Protein AF-0000000076350405 (afdb_homodimer)

Sequence (718 aa):
MSALFEPYTLRSLTIPNRVWMPPMCQYSAVPEGPEAGAPRDWHFAHYAARATGGTGLIVVEATAVSADGRISPYDLGIWNDTQVVAFRRITDFLKSQGTVPAIQLGHAGRKASTDRPWKGGAPVGADEHGWQPVAPSPVAFDERHPVPTELTVERIREIVGQFADAARRSLDAGFEIAEIHGAHGYLVGEFLSPHSNKRTDAYGGSYENRTRFALEVVDAVRAVWPEDKPLFFRISATDWLEEGGWTTDDTVRFAADLKEHGVDLLDVSTGGNAAGVRIPVGPGYQVPFAARVKAETELPVAAVGLITDIEQAEKILANGEADAVLLGRELLRDPSWARRAARELGAEVHVPDQYHRSVMSALFEPYTLRSLTIPNRVWMPPMCQYSAVPEGPEAGAPRDWHFAHYAARATGGTGLIVVEATAVSADGRISPYDLGIWNDTQVVAFRRITDFLKSQGTVPAIQLGHAGRKASTDRPWKGGAPVGADEHGWQPVAPSPVAFDERHPVPTELTVERIREIVGQFADAARRSLDAGFEIAEIHGAHGYLVGEFLSPHSNKRTDAYGGSYENRTRFALEVVDAVRAVWPEDKPLFFRISATDWLEEGGWTTDDTVRFAADLKEHGVDLLDVSTGGNAAGVRIPVGPGYQVPFAARVKAETELPVAAVGLITDIEQAEKILANGEADAVLLGRELLRDPSWARRAARELGAEVHVPDQYHRSV

Secondary structure (DSSP, 8-state):
--GGGS-EEETTEEES-SEEEPP-----SBSSSTTBT---HHHHHHHHHHHHTT-SEEEEEEEESSGGG-SSTTSEE-SSHHHHHHHHHHHHHHHHTTPEEEEEEE--GGG-SB--GGGT--B--GGGT----EESSS--SSTTSPPPEEPPHHHHHHHHHHHHHHHHHHHHTT-SEEEEEE-TTSHHHHHH-TTT----STTSSSHHHHHHHHHHHHHHHHHHS-TTS-EEEEEES----SSSS--HHHHHHHHHHHHHTT--EEEEE---SSTT------TTTTHHHHHHHHHHSSS-EEE-SS---HHHHHHHHHTTS-SEEE-SHHHHH-TTHHHHHHHHHT------GGGGGG-/--GGGS-EEETTEEES-SEEEPP-----SBSSSTTBT---HHHHHHHHHHHHTT-SEEEEEEEESSGGG-SSTTSEE-SSHHHHHHHHHHHHHHHHTTPEEEEEEE--GGG-SB--GGGT--B--GGGT----EESSS--SSTTSPPPEEPPHHHHHHHHHHHHHHHHHHHHTT-SEEEEEE-TTSHHHHHH-TTT----STTSSSHHHHHHHHHHHHHHHHHHS-TTS-EEEEEES----SSSS--HHHHHHHHHHHHHTT--EEEEE---SSTT------TTTTHHHHHHHHHHSSS-EEE-SS---HHHHHHHHHTTS-SEEE-SHHHHH-TTHHHHHHHHHT------GGGGGG-

pLDDT: mean 97.95, std 2.34, range [73.06, 99.0]

InterPro domains:
  IPR001155 NADH:flavin oxidoreductase/NADH oxidase, N-terminal [PF00724] (4-345)
  IPR013785 Aldolase-type TIM barrel [G3DSA:3.20.20.70] (1-359)
  IPR044152 NADPH dehydrogenase YqjM-like [PTHR43303] (1-358)
  IPR044152 NADPH dehydrogenase YqjM-like [cd02932] (4-344)

Solvent-accessible surface area (backbone atoms only — not comparable to full-atom values): 34254 Å² total; per-residue (Å²): 134,53,60,44,51,40,61,46,71,43,82,72,41,69,29,58,24,26,46,26,34,53,55,58,68,57,60,72,25,42,63,59,72,89,53,37,14,19,62,47,70,68,51,42,26,58,54,40,29,27,20,62,13,31,30,10,31,40,28,42,31,59,21,6,33,38,85,82,20,18,42,24,44,21,25,37,33,37,67,51,67,62,24,25,58,42,39,29,61,45,28,54,51,25,48,76,49,60,11,42,38,24,37,25,42,30,35,18,19,41,57,21,19,17,44,53,68,92,75,69,37,47,66,34,50,66,93,68,61,24,60,86,31,35,23,62,21,65,55,40,56,44,92,82,39,64,65,14,45,52,56,50,74,68,54,51,53,51,50,31,49,30,45,25,53,20,46,47,41,40,48,73,15,54,41,57,32,46,24,42,42,32,27,51,29,16,31,44,22,25,28,50,17,57,65,48,17,72,34,81,54,80,54,12,74,48,72,70,19,13,41,39,61,48,50,49,35,44,45,40,27,52,74,66,44,58,87,55,41,42,30,36,36,31,34,33,35,25,35,69,48,98,66,66,40,37,39,54,68,53,40,43,56,45,44,51,55,38,39,76,58,59,37,56,33,39,39,26,44,63,26,60,55,52,69,88,58,79,72,83,80,46,78,39,58,29,31,64,59,18,23,48,34,40,72,74,40,88,42,44,21,27,22,30,40,63,49,73,47,62,66,58,52,36,48,40,42,68,70,62,34,26,72,30,39,29,31,52,49,47,41,66,53,31,36,25,49,47,43,53,42,22,61,74,65,72,45,74,65,60,66,54,75,66,45,57,77,45,108,132,54,57,43,51,38,61,46,71,44,81,71,42,70,30,60,22,25,47,25,34,51,56,59,70,56,59,71,24,44,62,59,71,88,53,36,13,19,62,47,69,66,50,43,26,57,54,39,29,26,19,60,14,31,30,8,31,40,29,42,31,58,21,6,31,38,86,80,20,18,42,25,44,21,24,37,33,36,67,50,66,63,24,26,60,41,39,29,60,45,29,55,52,25,48,75,49,60,12,44,35,26,38,25,42,29,36,18,20,43,57,21,20,15,43,52,67,92,77,69,38,46,66,32,50,65,93,69,60,23,60,85,29,37,23,61,20,67,54,38,57,45,92,82,40,62,65,15,46,52,56,48,73,68,54,50,53,51,50,32,50,30,44,24,51,20,46,48,39,39,49,73,16,53,43,59,30,47,25,41,42,32,26,51,29,15,32,44,22,26,28,51,16,59,64,47,16,72,35,81,55,79,54,12,73,48,72,69,19,11,42,39,61,50,50,50,34,44,44,41,29,51,73,66,45,60,85,53,41,43,30,36,36,31,34,33,35,24,35,68,48,96,67,65,40,36,39,56,67,54,40,43,56,45,44,52,52,40,40,76,57,60,39,56,33,39,38,27,44,61,24,59,54,50,69,88,56,79,72,82,81,46,76,38,59,30,31,66,60,18,24,49,35,40,74,74,39,90,45,44,21,27,22,31,42,63,49,74,46,63,66,58,52,36,46,41,41,69,70,62,34,27,73,30,40,29,30,52,49,48,43,67,53,31,36,24,49,48,42,54,42,22,60,75,64,72,44,74,65,63,66,54,74,67,46,57,78,46,106

Foldseek 3Di:
DFLQQPWDDFQHDIFRGQAEADADWPLAWALDDPRFQADDPVQLVLLLLLLLLFHREYEYHAAELDSQQALESSHHYQPDVSNLQRLLVNLVSSVVSNHAYEYEYTGAALNHQFHDVVVPGAHDDVVRSGDAGEACAQDHQDDRTHRHHHDDPVVLVVSLLSLLSSLLSCVSSNHQEYEYELEQQGHNVLLQWQQNHVDDDQSDDDNNNSNVSVLSSLLSNCVNHDLSGAYEYEYACWQLDPDRTRHVVSVLVVLQVSVVSGHQEYEYHHHNNHPPHDQPADAQSGLQSQQVSVVRDVHAYEGEGNPADLVSQSCSVVVPSGSHYHDYVNCVVPSNVVVVSCVVVVHDGRHDPVCVVVD/DFLQQPWDDFQHDIFRGQAEADADWPLAWALDDPRFQADDPVQLVLLLLLLLLFHREYEYHAAELDSQQALESSHHYQPDQSNLQRLLVNLVSSVVSNHAYEYEYTGAALNHQFHDVVVPGAHDDVVRSGDAGEACAQDHQDDRTHRHHHDDPVRLVVSLLSLLSSLLSCVSSNHQEYEYECEQQGHNVLLQWQQNHVDDDQSDDDNNNSNVSVLSSLLSNCVNHDLSGAYEYEYACWQLDPDRTRHVVSVLVVLQVSVVSGHQEYEYHHHNNHPPHDQPADAQSGLQSQQVSVVRDVHAYEGEGNPADLVSQSCSVVVPSGSHYHDYVNCVVPSNVVVVSCVVVVHDGRHDPVCVVVD

Organism: Streptomyces venezuelae (NCBI:txid54571)

Radius of gyration: 28.66 Å; Cα contacts (8 Å, |Δi|>4): 1832; chains: 2; bounding box: 51×84×66 Å

Nearest PDB structures (foldseek):
  2h8z-assembly1_A  TM=9.705E-01  e=1.215E-43  Pseudomonas putida
  8aui-assembly1_B  TM=9.700E-01  e=1.437E-43  Pseudomonas putida
  5n6q-assembly1_A  TM=9.743E-01  e=7.694E-43  Pseudomonas putida
  5n6q-assembly1_B  TM=9.730E-01  e=7.276E-43  Pseudomonas putida
  3n14-assembly1_A-2  TM=9.580E-01  e=1.076E-42  Pseudomonas putida

Structure (mmCIF, N/CA/C/O backbone):
data_AF-0000000076350405-model_v1
#
loop_
_entity.id
_entity.type
_entity.pdbx_description
1 polymer Oxidoreductase
#
loop_
_atom_site.group_PDB
_atom_site.id
_atom_site.type_symbol
_atom_site.label_atom_id
_atom_site.label_alt_id
_atom_site.label_comp_id
_atom_site.label_asym_id
_atom_site.label_entity_id
_atom_site.label_seq_id
_atom_site.pdbx_PDB_ins_code
_atom_site.Cartn_x
_atom_site.Cartn_y
_atom_site.Cartn_z
_atom_site.occupancy
_atom_site.B_iso_or_equiv
_atom_site.auth_seq_id
_atom_site.auth_comp_id
_atom_site.auth_asym_id
_atom_site.auth_atom_id
_atom_site.pdbx_PDB_model_num
ATOM 1 N N . MET A 1 1 ? -27.578 9.812 -2.242 1 83.56 1 MET A N 1
ATOM 2 C CA . MET A 1 1 ? -26.156 9.828 -2.568 1 83.56 1 MET A CA 1
ATOM 3 C C . MET A 1 1 ? -25.312 10.047 -1.316 1 83.56 1 MET A C 1
ATOM 5 O O . MET A 1 1 ? -25.734 10.75 -0.397 1 83.56 1 MET A O 1
ATOM 9 N N . SER A 1 2 ? -24.203 9.25 -1.053 1 95 2 SER A N 1
ATOM 10 C CA . SER A 1 2 ? -23.391 9.336 0.157 1 95 2 SER A CA 1
ATOM 11 C C . SER A 1 2 ? -22.625 10.648 0.223 1 95 2 SER A C 1
ATOM 13 O O . SER A 1 2 ? -22 11.055 -0.753 1 95 2 SER A O 1
ATOM 15 N N . ALA A 1 3 ? -22.797 11.367 1.315 1 97.31 3 ALA A N 1
ATOM 16 C CA . ALA A 1 3 ? -22.078 12.617 1.526 1 97.31 3 ALA A CA 1
ATOM 17 C C . ALA A 1 3 ? -20.562 12.398 1.493 1 97.31 3 ALA A C 1
ATOM 19 O O . ALA A 1 3 ? -19.812 13.258 1.023 1 97.31 3 ALA A O 1
ATOM 20 N N . LEU A 1 4 ? -20.141 11.258 1.937 1 97.94 4 LEU A N 1
ATOM 21 C CA . LEU A 1 4 ? -18.734 10.914 1.997 1 97.94 4 LEU A CA 1
ATOM 22 C C . LEU A 1 4 ? -18.125 10.875 0.6 1 97.94 4 LEU A C 1
ATOM 24 O O . LEU A 1 4 ? -16.938 11.156 0.428 1 97.94 4 LEU A O 1
ATOM 28 N N . PHE A 1 5 ? -18.922 10.531 -0.366 1 98.31 5 PHE A N 1
ATOM 29 C CA . PHE A 1 5 ? -18.344 10.281 -1.679 1 98.31 5 PHE A CA 1
ATOM 30 C C . PHE A 1 5 ? -18.828 11.305 -2.695 1 98.31 5 PHE A C 1
ATOM 32 O O . PHE A 1 5 ? -18.703 11.102 -3.902 1 98.31 5 PHE A O 1
ATOM 39 N N . GLU A 1 6 ? -19.438 12.367 -2.178 1 98 6 GLU A N 1
ATOM 40 C CA . GLU A 1 6 ? -19.656 13.547 -3.002 1 98 6 GLU A CA 1
ATOM 41 C C . GLU A 1 6 ? -18.359 14.336 -3.201 1 98 6 GLU A C 1
ATOM 43 O O . GLU A 1 6 ? -17.672 14.656 -2.234 1 98 6 GLU A O 1
ATOM 48 N N . PRO A 1 7 ? -18.016 14.555 -4.504 1 98.38 7 PRO A N 1
ATOM 49 C CA . PRO A 1 7 ? -16.812 15.367 -4.719 1 98.38 7 PRO A CA 1
ATOM 50 C C . PRO A 1 7 ? -16.906 16.734 -4.027 1 98.38 7 PRO A C 1
ATOM 52 O O . PRO A 1 7 ? -18 17.25 -3.797 1 98.38 7 PRO A O 1
ATOM 55 N N . TYR A 1 8 ? -15.836 17.281 -3.643 1 98.69 8 TYR A N 1
ATOM 56 C CA . TYR A 1 8 ? -15.75 18.562 -2.957 1 98.69 8 TYR A CA 1
ATOM 57 C C . TYR A 1 8 ? -14.805 19.516 -3.688 1 98.69 8 TYR A C 1
ATOM 59 O O . TYR A 1 8 ? -13.625 19.219 -3.857 1 98.69 8 TYR A O 1
ATOM 67 N N . THR A 1 9 ? -15.305 20.594 -4.113 1 98.75 9 THR A N 1
ATOM 68 C CA . THR A 1 9 ? -14.516 21.531 -4.902 1 98.75 9 THR A CA 1
ATOM 69 C C . THR A 1 9 ? -14.094 22.734 -4.051 1 98.75 9 THR A C 1
ATOM 71 O O . THR A 1 9 ? -14.922 23.328 -3.354 1 98.75 9 THR A O 1
ATOM 74 N N . LEU A 1 10 ? -12.906 23 -3.975 1 98.69 10 LEU A N 1
ATOM 75 C CA . LEU A 1 10 ? -12.297 24.188 -3.398 1 98.69 10 LEU A CA 1
ATOM 76 C C . LEU A 1 10 ? -11.484 24.953 -4.445 1 98.69 10 LEU A C 1
ATOM 78 O O . LEU A 1 10 ? -10.531 24.406 -5.008 1 98.69 10 LEU A O 1
ATOM 82 N N . ARG A 1 11 ? -11.875 26.188 -4.648 1 98.06 11 ARG A N 1
ATOM 83 C CA . ARG A 1 11 ? -11.328 26.953 -5.766 1 98.06 11 ARG A CA 1
ATOM 84 C C . ARG A 1 11 ? -11.453 26.172 -7.074 1 98.06 11 ARG A C 1
ATOM 86 O O . ARG A 1 11 ? -12.555 25.797 -7.477 1 98.06 11 ARG A O 1
ATOM 93 N N . SER A 1 12 ? -10.312 25.859 -7.773 1 98.19 12 SER A N 1
ATOM 94 C CA . SER A 1 12 ? -10.414 25.172 -9.055 1 98.19 12 SER A CA 1
ATOM 95 C C . SER A 1 12 ? -10.172 23.672 -8.883 1 98.19 12 SER A C 1
ATOM 97 O O . SER A 1 12 ? -10.227 22.922 -9.852 1 98.19 12 SER A O 1
ATOM 99 N N . LEU A 1 13 ? -9.93 23.297 -7.695 1 98.69 13 LEU A N 1
ATOM 100 C CA . LEU A 1 13 ? -9.562 21.906 -7.453 1 98.69 13 LEU A CA 1
ATOM 101 C C . LEU A 1 13 ? -10.766 21.109 -6.957 1 98.69 13 LEU A C 1
ATOM 103 O O . LEU A 1 13 ? -11.445 21.531 -6.016 1 98.69 13 LEU A O 1
ATOM 107 N N . THR A 1 14 ? -11.047 20 -7.617 1 98.81 14 THR A N 1
ATOM 108 C CA . THR A 1 14 ? -12.086 19.078 -7.152 1 98.81 14 THR A CA 1
ATOM 109 C C . THR A 1 14 ? -11.469 17.844 -6.516 1 98.81 14 THR A C 1
ATOM 111 O O . THR A 1 14 ? -10.68 17.141 -7.148 1 98.81 14 THR A O 1
ATOM 114 N N . ILE A 1 15 ? -11.75 17.625 -5.309 1 98.88 15 ILE A N 1
ATOM 115 C CA . ILE A 1 15 ? -11.367 16.422 -4.59 1 98.88 15 ILE A CA 1
ATOM 116 C C . ILE A 1 15 ? -12.445 15.352 -4.77 1 98.88 15 ILE A C 1
ATOM 118 O O . ILE A 1 15 ? -13.625 15.609 -4.551 1 98.88 15 ILE A O 1
ATOM 122 N N . PRO A 1 16 ? -12.055 14.164 -5.137 1 98.75 16 PRO A N 1
ATOM 123 C CA . PRO A 1 16 ? -13.023 13.195 -5.668 1 98.75 16 PRO A CA 1
ATOM 124 C C . PRO A 1 16 ? -13.984 12.68 -4.602 1 98.75 16 PRO A C 1
ATOM 126 O O . PRO A 1 16 ? -15.047 12.141 -4.926 1 98.75 16 PRO A O 1
ATOM 129 N N . ASN A 1 17 ? -13.648 12.766 -3.377 1 98.81 17 ASN A N 1
ATOM 130 C CA . ASN A 1 17 ? -14.5 12.398 -2.252 1 98.81 17 ASN A CA 1
ATOM 131 C C . ASN A 1 17 ? -14.055 13.086 -0.964 1 98.81 17 ASN A C 1
ATOM 133 O O . ASN A 1 17 ? -13.125 13.883 -0.973 1 98.81 17 ASN A O 1
ATOM 137 N N . ARG A 1 18 ? -14.719 12.82 0.136 1 98.81 18 ARG A N 1
ATOM 138 C CA . ARG A 1 18 ? -14.516 13.594 1.359 1 98.81 18 ARG A CA 1
ATOM 139 C C . ARG A 1 18 ? -13.938 12.719 2.465 1 98.81 18 ARG A C 1
ATOM 141 O O . ARG A 1 18 ? -14.102 13.023 3.65 1 98.81 18 ARG A O 1
ATOM 148 N N . VAL A 1 19 ? -13.352 11.555 2.086 1 98.81 19 VAL A N 1
ATOM 149 C CA . VAL A 1 19 ? -12.516 10.719 2.945 1 98.81 19 VAL A CA 1
ATOM 150 C C . VAL A 1 19 ? -11.047 11.109 2.775 1 98.81 19 VAL A C 1
ATOM 152 O O . VAL A 1 19 ? -10.398 10.711 1.801 1 98.81 19 VAL A O 1
ATOM 155 N N . TRP A 1 20 ? -10.547 11.852 3.752 1 98.94 20 TRP A N 1
ATOM 156 C CA . TRP A 1 20 ? -9.211 12.422 3.607 1 98.94 20 TRP A CA 1
ATOM 157 C C . TRP A 1 20 ? -8.258 11.852 4.66 1 98.94 20 TRP A C 1
ATOM 159 O O . TRP A 1 20 ? -8.703 11.375 5.707 1 98.94 20 TRP A O 1
ATOM 169 N N . MET A 1 21 ? -6.98 11.812 4.309 1 98.88 21 MET A N 1
ATOM 170 C CA . MET A 1 21 ? -5.945 11.375 5.242 1 98.88 21 MET A CA 1
ATOM 171 C C . MET A 1 21 ? -5.234 12.578 5.863 1 98.88 21 MET A C 1
ATOM 173 O O . MET A 1 21 ? -4.711 13.43 5.145 1 98.88 21 MET A O 1
ATOM 177 N N . PRO A 1 22 ? -5.254 12.68 7.207 1 98.69 22 PRO A N 1
ATOM 178 C CA . PRO A 1 22 ? -4.484 13.742 7.859 1 98.69 22 PRO A CA 1
ATOM 179 C C . PRO A 1 22 ? -2.986 13.461 7.879 1 98.69 22 PRO A C 1
ATOM 181 O O . PRO A 1 22 ? -2.564 12.32 7.641 1 98.69 22 PRO A O 1
ATOM 184 N N . PRO A 1 23 ? -2.182 14.5 8.031 1 98.56 23 PRO A N 1
ATOM 185 C CA . PRO A 1 23 ? -0.738 14.289 8.164 1 98.56 23 PRO A CA 1
ATOM 186 C C . PRO A 1 23 ? -0.373 13.461 9.398 1 98.56 23 PRO A C 1
ATOM 188 O O . PRO A 1 23 ? -0.847 13.75 10.5 1 98.56 23 PRO A O 1
ATOM 191 N N . MET A 1 24 ? 0.35 12.445 9.273 1 97.94 24 MET A N 1
ATOM 192 C CA . MET A 1 24 ? 0.866 11.586 10.336 1 97.94 24 MET A CA 1
ATOM 193 C C . MET A 1 24 ? 2.348 11.289 10.125 1 97.94 24 MET A C 1
ATOM 195 O O . MET A 1 24 ? 2.719 10.602 9.172 1 97.94 24 MET A O 1
ATOM 199 N N . CYS A 1 25 ? 3.121 11.805 10.961 1 98.06 25 CYS A N 1
ATOM 200 C CA . CYS A 1 25 ? 4.562 11.633 10.805 1 98.06 25 CYS A CA 1
ATOM 201 C C . CYS A 1 25 ? 4.941 10.156 10.805 1 98.06 25 CYS A C 1
ATOM 203 O O . CYS A 1 25 ? 4.43 9.383 11.617 1 98.06 25 CYS A O 1
ATOM 205 N N . GLN A 1 26 ? 5.836 9.805 9.93 1 98.31 26 GLN A N 1
ATOM 206 C CA . GLN A 1 26 ? 6.285 8.422 9.773 1 98.31 26 GLN A CA 1
ATOM 207 C C . GLN A 1 26 ? 7.699 8.242 10.312 1 98.31 26 GLN A C 1
ATOM 209 O O . GLN A 1 26 ? 8.164 7.113 10.492 1 98.31 26 GLN A O 1
ATOM 214 N N . TYR A 1 27 ? 8.453 9.328 10.469 1 98.5 27 TYR A N 1
ATOM 215 C CA . TYR A 1 27 ? 9.781 9.328 11.062 1 98.5 27 TYR A CA 1
ATOM 216 C C . TYR A 1 27 ? 10.695 8.336 10.344 1 98.5 27 TYR A C 1
ATOM 218 O O . TYR A 1 27 ? 11.375 7.535 10.984 1 98.5 27 TYR A O 1
ATOM 226 N N . SER A 1 28 ? 10.734 8.367 9.039 1 98.62 28 SER A N 1
ATOM 227 C CA . SER A 1 28 ? 11.414 7.312 8.289 1 98.62 28 SER A CA 1
ATOM 228 C C . SER A 1 28 ? 12.383 7.902 7.266 1 98.62 28 SER A C 1
ATOM 230 O O . SER A 1 28 ? 12.891 7.188 6.402 1 98.62 28 SER A O 1
ATOM 232 N N . ALA A 1 29 ? 12.594 9.25 7.254 1 98.69 29 ALA A N 1
ATOM 233 C CA . ALA A 1 29 ? 13.648 9.859 6.445 1 98.69 29 ALA A CA 1
ATOM 234 C C . ALA A 1 29 ? 15.023 9.609 7.059 1 98.69 29 ALA A C 1
ATOM 236 O O . ALA A 1 29 ? 15.125 9.133 8.188 1 98.69 29 ALA A O 1
ATOM 237 N N . VAL A 1 30 ? 16.109 9.844 6.297 1 98.19 30 VAL A N 1
ATOM 238 C CA . VAL A 1 30 ? 17.453 9.758 6.855 1 98.19 30 VAL A CA 1
ATOM 239 C C . VAL A 1 30 ? 17.812 11.062 7.559 1 98.19 30 VAL A C 1
ATOM 241 O O . VAL A 1 30 ? 17.438 12.141 7.098 1 98.19 30 VAL A O 1
ATOM 244 N N . PRO A 1 31 ? 18.484 10.992 8.578 1 97.81 31 PRO A N 1
ATOM 245 C CA . PRO A 1 31 ? 18.641 12.148 9.453 1 97.81 31 PRO A CA 1
ATOM 246 C C . PRO A 1 31 ? 19.719 13.125 8.953 1 97.81 31 PRO A C 1
ATOM 248 O O . PRO A 1 31 ? 19.766 14.273 9.398 1 97.81 31 PRO A O 1
ATOM 251 N N . GLU A 1 32 ? 20.594 12.648 8.07 1 96.25 32 GLU A N 1
ATOM 252 C CA . GLU A 1 32 ? 21.703 13.477 7.645 1 96.25 32 GLU A CA 1
ATOM 253 C C . GLU A 1 32 ? 22.109 13.148 6.207 1 96.25 32 GLU A C 1
ATOM 255 O O . GLU A 1 32 ? 21.609 12.195 5.613 1 96.25 32 GLU A O 1
ATOM 260 N N . GLY A 1 33 ? 22.938 14.07 5.684 1 95.56 33 GLY A N 1
ATOM 261 C CA . GLY A 1 33 ? 23.422 13.844 4.332 1 95.56 33 GLY A CA 1
ATOM 262 C C . GLY A 1 33 ? 22.562 14.516 3.275 1 95.56 33 GLY A C 1
ATOM 263 O O . GLY A 1 33 ? 21.641 15.258 3.6 1 95.56 33 GLY A O 1
ATOM 264 N N . PRO A 1 34 ? 22.875 14.297 2.021 1 95.44 34 PRO A N 1
ATOM 265 C CA . PRO A 1 34 ? 22.188 14.977 0.925 1 95.44 34 PRO A CA 1
ATOM 266 C C . PRO A 1 34 ? 20.719 14.578 0.82 1 95.44 34 PRO A C 1
ATOM 268 O O . PRO A 1 34 ? 19.891 15.336 0.291 1 95.44 34 PRO A O 1
ATOM 271 N N . GLU A 1 35 ? 20.406 13.453 1.408 1 97.75 35 GLU A N 1
ATOM 272 C CA . GLU A 1 35 ? 19.047 12.953 1.276 1 97.75 35 GLU A CA 1
ATOM 273 C C . GLU A 1 35 ? 18.234 13.195 2.551 1 97.75 35 GLU A C 1
ATOM 275 O O . GLU A 1 35 ? 17.109 12.727 2.676 1 97.75 35 GLU A O 1
ATOM 280 N N . ALA A 1 36 ? 18.844 13.914 3.461 1 98.31 36 ALA A N 1
ATOM 281 C CA . ALA A 1 36 ? 18.141 14.188 4.711 1 98.31 36 ALA A CA 1
ATOM 282 C C . ALA A 1 36 ? 16.781 14.812 4.445 1 98.31 36 ALA A C 1
ATOM 284 O O . ALA A 1 36 ? 16.656 15.75 3.654 1 98.31 36 ALA A O 1
ATOM 285 N N . GLY A 1 37 ? 15.758 14.242 5.07 1 98.69 37 GLY A N 1
ATOM 286 C CA . GLY A 1 37 ? 14.414 14.805 5 1 98.69 37 GLY A CA 1
ATOM 287 C C . GLY A 1 37 ? 13.664 14.414 3.742 1 98.69 37 GLY A C 1
ATOM 288 O O . GLY A 1 37 ? 12.5 14.766 3.574 1 98.69 37 GLY A O 1
ATOM 289 N N . ALA A 1 38 ? 14.352 13.695 2.779 1 98.88 38 ALA A N 1
ATOM 290 C CA . ALA A 1 38 ? 13.688 13.281 1.544 1 98.88 38 ALA A CA 1
ATOM 291 C C . ALA A 1 38 ? 12.875 12.008 1.755 1 98.88 38 ALA A C 1
ATOM 293 O O . ALA A 1 38 ? 13.312 11.094 2.463 1 98.88 38 ALA A O 1
ATOM 294 N N . PRO A 1 39 ? 11.656 11.969 1.16 1 98.81 39 PRO A N 1
ATOM 295 C CA . PRO A 1 39 ? 10.914 10.711 1.247 1 98.81 39 PRO A CA 1
ATOM 296 C C . PRO A 1 39 ? 11.648 9.547 0.583 1 98.81 39 PRO A C 1
ATOM 298 O O . PRO A 1 39 ? 12.414 9.758 -0.36 1 98.81 39 PRO A O 1
ATOM 301 N N . ARG A 1 40 ? 11.422 8.398 1.065 1 97.94 40 ARG A N 1
ATOM 302 C CA . ARG A 1 40 ? 12.031 7.16 0.588 1 97.94 40 ARG A CA 1
ATOM 303 C C . ARG A 1 40 ? 10.961 6.121 0.258 1 97.94 40 ARG A C 1
ATOM 305 O O . ARG A 1 40 ? 9.781 6.445 0.152 1 97.94 40 ARG A O 1
ATOM 312 N N . ASP A 1 41 ? 11.375 4.863 0.118 1 98.5 41 ASP A N 1
ATOM 313 C CA . ASP A 1 41 ? 10.484 3.789 -0.293 1 98.5 41 ASP A CA 1
ATOM 314 C C . ASP A 1 41 ? 9.375 3.568 0.738 1 98.5 41 ASP A C 1
ATOM 316 O O . ASP A 1 41 ? 8.242 3.242 0.381 1 98.5 41 ASP A O 1
ATOM 320 N N . TRP A 1 42 ? 9.672 3.762 1.987 1 98.75 42 TRP A N 1
ATOM 321 C CA . TRP A 1 42 ? 8.633 3.643 3.002 1 98.75 42 TRP A CA 1
ATOM 322 C C . TRP A 1 42 ? 7.496 4.625 2.734 1 98.75 42 TRP A C 1
ATOM 324 O O . TRP A 1 42 ? 6.324 4.25 2.764 1 98.75 42 TRP A O 1
ATOM 334 N N . HIS A 1 43 ? 7.941 5.816 2.473 1 98.88 43 HIS A N 1
ATOM 335 C CA . HIS A 1 43 ? 6.938 6.852 2.256 1 98.88 43 HIS A CA 1
ATOM 336 C C . HIS A 1 43 ? 6.102 6.559 1.013 1 98.88 43 HIS A C 1
ATOM 338 O O . HIS A 1 43 ? 4.879 6.703 1.034 1 98.88 43 HIS A O 1
ATOM 344 N N . PHE A 1 44 ? 6.809 6.16 -0.063 1 98.88 44 PHE A N 1
ATOM 345 C CA . PHE A 1 44 ? 6.078 5.797 -1.272 1 98.88 44 PHE A CA 1
ATOM 346 C C . PHE A 1 44 ? 5.055 4.707 -0.98 1 98.88 44 PHE A C 1
ATOM 348 O O . PHE A 1 44 ? 3.885 4.832 -1.35 1 98.88 44 PHE A O 1
ATOM 355 N N . ALA A 1 45 ? 5.457 3.637 -0.291 1 98.81 45 ALA A N 1
ATOM 356 C CA . ALA A 1 45 ? 4.574 2.525 0.064 1 98.81 45 ALA A CA 1
ATOM 357 C C . ALA A 1 45 ? 3.387 3.012 0.89 1 98.81 45 ALA A C 1
ATOM 359 O O . ALA A 1 45 ? 2.24 2.652 0.609 1 98.81 45 ALA A O 1
ATOM 360 N N . HIS A 1 46 ? 3.672 3.816 1.865 1 98.81 46 HIS A N 1
ATOM 361 C CA . HIS A 1 46 ? 2.688 4.316 2.818 1 98.81 46 HIS A CA 1
ATOM 362 C C . HIS A 1 46 ? 1.597 5.117 2.115 1 98.81 46 HIS A C 1
ATOM 364 O O . HIS A 1 46 ? 0.409 4.82 2.266 1 98.81 46 HIS A O 1
ATOM 370 N N . TYR A 1 47 ? 1.93 6.031 1.316 1 98.94 47 TYR A N 1
ATOM 371 C CA . TYR A 1 47 ? 0.96 6.922 0.688 1 98.94 47 TYR A CA 1
ATOM 372 C C . TYR A 1 47 ? 0.283 6.242 -0.496 1 98.94 47 TYR A C 1
ATOM 374 O O . TYR A 1 47 ? -0.915 6.422 -0.723 1 98.94 47 TYR A O 1
ATOM 382 N N . ALA A 1 48 ? 1.039 5.453 -1.248 1 98.88 48 ALA A N 1
ATOM 383 C CA . ALA A 1 48 ? 0.48 4.766 -2.408 1 98.88 48 ALA A CA 1
ATOM 384 C C . ALA A 1 48 ? -0.638 3.812 -1.996 1 98.88 48 ALA A C 1
ATOM 386 O O . ALA A 1 48 ? -1.641 3.68 -2.703 1 98.88 48 ALA A O 1
ATOM 387 N N . ALA A 1 49 ? -0.461 3.148 -0.878 1 98.81 49 ALA A N 1
ATOM 388 C CA . ALA A 1 49 ? -1.461 2.189 -0.416 1 98.81 49 ALA A CA 1
ATOM 389 C C . ALA A 1 49 ? -2.805 2.871 -0.177 1 98.81 49 ALA A C 1
ATOM 391 O O . ALA A 1 49 ? -3.854 2.332 -0.538 1 98.81 49 ALA A O 1
ATOM 392 N N . ARG A 1 50 ? -2.795 4.031 0.39 1 98.88 50 ARG A N 1
ATOM 393 C CA . ARG A 1 50 ? -4.035 4.75 0.672 1 98.88 50 ARG A CA 1
ATOM 394 C C . ARG A 1 50 ? -4.637 5.324 -0.604 1 98.88 50 ARG A C 1
ATOM 396 O O . ARG A 1 50 ? -5.859 5.375 -0.752 1 98.88 50 ARG A O 1
ATOM 403 N N . ALA A 1 51 ? -3.758 5.762 -1.51 1 98.88 51 ALA A N 1
ATOM 404 C CA . ALA A 1 51 ? -4.254 6.266 -2.787 1 98.88 51 ALA A CA 1
ATOM 405 C C . ALA A 1 51 ? -4.973 5.172 -3.57 1 98.88 51 ALA A C 1
ATOM 407 O O . ALA A 1 51 ? -6.098 5.367 -4.035 1 98.88 51 ALA A O 1
ATOM 408 N N . THR A 1 52 ? -4.324 3.994 -3.664 1 98.56 52 THR A N 1
ATOM 409 C CA . THR A 1 52 ? -4.941 2.871 -4.359 1 98.56 52 THR A CA 1
ATOM 410 C C . THR A 1 52 ? -6.188 2.395 -3.613 1 98.56 52 THR A C 1
ATOM 412 O O . THR A 1 52 ? -7.043 1.72 -4.191 1 98.56 52 THR A O 1
ATOM 415 N N . GLY A 1 53 ? -6.266 2.746 -2.338 1 98.44 53 GLY A N 1
ATOM 416 C CA . GLY A 1 53 ? -7.398 2.387 -1.499 1 98.44 53 GLY A CA 1
ATOM 417 C C . GLY A 1 53 ? -8.586 3.314 -1.669 1 98.44 53 GLY A C 1
ATOM 418 O O . GLY A 1 53 ? -9.641 3.094 -1.074 1 98.44 53 GLY A O 1
ATOM 419 N N . GLY A 1 54 ? -8.422 4.414 -2.41 1 98.56 54 GLY A N 1
ATOM 420 C CA . GLY A 1 54 ? -9.57 5.234 -2.777 1 98.56 54 GLY A CA 1
ATOM 421 C C . GLY A 1 54 ? -9.641 6.531 -1.995 1 98.56 54 GLY A C 1
ATOM 422 O O . GLY A 1 54 ? -10.602 7.297 -2.141 1 98.56 54 GLY A O 1
ATOM 423 N N . THR A 1 55 ? -8.656 6.801 -1.164 1 98.81 55 THR A N 1
ATOM 424 C CA . THR A 1 55 ? -8.641 8.023 -0.374 1 98.81 55 THR A CA 1
ATOM 425 C C . THR A 1 55 ? -8.641 9.258 -1.28 1 98.81 55 THR A C 1
ATOM 427 O O . THR A 1 55 ? -7.863 9.328 -2.238 1 98.81 55 THR A O 1
ATOM 430 N N . GLY A 1 56 ? -9.492 10.211 -1 1 98.88 56 GLY A N 1
ATOM 431 C CA . GLY A 1 56 ? -9.688 11.328 -1.915 1 98.88 56 GLY A CA 1
ATOM 432 C C . GLY A 1 56 ? -8.57 12.352 -1.851 1 98.88 56 GLY A C 1
ATOM 433 O O . GLY A 1 56 ? -8.172 12.914 -2.875 1 98.88 56 GLY A O 1
ATOM 434 N N . LEU A 1 57 ? -8.117 12.625 -0.654 1 98.94 57 LEU A N 1
ATOM 435 C CA . LEU A 1 57 ? -7.059 13.594 -0.38 1 98.94 57 LEU A CA 1
ATOM 436 C C . LEU A 1 57 ? -6.078 13.039 0.651 1 98.94 57 LEU A C 1
ATOM 438 O O . LEU A 1 57 ? -6.488 12.469 1.664 1 98.94 57 LEU A O 1
ATOM 442 N N . ILE A 1 58 ? -4.848 13.117 0.317 1 98.94 58 ILE A N 1
ATOM 443 C CA . ILE A 1 58 ? -3.812 12.711 1.26 1 98.94 58 ILE A CA 1
ATOM 444 C C . ILE A 1 58 ? -2.93 13.914 1.604 1 98.94 58 ILE A C 1
ATOM 446 O O . ILE A 1 58 ? -2.264 14.469 0.731 1 98.94 58 ILE A O 1
ATOM 450 N N . VAL A 1 59 ? -2.957 14.297 2.857 1 98.94 59 VAL A N 1
ATOM 451 C CA . VAL A 1 59 ? -1.994 15.273 3.352 1 98.94 59 VAL A CA 1
ATOM 452 C C . VAL A 1 59 ? -0.754 14.562 3.883 1 98.94 59 VAL A C 1
ATOM 454 O O . VAL A 1 59 ? -0.807 13.898 4.926 1 98.94 59 VAL A O 1
ATOM 457 N N . VAL A 1 60 ? 0.346 14.664 3.166 1 98.88 60 VAL A N 1
ATOM 458 C CA . VAL A 1 60 ? 1.567 14.023 3.645 1 98.88 60 VAL A CA 1
ATOM 459 C C . VAL A 1 60 ? 1.96 14.602 5 1 98.88 60 VAL A C 1
ATOM 461 O O . VAL A 1 60 ? 1.573 15.719 5.336 1 98.88 60 VAL A O 1
ATOM 464 N N . GLU A 1 61 ? 2.691 13.906 5.719 1 98.69 61 GLU A N 1
ATOM 465 C CA . GLU A 1 61 ? 3.055 14.188 7.105 1 98.69 61 GLU A CA 1
ATOM 466 C C . GLU A 1 61 ? 3.703 15.562 7.23 1 98.69 61 GLU A C 1
ATOM 468 O O . GLU A 1 61 ? 4.051 16.188 6.227 1 98.69 61 GLU A O 1
ATOM 473 N N . ALA A 1 62 ? 3.75 16 8.477 1 98.75 62 ALA A N 1
ATOM 474 C CA . ALA A 1 62 ? 4.414 17.266 8.742 1 98.75 62 ALA A CA 1
ATOM 475 C C . ALA A 1 62 ? 5.77 17.344 8.047 1 98.75 62 ALA A C 1
ATOM 477 O O . ALA A 1 62 ? 6.652 16.516 8.32 1 98.75 62 ALA A O 1
ATOM 478 N N . THR A 1 63 ? 5.891 18.25 7.172 1 98.94 63 THR A N 1
ATOM 479 C CA . THR A 1 63 ? 7.09 18.453 6.367 1 98.94 63 THR A CA 1
ATOM 480 C C . THR A 1 63 ? 7.762 19.781 6.734 1 98.94 63 THR A C 1
ATOM 482 O O . THR A 1 63 ? 7.172 20.844 6.562 1 98.94 63 THR A O 1
ATOM 485 N N . ALA A 1 64 ? 8.93 19.672 7.203 1 98.94 64 ALA A N 1
ATOM 486 C CA . ALA A 1 64 ? 9.609 20.828 7.797 1 98.94 64 ALA A CA 1
ATOM 487 C C . ALA A 1 64 ? 10.078 21.797 6.723 1 98.94 64 ALA A C 1
ATOM 489 O O . ALA A 1 64 ? 10.57 21.375 5.672 1 98.94 64 ALA A O 1
ATOM 490 N N . VAL A 1 65 ? 10.039 23.062 6.969 1 98.94 65 VAL A N 1
ATOM 491 C CA . VAL A 1 65 ? 10.406 24.094 6.02 1 98.94 65 VAL A CA 1
ATOM 492 C C . VAL A 1 65 ? 11.914 24.344 6.09 1 98.94 65 VAL A C 1
ATOM 494 O O . VAL A 1 65 ? 12.484 25 5.207 1 98.94 65 VAL A O 1
ATOM 497 N N . SER A 1 66 ? 12.539 23.875 7.109 1 98.62 66 SER A N 1
ATOM 498 C CA . SER A 1 66 ? 13.984 23.922 7.32 1 98.62 66 SER A CA 1
ATOM 499 C C . SER A 1 66 ? 14.469 22.719 8.109 1 98.62 66 SER A C 1
ATOM 501 O O . SER A 1 66 ? 13.672 22.016 8.727 1 98.62 66 SER A O 1
ATOM 503 N N . ALA A 1 67 ? 15.758 22.453 8.062 1 98.12 67 ALA A N 1
ATOM 504 C CA . ALA A 1 67 ? 16.312 21.281 8.734 1 98.12 67 ALA A CA 1
ATOM 505 C C . ALA A 1 67 ? 16.016 21.312 10.234 1 98.12 67 ALA A C 1
ATOM 507 O O . ALA A 1 67 ? 15.68 20.281 10.828 1 98.12 67 ALA A O 1
ATOM 508 N N . ASP A 1 68 ? 16.078 22.469 10.789 1 97.44 68 ASP A N 1
ATOM 509 C CA . ASP A 1 68 ? 15.891 22.578 12.234 1 97.44 68 ASP A CA 1
ATOM 510 C C . ASP A 1 68 ? 14.414 22.781 12.586 1 97.44 68 ASP A C 1
ATOM 512 O O . ASP A 1 68 ? 14.07 22.969 13.75 1 97.44 68 ASP A O 1
ATOM 516 N N . GLY A 1 69 ? 13.508 22.797 11.586 1 98.69 69 GLY A N 1
ATOM 517 C CA . GLY A 1 69 ? 12.078 22.844 11.828 1 98.69 69 GLY A CA 1
ATOM 518 C C . GLY A 1 69 ? 11.453 21.484 12.047 1 98.69 69 GLY A C 1
ATOM 519 O O . GLY A 1 69 ? 10.258 21.375 12.32 1 98.69 69 GLY A O 1
ATOM 520 N N . ARG A 1 70 ? 12.25 20.438 11.953 1 98.69 70 ARG A N 1
ATOM 521 C CA . ARG A 1 70 ? 11.773 19.062 12.078 1 98.69 70 ARG A CA 1
ATOM 522 C C . ARG A 1 70 ? 11.43 18.734 13.531 1 98.69 70 ARG A C 1
ATOM 524 O O . ARG A 1 70 ? 12.039 19.266 14.453 1 98.69 70 ARG A O 1
ATOM 531 N N . ILE A 1 71 ? 10.469 17.859 13.688 1 98.81 71 ILE A N 1
ATOM 532 C CA . ILE A 1 71 ? 10.148 17.312 15 1 98.81 71 ILE A CA 1
ATOM 533 C C . ILE A 1 71 ? 11.25 16.375 15.453 1 98.81 71 ILE A C 1
ATOM 535 O O . ILE A 1 71 ? 11.719 16.438 16.594 1 98.81 71 ILE A O 1
ATOM 539 N N . SER A 1 72 ? 11.609 15.492 14.57 1 98.69 72 SER A N 1
ATOM 540 C CA . SER A 1 72 ? 12.672 14.492 14.711 1 98.69 72 SER A CA 1
ATOM 541 C C . SER A 1 72 ? 13.656 14.57 13.547 1 98.69 72 SER A C 1
ATOM 543 O O . SER A 1 72 ? 13.289 14.984 12.445 1 98.69 72 SER A O 1
ATOM 545 N N . PRO A 1 73 ? 14.914 14.133 13.797 1 98.62 73 PRO A N 1
ATOM 546 C CA . PRO A 1 73 ? 15.852 14.07 12.672 1 98.62 73 PRO A CA 1
ATOM 547 C C . PRO A 1 73 ? 15.352 13.195 11.531 1 98.62 73 PRO A C 1
ATOM 549 O O . PRO A 1 73 ? 15.883 13.258 10.414 1 98.62 73 PRO A O 1
ATOM 552 N N . TYR A 1 74 ? 14.305 12.461 11.766 1 98.69 74 TYR A N 1
ATOM 553 C CA . TYR A 1 74 ? 13.844 11.461 10.805 1 98.69 74 TYR A CA 1
ATOM 554 C C . TYR A 1 74 ? 12.578 11.922 10.094 1 98.69 74 TYR A C 1
ATOM 556 O O . TYR A 1 74 ? 11.891 11.125 9.453 1 98.69 74 TYR A O 1
ATOM 564 N N . ASP A 1 75 ? 12.266 13.25 10.234 1 98.75 75 ASP A N 1
ATOM 565 C CA . ASP A 1 75 ? 11.086 13.828 9.602 1 98.75 75 ASP A CA 1
ATOM 566 C C . ASP A 1 75 ? 11.383 14.242 8.164 1 98.75 75 ASP A C 1
ATOM 568 O O . ASP A 1 75 ? 12.539 14.461 7.801 1 98.75 75 ASP A O 1
ATOM 572 N N . LEU A 1 76 ? 10.305 14.328 7.453 1 98.94 76 LEU A N 1
ATOM 573 C CA . LEU A 1 76 ? 10.391 14.867 6.102 1 98.94 76 LEU A CA 1
ATOM 574 C C . LEU A 1 76 ? 10.625 16.375 6.129 1 98.94 76 LEU A C 1
ATOM 576 O O . LEU A 1 76 ? 10.242 17.047 7.09 1 98.94 76 LEU A O 1
ATOM 580 N N . GLY A 1 77 ? 11.273 16.859 5.094 1 98.88 77 GLY A N 1
ATOM 581 C CA . GLY A 1 77 ? 11.43 18.281 4.82 1 98.88 77 GLY A CA 1
ATOM 582 C C . GLY A 1 77 ? 11.227 18.641 3.359 1 98.88 77 GLY A C 1
ATOM 583 O O . GLY A 1 77 ? 11.141 17.75 2.508 1 98.88 77 GLY A O 1
ATOM 584 N N . ILE A 1 78 ? 11.117 19.906 3.086 1 98.88 78 ILE A N 1
ATOM 585 C CA . ILE A 1 78 ? 11.008 20.422 1.729 1 98.88 78 ILE A CA 1
ATOM 586 C C . ILE A 1 78 ? 11.766 21.75 1.622 1 98.88 78 ILE A C 1
ATOM 588 O O . ILE A 1 78 ? 11.219 22.75 1.168 1 98.88 78 ILE A O 1
ATOM 592 N N . TRP A 1 79 ? 13.062 21.688 1.984 1 98.69 79 TRP A N 1
ATOM 593 C CA . TRP A 1 79 ? 13.883 22.891 2.004 1 98.69 79 TRP A CA 1
ATOM 594 C C . TRP A 1 79 ? 14.938 22.859 0.901 1 98.69 79 TRP A C 1
ATOM 596 O O . TRP A 1 79 ? 15.773 23.75 0.807 1 98.69 79 TRP A O 1
ATOM 606 N N . ASN A 1 80 ? 14.953 21.797 0.017 1 98.44 80 ASN A N 1
ATOM 607 C CA . ASN A 1 80 ? 15.906 21.75 -1.084 1 98.44 80 ASN A CA 1
ATOM 608 C C . ASN A 1 80 ? 15.367 20.953 -2.266 1 98.44 80 ASN A C 1
ATOM 610 O O . ASN A 1 80 ? 14.289 20.359 -2.184 1 98.44 80 ASN A O 1
ATOM 614 N N . ASP A 1 81 ? 16.125 20.922 -3.311 1 98.31 81 ASP A N 1
ATOM 615 C CA . ASP A 1 81 ? 15.648 20.359 -4.574 1 98.31 81 ASP A CA 1
ATOM 616 C C . ASP A 1 81 ? 15.656 18.828 -4.531 1 98.31 81 ASP A C 1
ATOM 618 O O . ASP A 1 81 ? 14.852 18.188 -5.195 1 98.31 81 ASP A O 1
ATOM 622 N N . THR A 1 82 ? 16.594 18.281 -3.811 1 98.69 82 THR A N 1
ATOM 623 C CA . THR A 1 82 ? 16.625 16.828 -3.662 1 98.69 82 THR A CA 1
ATOM 624 C C . THR A 1 82 ? 15.312 16.297 -3.107 1 98.69 82 THR A C 1
ATOM 626 O O . THR A 1 82 ? 14.773 15.305 -3.602 1 98.69 82 THR A O 1
ATOM 629 N N . GLN A 1 83 ? 14.805 16.969 -2.168 1 98.88 83 GLN A N 1
ATOM 630 C CA . GLN A 1 83 ? 13.523 16.625 -1.563 1 98.88 83 GLN A CA 1
ATOM 631 C C . GLN A 1 83 ? 12.383 16.797 -2.557 1 98.88 83 GLN A C 1
ATOM 633 O O . GLN A 1 83 ? 11.469 15.977 -2.613 1 98.88 83 GLN A O 1
ATOM 638 N N . VAL A 1 84 ? 12.461 17.828 -3.385 1 98.88 84 VAL A N 1
ATOM 639 C CA . VAL A 1 84 ? 11.445 18.094 -4.398 1 98.88 84 VAL A CA 1
ATOM 640 C C . VAL A 1 84 ? 11.352 16.906 -5.359 1 98.88 84 VAL A C 1
ATOM 642 O O . VAL A 1 84 ? 10.258 16.391 -5.621 1 98.88 84 VAL A O 1
ATOM 645 N N . VAL A 1 85 ? 12.484 16.5 -5.82 1 98.69 85 VAL A N 1
ATOM 646 C CA . VAL A 1 85 ? 12.539 15.406 -6.785 1 98.69 85 VAL A CA 1
ATOM 647 C C . VAL A 1 85 ? 11.977 14.133 -6.156 1 98.69 85 VAL A C 1
ATOM 649 O O . VAL A 1 85 ? 11.203 13.414 -6.789 1 98.69 85 VAL A O 1
ATOM 652 N N . ALA A 1 86 ? 12.305 13.883 -4.949 1 98.75 86 ALA A N 1
ATOM 653 C CA . ALA A 1 86 ? 11.844 12.68 -4.254 1 98.75 86 ALA A CA 1
ATOM 654 C C . ALA A 1 86 ? 10.328 12.703 -4.07 1 98.75 86 ALA A C 1
ATOM 656 O O . ALA A 1 86 ? 9.664 11.68 -4.23 1 98.75 86 ALA A O 1
ATOM 657 N N . PHE A 1 87 ? 9.781 13.852 -3.785 1 98.94 87 PHE A N 1
ATOM 658 C CA . PHE A 1 87 ? 8.344 13.977 -3.568 1 98.94 87 PHE A CA 1
ATOM 659 C C . PHE A 1 87 ? 7.578 13.805 -4.875 1 98.94 87 PHE A C 1
ATOM 661 O O . PHE A 1 87 ? 6.445 13.32 -4.883 1 98.94 87 PHE A O 1
ATOM 668 N N . ARG A 1 88 ? 8.164 14.219 -5.98 1 98.88 88 ARG A N 1
ATOM 669 C CA . ARG A 1 88 ? 7.473 14.164 -7.266 1 98.88 88 ARG A CA 1
ATOM 670 C C . ARG A 1 88 ? 7.031 12.742 -7.59 1 98.88 88 ARG A C 1
ATOM 672 O O . ARG A 1 88 ? 5.957 12.531 -8.164 1 98.88 88 ARG A O 1
ATOM 679 N N . ARG A 1 89 ? 7.875 11.797 -7.25 1 98.56 89 ARG A N 1
ATOM 680 C CA . ARG A 1 89 ? 7.527 10.391 -7.457 1 98.56 89 ARG A CA 1
ATOM 681 C C . ARG A 1 89 ? 6.223 10.039 -6.746 1 98.56 89 ARG A C 1
ATOM 683 O O . ARG A 1 89 ? 5.367 9.359 -7.312 1 98.56 89 ARG A O 1
ATOM 690 N N . ILE A 1 90 ? 6.047 10.531 -5.555 1 98.94 90 ILE A N 1
ATOM 691 C CA . ILE A 1 90 ? 4.879 10.242 -4.73 1 98.94 90 ILE A CA 1
ATOM 692 C C . ILE A 1 90 ? 3.664 10.992 -5.273 1 98.94 90 ILE A C 1
ATOM 694 O O . ILE A 1 90 ? 2.607 10.398 -5.5 1 98.94 90 ILE A O 1
ATOM 698 N N . THR A 1 91 ? 3.818 12.281 -5.594 1 98.94 91 THR A N 1
ATOM 699 C CA . THR A 1 91 ? 2.68 13.07 -6.047 1 98.94 91 THR A CA 1
ATOM 700 C C . THR A 1 91 ? 2.184 12.578 -7.402 1 98.94 91 THR A C 1
ATOM 702 O O . THR A 1 91 ? 0.976 12.516 -7.641 1 98.94 91 THR A O 1
ATOM 705 N N . ASP A 1 92 ? 3.123 12.211 -8.297 1 98.88 92 ASP A N 1
ATOM 706 C CA . ASP A 1 92 ? 2.736 11.672 -9.594 1 98.88 92 ASP A CA 1
ATOM 707 C C . ASP A 1 92 ? 1.9 10.398 -9.438 1 98.88 92 ASP A C 1
ATOM 709 O O . ASP A 1 92 ? 0.891 10.227 -10.125 1 98.88 92 ASP A O 1
ATOM 713 N N . PHE A 1 93 ? 2.318 9.547 -8.562 1 98.88 93 PHE A N 1
ATOM 714 C CA . PHE A 1 93 ? 1.59 8.305 -8.352 1 98.88 93 PHE A CA 1
ATOM 715 C C . PHE A 1 93 ? 0.212 8.57 -7.762 1 98.88 93 PHE A C 1
ATOM 717 O O . PHE A 1 93 ? -0.781 7.98 -8.188 1 98.88 93 PHE A O 1
ATOM 724 N N . LEU A 1 94 ? 0.125 9.445 -6.711 1 98.94 94 LEU A N 1
ATOM 725 C CA . LEU A 1 94 ? -1.164 9.781 -6.113 1 98.94 94 LEU A CA 1
ATOM 726 C C . LEU A 1 94 ? -2.133 10.305 -7.168 1 98.94 94 LEU A C 1
ATOM 728 O O . LEU A 1 94 ? -3.275 9.844 -7.25 1 98.94 94 LEU A O 1
ATOM 732 N N . LYS A 1 95 ? -1.665 11.203 -8 1 98.88 95 LYS A N 1
ATOM 733 C CA . LYS A 1 95 ? -2.5 11.797 -9.039 1 98.88 95 LYS A CA 1
ATOM 734 C C . LYS A 1 95 ? -2.965 10.734 -10.039 1 98.88 95 LYS A C 1
ATOM 736 O O . LYS A 1 95 ? -4.113 10.758 -10.484 1 98.88 95 LYS A O 1
ATOM 741 N N . SER A 1 96 ? -2.084 9.82 -10.336 1 98.56 96 SER A N 1
ATOM 742 C CA . SER A 1 96 ? -2.436 8.758 -11.273 1 98.56 96 SER A CA 1
ATOM 743 C C . SER A 1 96 ? -3.561 7.887 -10.727 1 98.56 96 SER A C 1
ATOM 745 O O . SER A 1 96 ? -4.262 7.219 -11.492 1 98.56 96 SER A O 1
ATOM 747 N N . GLN A 1 97 ? -3.746 7.859 -9.422 1 98.44 97 GLN A N 1
ATOM 748 C CA . GLN A 1 97 ? -4.801 7.07 -8.789 1 98.44 97 GLN A CA 1
ATOM 749 C C . GLN A 1 97 ? -6.035 7.926 -8.516 1 98.44 97 GLN A C 1
ATOM 751 O O . GLN A 1 97 ? -6.984 7.465 -7.871 1 98.44 97 GLN A O 1
ATOM 756 N N . GLY A 1 98 ? -6.02 9.195 -8.867 1 98.38 98 GLY A N 1
ATOM 757 C CA . GLY A 1 98 ? -7.148 10.086 -8.672 1 98.38 98 GLY A CA 1
ATOM 758 C C . GLY A 1 98 ? -7.164 10.727 -7.301 1 98.38 98 GLY A C 1
ATOM 759 O O . GLY A 1 98 ? -8.164 11.336 -6.906 1 98.38 98 GLY A O 1
ATOM 760 N N . THR A 1 99 ? -6.168 10.562 -6.535 1 98.88 99 THR A N 1
ATOM 761 C CA . THR A 1 99 ? -6.043 11.141 -5.203 1 98.88 99 THR A CA 1
ATOM 762 C C . THR A 1 99 ? -5.344 12.5 -5.273 1 98.88 99 THR A C 1
ATOM 764 O O . THR A 1 99 ? -4.359 12.656 -5.996 1 98.88 99 THR A O 1
ATOM 767 N N . VAL A 1 100 ? -5.809 13.469 -4.523 1 98.94 100 VAL A N 1
ATOM 768 C CA . VAL A 1 100 ? -5.211 14.805 -4.496 1 98.94 100 VAL A CA 1
ATOM 769 C C . VAL A 1 100 ? -4.07 14.836 -3.482 1 98.94 100 VAL A C 1
ATOM 771 O O . VAL A 1 100 ? -4.266 14.531 -2.305 1 98.94 100 VAL A O 1
ATOM 774 N N . PRO A 1 101 ? -2.859 15.125 -3.928 1 98.94 101 PRO A N 1
ATOM 775 C CA . PRO A 1 101 ? -1.739 15.234 -2.992 1 98.94 101 PRO A CA 1
ATOM 776 C C . PRO A 1 101 ? -1.685 16.594 -2.295 1 98.94 101 PRO A C 1
ATOM 778 O O . PRO A 1 101 ? -1.734 17.625 -2.955 1 98.94 101 PRO A O 1
ATOM 781 N N . ALA A 1 102 ? -1.635 16.594 -1.009 1 99 102 ALA A N 1
ATOM 782 C CA . ALA A 1 102 ? -1.466 17.781 -0.181 1 99 102 ALA A CA 1
ATOM 783 C C . ALA A 1 102 ? -0.25 17.641 0.731 1 99 102 ALA A C 1
ATOM 785 O O . ALA A 1 102 ? 0.213 16.531 1 1 99 102 ALA A O 1
ATOM 786 N N . ILE A 1 103 ? 0.299 18.75 1.162 1 98.94 103 ILE A N 1
ATOM 787 C CA . ILE A 1 103 ? 1.479 18.75 2.02 1 98.94 103 ILE A CA 1
ATOM 788 C C . ILE A 1 103 ? 1.237 19.656 3.23 1 98.94 103 ILE A C 1
ATOM 790 O O . ILE A 1 103 ? 0.652 20.734 3.104 1 98.94 103 ILE A O 1
ATOM 794 N N . GLN A 1 104 ? 1.625 19.203 4.344 1 98.94 104 GLN A N 1
ATOM 795 C CA . GLN A 1 104 ? 1.577 20.047 5.531 1 98.94 104 GLN A CA 1
ATOM 796 C C . GLN A 1 104 ? 2.939 20.656 5.82 1 98.94 104 GLN A C 1
ATOM 798 O O . GLN A 1 104 ? 3.916 19.953 6.066 1 98.94 104 GLN A O 1
ATOM 803 N N . LEU A 1 105 ? 3.033 21.938 5.777 1 98.94 105 LEU A N 1
ATOM 804 C CA . LEU A 1 105 ? 4.254 22.688 6.043 1 98.94 105 LEU A CA 1
ATOM 805 C C . LEU A 1 105 ? 4.328 23.109 7.504 1 98.94 105 LEU A C 1
ATOM 807 O O . LEU A 1 105 ? 3.377 23.688 8.039 1 98.94 105 LEU A O 1
ATOM 811 N N . GLY A 1 106 ? 5.41 22.75 8.133 1 98.75 106 GLY A N 1
ATOM 812 C CA . GLY A 1 106 ? 5.438 23.047 9.555 1 98.75 106 GLY A CA 1
ATOM 813 C C . GLY A 1 106 ? 6.836 23.297 10.086 1 98.75 106 GLY A C 1
ATOM 814 O O . GLY A 1 106 ? 7.816 23.172 9.352 1 98.75 106 GLY A O 1
ATOM 815 N N . HIS A 1 107 ? 6.965 23.812 11.219 1 98.94 107 HIS A N 1
ATOM 816 C CA . HIS A 1 107 ? 8.109 24 12.102 1 98.94 107 HIS A CA 1
ATOM 817 C C . HIS A 1 107 ? 7.785 23.594 13.531 1 98.94 107 HIS A C 1
ATOM 819 O O . HIS A 1 107 ? 6.801 24.078 14.102 1 98.94 107 HIS A O 1
ATOM 825 N N . ALA A 1 108 ? 8.625 22.828 14.117 1 98.88 108 ALA A N 1
ATOM 826 C CA . ALA A 1 108 ? 8.25 22.109 15.336 1 98.88 108 ALA A CA 1
ATOM 827 C C . ALA A 1 108 ? 8.414 23 16.562 1 98.88 108 ALA A C 1
ATOM 829 O O . ALA A 1 108 ? 7.867 22.703 17.625 1 98.88 108 ALA A O 1
ATOM 830 N N . GLY A 1 109 ? 9.242 24.109 16.484 1 98.75 109 GLY A N 1
ATOM 831 C CA . GLY A 1 109 ? 9.422 25 17.609 1 98.75 109 GLY A CA 1
ATOM 832 C C . GLY A 1 109 ? 9.992 24.297 18.844 1 98.75 109 GLY A C 1
ATOM 833 O O . GLY A 1 109 ? 11 23.594 18.75 1 98.75 109 GLY A O 1
ATOM 834 N N . ARG A 1 110 ? 9.391 24.5 19.938 1 98.69 110 ARG A N 1
ATOM 835 C CA . ARG A 1 110 ? 9.953 24.062 21.219 1 98.69 110 ARG A CA 1
ATOM 836 C C . ARG A 1 110 ? 9.883 22.547 21.359 1 98.69 110 ARG A C 1
ATOM 838 O O . ARG A 1 110 ? 10.492 21.969 22.266 1 98.69 110 ARG A O 1
ATOM 845 N N . LYS A 1 111 ? 9.125 21.859 20.469 1 98.44 111 LYS A N 1
ATOM 846 C CA . LYS A 1 111 ? 8.977 20.406 20.516 1 98.44 111 LYS A CA 1
ATOM 847 C C . LYS A 1 111 ? 9.859 19.719 19.484 1 98.44 111 LYS A C 1
ATOM 849 O O . LYS A 1 111 ? 9.672 18.547 19.172 1 98.44 111 LYS A O 1
ATOM 854 N N . ALA A 1 112 ? 10.805 20.469 18.906 1 98.62 112 ALA A N 1
ATOM 855 C CA . ALA A 1 112 ? 11.734 19.922 17.906 1 98.62 112 ALA A CA 1
ATOM 856 C C . ALA A 1 112 ? 12.805 19.062 18.562 1 98.62 112 ALA A C 1
ATOM 858 O O . ALA A 1 112 ? 12.93 19.047 19.797 1 98.62 112 ALA A O 1
ATOM 859 N N . SER A 1 113 ? 13.5 18.328 17.719 1 98.56 113 SER A N 1
ATOM 860 C CA . SER A 1 113 ? 14.711 17.609 18.094 1 98.56 113 SER A CA 1
ATOM 861 C C . SER A 1 113 ? 14.406 16.5 19.094 1 98.56 113 SER A C 1
ATOM 863 O O . SER A 1 113 ? 15.047 16.406 20.141 1 98.56 113 SER A O 1
ATOM 865 N N . THR A 1 114 ? 13.43 15.734 18.781 1 98.56 114 THR A N 1
ATOM 866 C CA . THR A 1 114 ? 13.07 14.586 19.609 1 98.56 114 THR A CA 1
ATOM 867 C C . THR A 1 114 ? 13.273 13.281 18.844 1 98.56 114 THR A C 1
ATOM 869 O O . THR A 1 114 ? 13.375 13.281 17.609 1 98.56 114 THR A O 1
ATOM 872 N N . ASP A 1 115 ? 13.352 12.203 19.562 1 98 115 ASP A N 1
ATOM 873 C CA . ASP A 1 115 ? 13.508 10.883 18.953 1 98 115 ASP A CA 1
ATOM 874 C C . ASP A 1 115 ? 12.172 10.359 18.438 1 98 115 ASP A C 1
ATOM 876 O O . ASP A 1 115 ? 11.125 10.969 18.672 1 98 115 ASP A O 1
ATOM 880 N N . ARG A 1 116 ? 12.242 9.336 17.656 1 97.88 116 ARG A N 1
ATOM 881 C CA . ARG A 1 116 ? 11.047 8.656 17.172 1 97.88 116 ARG A CA 1
ATOM 882 C C . ARG A 1 116 ? 10.195 8.141 18.328 1 97.88 116 ARG A C 1
ATOM 884 O O . ARG A 1 116 ? 10.727 7.641 19.328 1 97.88 116 ARG A O 1
ATOM 891 N N . PRO A 1 117 ? 8.891 8.203 18.109 1 96.5 117 PRO A N 1
ATOM 892 C CA . PRO A 1 117 ? 8.016 7.875 19.234 1 96.5 117 PRO A CA 1
ATOM 893 C C . PRO A 1 117 ? 8.211 6.449 19.734 1 96.5 117 PRO A C 1
ATOM 895 O O . PRO A 1 117 ? 8.172 6.207 20.953 1 96.5 117 PRO A O 1
ATOM 898 N N . TRP A 1 118 ? 8.445 5.418 18.828 1 96.06 118 TRP A N 1
ATOM 899 C CA . TRP A 1 118 ? 8.578 4.031 19.25 1 96.06 118 TRP A CA 1
ATOM 900 C C . TRP A 1 118 ? 9.938 3.779 19.891 1 96.06 118 TRP A C 1
ATOM 902 O O . TRP A 1 118 ? 10.219 2.678 20.359 1 96.06 118 TRP A O 1
ATOM 912 N N . LYS A 1 119 ? 10.781 4.773 19.906 1 96.06 119 LYS A N 1
ATOM 913 C CA . LYS A 1 119 ? 12.055 4.73 20.609 1 96.06 119 LYS A CA 1
ATOM 914 C C . LYS A 1 119 ? 12.008 5.578 21.891 1 96.06 119 LYS A C 1
ATOM 916 O O . LYS A 1 119 ? 13.047 5.875 22.469 1 96.06 119 LYS A O 1
ATOM 921 N N . GLY A 1 120 ? 10.859 6.043 22.281 1 94.38 120 GLY A N 1
ATOM 922 C CA . GLY A 1 120 ? 10.664 6.789 23.516 1 94.38 120 GLY A CA 1
ATOM 923 C C . GLY A 1 120 ? 10.281 8.242 23.281 1 94.38 120 GLY A C 1
ATOM 924 O O . GLY A 1 120 ? 9.719 8.883 24.172 1 94.38 120 GLY A O 1
ATOM 925 N N . GLY A 1 121 ? 10.734 8.906 22.141 1 96.56 121 GLY A N 1
ATOM 926 C CA . GLY A 1 121 ? 10.297 10.234 21.766 1 96.56 121 GLY A CA 1
ATOM 927 C C . GLY A 1 121 ? 10.938 11.336 22.594 1 96.56 121 GLY A C 1
ATOM 928 O O . GLY A 1 121 ? 10.445 12.461 22.625 1 96.56 121 GLY A O 1
ATOM 929 N N . ALA A 1 122 ? 11.914 11.047 23.344 1 97.44 122 ALA A N 1
ATOM 930 C CA . ALA A 1 122 ? 12.594 12.031 24.188 1 97.44 122 ALA A CA 1
ATOM 931 C C . ALA A 1 122 ? 13.445 12.984 23.344 1 97.44 122 ALA A C 1
ATOM 933 O O . ALA A 1 122 ? 13.805 12.656 22.219 1 97.44 122 ALA A O 1
ATOM 934 N N . PRO A 1 123 ? 13.711 14.156 23.859 1 98.25 123 PRO A N 1
ATOM 935 C CA . PRO A 1 123 ? 14.641 15.039 23.156 1 98.25 123 PRO A CA 1
ATOM 936 C C . PRO A 1 123 ? 15.992 14.383 22.875 1 98.25 123 PRO A C 1
ATOM 938 O O . PRO A 1 123 ? 16.469 13.578 23.688 1 98.25 123 PRO A O 1
ATOM 941 N N . VAL A 1 124 ? 16.531 14.75 21.781 1 98.12 124 VAL A N 1
ATOM 942 C CA . VAL A 1 124 ? 17.812 14.18 21.406 1 98.12 124 VAL A CA 1
ATOM 943 C C . VAL A 1 124 ? 18.844 15.297 21.25 1 98.12 124 VAL A C 1
ATOM 945 O O . VAL A 1 124 ? 18.5 16.422 20.875 1 98.12 124 VAL A O 1
ATOM 948 N N . GLY A 1 125 ? 20.156 15.023 21.516 1 96.56 125 GLY A N 1
ATOM 949 C CA . GLY A 1 125 ? 21.25 15.977 21.359 1 96.56 125 GLY A CA 1
ATOM 950 C C . GLY A 1 125 ? 22 15.789 20.062 1 96.56 125 GLY A C 1
ATOM 951 O O . GLY A 1 125 ? 21.594 15.023 19.188 1 96.56 125 GLY A O 1
ATOM 952 N N . ALA A 1 126 ? 23.078 16.484 19.938 1 95.56 126 ALA A N 1
ATOM 953 C CA . ALA A 1 126 ? 23.875 16.531 18.703 1 95.56 126 ALA A CA 1
ATOM 954 C C . ALA A 1 126 ? 24.375 15.133 18.344 1 95.56 126 ALA A C 1
ATOM 956 O O . ALA A 1 126 ? 24.484 14.797 17.156 1 95.56 126 ALA A O 1
ATOM 957 N N . ASP A 1 127 ? 24.672 14.273 19.25 1 96.38 127 ASP A N 1
ATOM 958 C CA . ASP A 1 127 ? 25.188 12.93 19.031 1 96.38 127 ASP A CA 1
ATOM 959 C C . ASP A 1 127 ? 24.141 12.039 18.359 1 96.38 127 ASP A C 1
ATOM 961 O O . ASP A 1 127 ? 24.484 11.055 17.703 1 96.38 127 ASP A O 1
ATOM 965 N N . GLU A 1 128 ? 22.938 12.406 18.516 1 97.44 128 GLU A N 1
ATOM 966 C CA . GLU A 1 128 ? 21.828 11.68 17.906 1 97.44 128 GLU A CA 1
ATOM 967 C C . GLU A 1 128 ? 21.109 12.539 16.875 1 97.44 128 GLU A C 1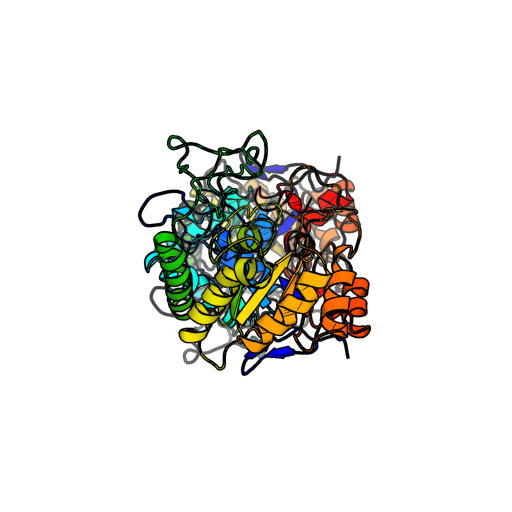
ATOM 969 O O . GLU A 1 128 ? 19.891 12.484 16.75 1 97.44 128 GLU A O 1
ATOM 974 N N . HIS A 1 129 ? 21.875 13.383 16.281 1 97.75 129 HIS A N 1
ATOM 975 C CA . HIS A 1 129 ? 21.438 14.219 15.164 1 97.75 129 HIS A CA 1
ATOM 976 C C . HIS A 1 129 ? 20.469 15.305 15.625 1 97.75 129 HIS A C 1
ATOM 978 O O . HIS A 1 129 ? 19.672 15.797 14.836 1 97.75 129 HIS A O 1
ATOM 984 N N . GLY A 1 130 ? 20.469 15.68 16.891 1 98.06 130 GLY A N 1
ATOM 985 C CA . GLY A 1 130 ? 19.594 16.703 17.422 1 98.06 130 GLY A CA 1
ATOM 986 C C . GLY A 1 130 ? 20.156 18.109 17.266 1 98.06 130 GLY A C 1
ATOM 987 O O . GLY A 1 130 ? 21.25 18.297 16.75 1 98.06 130 GLY A O 1
ATOM 988 N N . TRP A 1 131 ? 19.359 19.156 17.625 1 98.38 131 TRP A N 1
ATOM 989 C CA . TRP A 1 131 ? 19.719 20.562 17.578 1 98.38 131 TRP A CA 1
ATOM 990 C C . TRP A 1 131 ? 19 21.344 18.672 1 98.38 131 TRP A C 1
ATOM 992 O O . TRP A 1 131 ? 18.172 20.781 19.391 1 98.38 131 TRP A O 1
ATOM 1002 N N . GLN A 1 132 ? 19.422 22.562 18.891 1 98.5 132 GLN A N 1
ATOM 1003 C CA . GLN A 1 132 ? 18.781 23.438 19.859 1 98.5 132 GLN A CA 1
ATOM 1004 C C . GLN A 1 132 ? 17.453 23.984 19.328 1 98.5 132 GLN A C 1
ATOM 1006 O O . GLN A 1 132 ? 17.438 24.719 18.344 1 98.5 132 GLN A O 1
ATOM 1011 N N . PRO A 1 133 ? 16.297 23.656 19.984 1 98.75 133 PRO A N 1
ATOM 1012 C CA . PRO A 1 133 ? 15.008 24.141 19.516 1 98.75 133 PRO A CA 1
ATOM 1013 C C . PRO A 1 133 ? 14.859 25.656 19.672 1 98.75 133 PRO A C 1
ATOM 1015 O O . PRO A 1 133 ? 15.57 26.266 20.469 1 98.75 133 PRO A O 1
ATOM 1018 N N . VAL A 1 134 ? 13.977 26.234 18.922 1 98.88 134 VAL A N 1
ATOM 1019 C CA . VAL A 1 134 ? 13.617 27.641 19.016 1 98.88 134 VAL A CA 1
ATOM 1020 C C . VAL A 1 134 ? 12.125 27.781 19.312 1 98.88 134 VAL A C 1
ATOM 1022 O O . VAL A 1 134 ? 11.352 26.844 19.094 1 98.88 134 VAL A O 1
ATOM 1025 N N . ALA A 1 135 ? 11.672 28.906 19.844 1 98.88 135 ALA A N 1
ATOM 1026 C CA . ALA A 1 135 ? 10.273 29.125 20.188 1 98.88 135 ALA A CA 1
ATOM 1027 C C . ALA A 1 135 ? 9.961 30.609 20.344 1 98.88 135 ALA A C 1
ATOM 1029 O O . ALA A 1 135 ? 10.867 31.453 20.281 1 98.88 135 ALA A O 1
ATOM 1030 N N . PRO A 1 136 ? 8.672 30.953 20.406 1 98.88 136 PRO A N 1
ATOM 1031 C CA . PRO A 1 136 ? 8.344 32.344 20.672 1 98.88 136 PRO A CA 1
ATOM 1032 C C . PRO A 1 136 ? 8.906 32.844 22.016 1 98.88 136 PRO A C 1
ATOM 1034 O O . PRO A 1 136 ? 9.258 34.031 22.141 1 98.88 136 PRO A O 1
ATOM 1037 N N . SER A 1 137 ? 8.93 32 23 1 98.81 137 SER A N 1
ATOM 1038 C CA . SER A 1 137 ? 9.414 32.312 24.344 1 98.81 137 SER A CA 1
ATOM 1039 C C . SER A 1 137 ? 10.297 31.172 24.875 1 98.81 137 SER A C 1
ATOM 1041 O O . SER A 1 137 ? 10.227 30.047 24.391 1 98.81 137 SER A O 1
ATOM 1043 N N . PRO A 1 138 ? 11.18 31.516 25.797 1 98.69 138 PRO A N 1
ATOM 1044 C CA . PRO A 1 138 ? 12.023 30.484 26.375 1 98.69 138 PRO A CA 1
ATOM 1045 C C . PRO A 1 138 ? 11.289 29.656 27.438 1 98.69 138 PRO A C 1
ATOM 1047 O O . PRO A 1 138 ? 11.719 29.625 28.594 1 98.69 138 PRO A O 1
ATOM 1050 N N . VAL A 1 139 ? 10.234 29.031 27.062 1 98.31 139 VAL A N 1
ATOM 1051 C CA . VAL A 1 139 ? 9.414 28.156 27.891 1 98.31 139 VAL A CA 1
ATOM 1052 C C . VAL A 1 139 ? 9.469 26.734 27.359 1 98.31 139 VAL A C 1
ATOM 1054 O O . VAL A 1 139 ? 8.969 26.453 26.266 1 98.31 139 VAL A O 1
ATOM 1057 N N . ALA A 1 140 ? 10.078 25.859 28.141 1 98.5 140 ALA A N 1
ATOM 1058 C CA . ALA A 1 140 ? 10.164 24.453 27.734 1 98.5 140 ALA A CA 1
ATOM 1059 C C . ALA A 1 140 ? 8.773 23.828 27.656 1 98.5 140 ALA A C 1
ATOM 1061 O O . ALA A 1 140 ? 7.855 24.234 28.375 1 98.5 140 ALA A O 1
ATOM 1062 N N . PHE A 1 141 ? 8.625 22.844 26.797 1 98.5 141 PHE A N 1
ATOM 1063 C CA . PHE A 1 141 ? 7.352 22.141 26.672 1 98.5 141 PHE A CA 1
ATOM 1064 C C . PHE A 1 141 ? 6.984 21.453 27.984 1 98.5 141 PHE A C 1
ATOM 1066 O O . PHE A 1 141 ? 5.844 21.562 28.453 1 98.5 141 PHE A O 1
ATOM 1073 N N . ASP A 1 142 ? 7.891 20.75 28.469 1 97.25 142 ASP A N 1
ATOM 1074 C CA . ASP A 1 142 ? 7.777 20.156 29.797 1 97.25 142 ASP A CA 1
ATOM 1075 C C . ASP A 1 142 ? 9.141 20.031 30.469 1 97.25 142 ASP A C 1
ATOM 1077 O O . ASP A 1 142 ? 10.133 20.578 29.969 1 97.25 142 ASP A O 1
ATOM 1081 N N . GLU A 1 143 ? 9.148 19.328 31.578 1 95.94 143 GLU A N 1
ATOM 1082 C CA . GLU A 1 143 ? 10.367 19.297 32.375 1 95.94 143 GLU A CA 1
ATOM 1083 C C . GLU A 1 143 ? 11.469 18.516 31.672 1 95.94 143 GLU A C 1
ATOM 1085 O O . GLU A 1 143 ? 12.648 18.672 31.984 1 95.94 143 GLU A O 1
ATOM 1090 N N . ARG A 1 144 ? 11.195 17.625 30.812 1 95.06 144 ARG A N 1
ATOM 1091 C CA . ARG A 1 144 ? 12.164 16.781 30.125 1 95.06 144 ARG A CA 1
ATOM 1092 C C . ARG A 1 144 ? 12.711 17.484 28.891 1 95.06 144 ARG A C 1
ATOM 1094 O O . ARG A 1 144 ? 13.719 17.047 28.328 1 95.06 144 ARG A O 1
ATOM 1101 N N . HIS A 1 145 ? 12.102 18.484 28.375 1 98 145 HIS A N 1
ATOM 1102 C CA . HIS A 1 145 ? 12.5 19.188 27.172 1 98 145 HIS A CA 1
ATOM 1103 C C . HIS A 1 145 ? 13.438 20.344 27.484 1 98 145 HIS A C 1
ATOM 1105 O O . HIS A 1 145 ? 13.336 20.953 28.562 1 98 145 HIS A O 1
ATOM 1111 N N . PRO A 1 146 ? 14.344 20.562 26.594 1 97.88 146 PRO A N 1
ATOM 1112 C CA . PRO A 1 146 ? 15.203 21.719 26.812 1 97.88 146 PRO A CA 1
ATOM 1113 C C . PRO A 1 146 ? 14.438 23.047 26.719 1 97.88 146 PRO A C 1
ATOM 1115 O O . PRO A 1 146 ? 13.414 23.125 26.031 1 97.88 146 PRO A O 1
ATOM 1118 N N . VAL A 1 147 ? 14.906 24.078 27.406 1 98.69 147 VAL A N 1
ATOM 1119 C CA . VAL A 1 147 ? 14.398 25.438 27.188 1 98.69 147 VAL A CA 1
ATOM 1120 C C . VAL A 1 147 ? 14.766 25.922 25.797 1 98.69 147 VAL A C 1
ATOM 1122 O O . VAL A 1 147 ? 15.945 25.984 25.438 1 98.69 147 VAL A O 1
ATOM 1125 N N . PRO A 1 148 ? 13.844 26.203 25 1 98.81 148 PRO A N 1
ATOM 1126 C CA . PRO A 1 148 ? 14.141 26.656 23.625 1 98.81 148 PRO A CA 1
ATOM 1127 C C . PRO A 1 148 ? 14.734 28.062 23.594 1 98.81 148 PRO A C 1
ATOM 1129 O O . PRO A 1 148 ? 14.586 28.812 24.547 1 98.81 148 PRO A O 1
ATOM 1132 N N . THR A 1 149 ? 15.484 28.297 22.531 1 98.88 149 THR A N 1
ATOM 1133 C CA . THR A 1 149 ? 15.961 29.656 22.297 1 98.88 149 THR A CA 1
ATOM 1134 C C . THR A 1 149 ? 14.828 30.547 21.812 1 98.88 149 THR A C 1
ATOM 1136 O O . THR A 1 149 ? 14.117 30.203 20.859 1 98.88 149 THR A O 1
ATOM 1139 N N . GLU A 1 150 ? 14.602 31.672 22.438 1 98.81 150 GLU A N 1
ATOM 1140 C CA . GLU A 1 150 ? 13.586 32.625 22 1 98.81 150 GLU A CA 1
ATOM 1141 C C . GLU A 1 150 ? 13.945 33.219 20.641 1 98.81 150 GLU A C 1
ATOM 1143 O O . GLU A 1 150 ? 15.062 33.688 20.438 1 98.81 150 GLU A O 1
ATOM 1148 N N . LEU A 1 151 ? 13.047 33.25 19.781 1 98.88 151 LEU A N 1
ATOM 1149 C CA . LEU A 1 151 ? 13.273 33.781 18.438 1 98.88 151 LEU A CA 1
ATOM 1150 C C . LEU A 1 151 ? 13.367 35.312 18.469 1 98.88 151 LEU A C 1
ATOM 1152 O O . LEU A 1 151 ? 12.562 35.969 19.141 1 98.88 151 LEU A O 1
ATOM 1156 N N . THR A 1 152 ? 14.359 35.812 17.703 1 98.69 152 THR A N 1
ATOM 1157 C CA . THR A 1 152 ? 14.359 37.25 17.438 1 98.69 152 THR A CA 1
ATOM 1158 C C . THR A 1 152 ? 13.359 37.625 16.344 1 98.69 152 THR A C 1
ATOM 1160 O O . THR A 1 152 ? 12.906 36.719 15.602 1 98.69 152 THR A O 1
ATOM 1163 N N . VAL A 1 153 ? 12.984 38.906 16.297 1 98.62 153 VAL A N 1
ATOM 1164 C CA . VAL A 1 153 ? 12.07 39.344 15.25 1 98.62 153 VAL A CA 1
ATOM 1165 C C . VAL A 1 153 ? 12.656 39.031 13.875 1 98.62 153 VAL A C 1
ATOM 1167 O O . VAL A 1 153 ? 11.938 38.625 12.953 1 98.62 153 VAL A O 1
ATOM 1170 N N . GLU A 1 154 ? 13.945 39.188 13.734 1 98.44 154 GLU A N 1
ATOM 1171 C CA . GLU A 1 154 ? 14.625 38.875 12.484 1 98.44 154 GLU A CA 1
ATOM 1172 C C . GLU A 1 154 ? 14.477 37.406 12.125 1 98.44 154 GLU A C 1
ATOM 1174 O O . GLU A 1 154 ? 14.211 37.062 10.969 1 98.44 154 GLU A O 1
ATOM 1179 N N . ARG A 1 155 ? 14.672 36.531 13.086 1 98.62 155 ARG A N 1
ATOM 1180 C CA . ARG A 1 155 ? 14.547 35.094 12.852 1 98.62 155 ARG A CA 1
ATOM 1181 C C . ARG A 1 155 ? 13.102 34.719 12.531 1 98.62 155 ARG A C 1
ATOM 1183 O O . ARG A 1 155 ? 12.859 33.781 11.742 1 98.62 155 ARG A O 1
ATOM 1190 N N . ILE A 1 156 ? 12.148 35.406 13.18 1 98.88 156 ILE A N 1
ATOM 1191 C CA . ILE A 1 156 ? 10.734 35.188 12.867 1 98.88 156 ILE A CA 1
ATOM 1192 C C . ILE A 1 156 ? 10.492 35.469 11.383 1 98.88 156 ILE A C 1
ATOM 1194 O O . ILE A 1 156 ? 9.883 34.656 10.688 1 98.88 156 ILE A O 1
ATOM 1198 N N . ARG A 1 157 ? 11.031 36.562 10.93 1 98.75 157 ARG A N 1
ATOM 1199 C CA . ARG A 1 157 ? 10.867 36.938 9.523 1 98.75 157 ARG A CA 1
ATOM 1200 C C . ARG A 1 157 ? 11.539 35.938 8.609 1 98.75 157 ARG A C 1
ATOM 1202 O O . ARG A 1 157 ? 11.016 35.594 7.535 1 98.75 157 ARG A O 1
ATOM 1209 N N . GLU A 1 158 ? 12.672 35.469 9 1 98.81 158 GLU A N 1
ATOM 1210 C CA . GLU A 1 158 ? 13.375 34.438 8.234 1 98.81 158 GLU A CA 1
ATOM 1211 C C . GLU A 1 158 ? 12.531 33.188 8.102 1 98.81 158 GLU A C 1
ATOM 1213 O O . GLU A 1 158 ? 12.445 32.594 7.016 1 98.81 158 GLU A O 1
ATOM 1218 N N . ILE A 1 159 ? 11.906 32.75 9.148 1 98.94 159 ILE A N 1
ATOM 1219 C CA . ILE A 1 159 ? 11.094 31.531 9.148 1 98.94 159 ILE A CA 1
ATOM 1220 C C . ILE A 1 159 ? 9.859 31.734 8.273 1 98.94 159 ILE A C 1
ATOM 1222 O O . ILE A 1 159 ? 9.461 30.828 7.535 1 98.94 159 ILE A O 1
ATOM 1226 N N . VAL A 1 160 ? 9.273 32.938 8.352 1 98.94 160 VAL A N 1
ATOM 1227 C CA . VAL A 1 160 ? 8.164 33.25 7.457 1 98.94 160 VAL A CA 1
ATOM 1228 C C . VAL A 1 160 ? 8.602 33.031 6.008 1 98.94 160 VAL A C 1
ATOM 1230 O O . VAL A 1 160 ? 7.879 32.438 5.215 1 98.94 160 VAL A O 1
ATOM 1233 N N . GLY A 1 161 ? 9.789 33.531 5.672 1 98.88 161 GLY A N 1
ATOM 1234 C CA . GLY A 1 161 ? 10.336 33.312 4.34 1 98.88 161 GLY A CA 1
ATOM 1235 C C . GLY A 1 161 ? 10.555 31.859 3.998 1 98.88 161 GLY A C 1
ATOM 1236 O O . GLY A 1 161 ? 10.344 31.438 2.855 1 98.88 161 GLY A O 1
ATOM 1237 N N . GLN A 1 162 ? 10.93 31.094 4.957 1 98.94 162 GLN A N 1
ATOM 1238 C CA . GLN A 1 162 ? 11.148 29.672 4.746 1 98.94 162 GLN A CA 1
ATOM 1239 C C . GLN A 1 162 ? 9.836 28.969 4.395 1 98.94 162 GLN A C 1
ATOM 1241 O O . GLN A 1 162 ? 9.828 28.031 3.582 1 98.94 162 GLN A O 1
ATOM 1246 N N . PHE A 1 163 ? 8.734 29.391 5.012 1 98.94 163 PHE A N 1
ATOM 1247 C CA . PHE A 1 163 ? 7.434 28.844 4.656 1 98.94 163 PHE A CA 1
ATOM 1248 C C . PHE A 1 163 ? 7.102 29.141 3.199 1 98.94 163 PHE A C 1
ATOM 1250 O O . PHE A 1 163 ? 6.605 28.266 2.48 1 98.94 163 PHE A O 1
ATOM 1257 N N . ALA A 1 164 ? 7.371 30.344 2.791 1 98.94 164 ALA A N 1
ATOM 1258 C CA . ALA A 1 164 ? 7.121 30.703 1.399 1 98.94 164 ALA A CA 1
ATOM 1259 C C . ALA A 1 164 ? 7.984 29.875 0.45 1 98.94 164 ALA A C 1
ATOM 1261 O O . ALA A 1 164 ? 7.492 29.375 -0.563 1 98.94 164 ALA A O 1
ATOM 1262 N N . ASP A 1 165 ? 9.242 29.719 0.745 1 98.94 165 ASP A N 1
ATOM 1263 C CA . ASP A 1 165 ? 10.148 28.922 -0.074 1 98.94 165 ASP A CA 1
ATOM 1264 C C . ASP A 1 165 ? 9.688 27.469 -0.146 1 98.94 165 ASP A C 1
ATOM 1266 O O . ASP A 1 165 ? 9.719 26.844 -1.213 1 98.94 165 ASP A O 1
ATOM 1270 N N . ALA A 1 166 ? 9.297 26.969 0.987 1 98.94 166 ALA A N 1
ATOM 1271 C CA . ALA A 1 166 ? 8.797 25.609 1.051 1 98.94 166 ALA A CA 1
ATOM 1272 C C . ALA A 1 166 ? 7.543 25.438 0.198 1 98.94 166 ALA A C 1
ATOM 1274 O O . ALA A 1 166 ? 7.371 24.406 -0.467 1 98.94 166 ALA A O 1
ATOM 1275 N N . ALA A 1 167 ? 6.688 26.391 0.252 1 98.94 167 ALA A N 1
ATOM 1276 C CA . ALA A 1 167 ? 5.48 26.359 -0.569 1 98.94 167 ALA A CA 1
ATOM 1277 C C . ALA A 1 167 ? 5.828 26.312 -2.055 1 98.94 167 ALA A C 1
ATOM 1279 O O . ALA A 1 167 ? 5.238 25.531 -2.812 1 98.94 167 ALA A O 1
ATOM 1280 N N . ARG A 1 168 ? 6.793 27.125 -2.496 1 98.94 168 ARG A N 1
ATOM 1281 C CA . ARG A 1 168 ? 7.23 27.094 -3.887 1 98.94 168 ARG A CA 1
ATOM 1282 C C . ARG A 1 168 ? 7.754 25.719 -4.273 1 98.94 168 ARG A C 1
ATOM 1284 O O . ARG A 1 168 ? 7.418 25.203 -5.34 1 98.94 168 ARG A O 1
ATOM 1291 N N . ARG A 1 169 ? 8.539 25.188 -3.41 1 98.94 169 ARG A N 1
ATOM 1292 C CA . ARG A 1 169 ? 9.102 23.875 -3.682 1 98.94 169 ARG A CA 1
ATOM 1293 C C . ARG A 1 169 ? 8.016 22.797 -3.689 1 98.94 169 ARG A C 1
ATOM 1295 O O . ARG A 1 169 ? 8.094 21.828 -4.453 1 98.94 169 ARG A O 1
ATOM 1302 N N . SER A 1 170 ? 7.035 22.953 -2.773 1 98.94 170 SER A N 1
ATOM 1303 C CA . SER A 1 170 ? 5.906 22.031 -2.748 1 98.94 170 SER A CA 1
ATOM 1304 C C . SER A 1 170 ? 5.152 22.047 -4.074 1 98.94 170 SER A C 1
ATOM 1306 O O . SER A 1 170 ? 4.727 20.984 -4.559 1 98.94 170 SER A O 1
ATOM 1308 N N . LEU A 1 171 ? 4.992 23.234 -4.629 1 98.81 171 LEU A N 1
ATOM 1309 C CA . LEU A 1 171 ? 4.375 23.344 -5.945 1 98.81 171 LEU A CA 1
ATOM 1310 C C . LEU A 1 171 ? 5.195 22.609 -7 1 98.81 171 LEU A C 1
ATOM 1312 O O . LEU A 1 171 ? 4.645 21.875 -7.812 1 98.81 171 LEU A O 1
ATOM 1316 N N . ASP A 1 172 ? 6.473 22.812 -6.934 1 98.81 172 ASP A N 1
ATOM 1317 C CA . ASP A 1 172 ? 7.383 22.156 -7.871 1 98.81 172 ASP A CA 1
ATOM 1318 C C . ASP A 1 172 ? 7.332 20.641 -7.723 1 98.81 172 ASP A C 1
ATOM 1320 O O . ASP A 1 172 ? 7.539 19.906 -8.695 1 98.81 172 ASP A O 1
ATOM 1324 N N . ALA A 1 173 ? 7.082 20.203 -6.52 1 98.94 173 ALA A N 1
ATOM 1325 C CA . ALA A 1 173 ? 7.039 18.781 -6.223 1 98.94 173 ALA A CA 1
ATOM 1326 C C . ALA A 1 173 ? 5.73 18.156 -6.695 1 98.94 173 ALA A C 1
ATOM 1328 O O . ALA A 1 173 ? 5.582 16.922 -6.695 1 98.94 173 ALA A O 1
ATOM 1329 N N . GLY A 1 174 ? 4.711 18.969 -7.066 1 98.94 174 GLY A N 1
ATOM 1330 C CA . GLY A 1 174 ? 3.488 18.453 -7.66 1 98.94 174 GLY A CA 1
ATOM 1331 C C . GLY A 1 174 ? 2.312 18.453 -6.699 1 98.94 174 GLY A C 1
ATOM 1332 O O . GLY A 1 174 ? 1.256 17.891 -7.004 1 98.94 174 GLY A O 1
ATOM 1333 N N . PHE A 1 175 ? 2.445 19.047 -5.551 1 98.94 175 PHE A N 1
ATOM 1334 C CA . PHE A 1 175 ? 1.338 19.141 -4.605 1 98.94 175 PHE A CA 1
ATOM 1335 C C . PHE A 1 175 ? 0.275 20.109 -5.102 1 98.94 175 PHE A C 1
ATOM 1337 O O . PHE A 1 175 ? 0.594 21.109 -5.75 1 98.94 175 PHE A O 1
ATOM 1344 N N . GLU A 1 176 ? -0.986 19.828 -4.723 1 98.94 176 GLU A N 1
ATOM 1345 C CA . GLU A 1 176 ? -2.121 20.625 -5.191 1 98.94 176 GLU A CA 1
ATOM 1346 C C . GLU A 1 176 ? -2.709 21.453 -4.059 1 98.94 176 GLU A C 1
ATOM 1348 O O . GLU A 1 176 ? -3.49 22.375 -4.305 1 98.94 176 GLU A O 1
ATOM 1353 N N . ILE A 1 177 ? -2.377 21.109 -2.846 1 98.94 177 ILE A N 1
ATOM 1354 C CA . ILE A 1 177 ? -2.826 21.812 -1.653 1 98.94 177 ILE A CA 1
ATOM 1355 C C . ILE A 1 177 ? -1.666 21.969 -0.673 1 98.94 177 ILE A C 1
ATOM 1357 O O . ILE A 1 177 ? -0.895 21.031 -0.468 1 98.94 177 ILE A O 1
ATOM 1361 N N . ALA A 1 178 ? -1.479 23.109 -0.094 1 98.94 178 ALA A N 1
ATOM 1362 C CA . ALA A 1 178 ? -0.594 23.312 1.049 1 98.94 178 ALA A CA 1
ATOM 1363 C C . ALA A 1 178 ? -1.396 23.547 2.326 1 98.94 178 ALA A C 1
ATOM 1365 O O . ALA A 1 178 ? -2.408 24.25 2.311 1 98.94 178 ALA A O 1
ATOM 1366 N N . GLU A 1 179 ? -1.014 22.891 3.326 1 98.94 179 GLU A N 1
ATOM 1367 C CA . GLU A 1 179 ? -1.584 23.109 4.652 1 98.94 179 GLU A CA 1
ATOM 1368 C C . GLU A 1 179 ? -0.545 23.672 5.617 1 98.94 179 GLU A C 1
ATOM 1370 O O . GLU A 1 179 ? 0.55 23.125 5.75 1 98.94 179 GLU A O 1
ATOM 1375 N N . ILE A 1 180 ? -0.835 24.766 6.258 1 99 180 ILE A N 1
ATOM 1376 C CA . ILE A 1 180 ? 0.034 25.328 7.285 1 99 180 ILE A CA 1
ATOM 1377 C C . ILE A 1 180 ? -0.27 24.688 8.633 1 99 180 ILE A C 1
ATOM 1379 O O . ILE A 1 180 ? -1.425 24.641 9.062 1 99 180 ILE A O 1
ATOM 1383 N N . HIS A 1 181 ? 0.777 24.172 9.273 1 98.94 181 HIS A N 1
ATOM 1384 C CA . HIS A 1 181 ? 0.634 23.453 10.539 1 98.94 181 HIS A CA 1
ATOM 1385 C C . HIS A 1 181 ? 0.604 24.422 11.711 1 98.94 181 HIS A C 1
ATOM 1387 O O . HIS A 1 181 ? 1.647 24.734 12.297 1 98.94 181 HIS A O 1
ATOM 1393 N N . GLY A 1 182 ? -0.52 24.797 12.164 1 98.88 182 GLY A N 1
ATOM 1394 C CA . GLY A 1 182 ? -0.682 25.688 13.297 1 98.88 182 GLY A CA 1
ATOM 1395 C C . GLY A 1 182 ? -1.221 25 14.531 1 98.88 182 GLY A C 1
ATOM 1396 O O . GLY A 1 182 ? -1.851 25.625 15.383 1 98.88 182 GLY A O 1
ATOM 1397 N N . ALA A 1 183 ? -1.005 23.688 14.617 1 98.69 183 ALA A N 1
ATOM 1398 C CA . ALA A 1 183 ? -1.643 22.906 15.664 1 98.69 183 ALA A CA 1
ATOM 1399 C C . ALA A 1 183 ? -0.603 22.156 16.5 1 98.69 183 ALA A C 1
ATOM 1401 O O . ALA A 1 183 ? 0.6 22.297 16.266 1 98.69 183 ALA A O 1
ATOM 1402 N N . HIS A 1 184 ? -1.054 21.5 17.578 1 98 184 HIS A N 1
ATOM 1403 C CA . HIS A 1 184 ? -0.403 20.453 18.344 1 98 184 HIS A CA 1
ATOM 1404 C C . HIS A 1 184 ? 0.831 20.984 19.062 1 98 184 HIS A C 1
ATOM 1406 O O . HIS A 1 184 ? 1.766 20.219 19.344 1 98 184 HIS A O 1
ATOM 1412 N N . GLY A 1 185 ? 0.836 22.281 19.25 1 98.31 185 GLY A N 1
ATOM 1413 C CA . GLY A 1 185 ? 1.919 22.859 20.031 1 98.31 185 GLY A CA 1
ATOM 1414 C C . GLY A 1 185 ? 3.209 23 19.25 1 98.31 185 GLY A C 1
ATOM 1415 O O . GLY A 1 185 ? 4.297 23.016 19.828 1 98.31 185 GLY A O 1
ATOM 1416 N N . TYR A 1 186 ? 3.131 23.031 17.984 1 98.75 186 TYR A N 1
ATOM 1417 C CA . TYR A 1 186 ? 4.285 23.375 17.156 1 98.75 186 TYR A CA 1
ATOM 1418 C C . TYR A 1 186 ? 4.367 24.875 16.938 1 98.75 186 TYR A C 1
ATOM 1420 O O . TYR A 1 186 ? 3.572 25.641 17.5 1 98.75 186 TYR A O 1
ATOM 1428 N N . LEU A 1 187 ? 5.32 25.312 16.172 1 98.94 187 LEU A N 1
ATOM 1429 C CA . LEU A 1 187 ? 5.785 26.688 16.25 1 98.94 187 LEU A CA 1
ATOM 1430 C C . LEU A 1 187 ? 4.637 27.672 16.031 1 98.94 187 LEU A C 1
ATOM 1432 O O . LEU A 1 187 ? 4.441 28.594 16.828 1 98.94 187 LEU A O 1
ATOM 1436 N N . VAL A 1 188 ? 3.91 27.5 14.914 1 98.94 188 VAL A N 1
ATOM 1437 C CA . VAL A 1 188 ? 2.811 28.406 14.648 1 98.94 188 VAL A CA 1
ATOM 1438 C C . VAL A 1 188 ? 1.796 28.359 15.789 1 98.94 188 VAL A C 1
ATOM 1440 O O . VAL A 1 188 ? 1.335 29.391 16.266 1 98.94 188 VAL A O 1
ATOM 1443 N N . GLY A 1 189 ? 1.438 27.156 16.266 1 98.81 189 GLY A N 1
ATOM 1444 C CA . GLY A 1 189 ? 0.549 26.984 17.406 1 98.81 189 GLY A CA 1
ATOM 1445 C C . GLY A 1 189 ? 1.11 27.578 18.688 1 98.81 189 GLY A C 1
ATOM 1446 O O . GLY A 1 189 ? 0.359 28.062 19.531 1 98.81 189 GLY A O 1
ATOM 1447 N N . GLU A 1 190 ? 2.416 27.547 18.844 1 98.88 190 GLU A N 1
ATOM 1448 C CA . GLU A 1 190 ? 3.076 28.125 20.016 1 98.88 190 GLU A CA 1
ATOM 1449 C C . GLU A 1 190 ? 2.875 29.625 20.078 1 98.88 190 GLU A C 1
ATOM 1451 O O . GLU A 1 190 ? 2.691 30.188 21.156 1 98.88 190 GLU A O 1
ATOM 1456 N N . PHE A 1 191 ? 2.992 30.281 18.922 1 98.94 191 PHE A N 1
ATOM 1457 C CA . PHE A 1 191 ? 2.785 31.734 18.875 1 98.94 191 PHE A CA 1
ATOM 1458 C C . PHE A 1 191 ? 1.34 32.094 19.203 1 98.94 191 PHE A C 1
ATOM 1460 O O . PHE A 1 191 ? 1.073 33.094 19.844 1 98.94 191 PHE A O 1
ATOM 1467 N N . LEU A 1 192 ? 0.406 31.266 18.781 1 98.94 192 LEU A N 1
ATOM 1468 C CA . LEU A 1 192 ? -1.017 31.547 18.938 1 98.94 192 LEU A CA 1
ATOM 1469 C C . LEU A 1 192 ? -1.415 31.516 20.406 1 98.94 192 LEU A C 1
ATOM 1471 O O . LEU A 1 192 ? -2.203 32.344 20.859 1 98.94 192 LEU A O 1
ATOM 1475 N N . SER A 1 193 ? -0.925 30.641 21.188 1 98.81 193 SER A N 1
ATOM 1476 C CA . SER A 1 193 ? -1.402 30.344 22.531 1 98.81 193 SER A CA 1
ATOM 1477 C C . SER A 1 193 ? -0.653 31.172 23.578 1 98.81 193 SER A C 1
ATOM 1479 O O . SER A 1 193 ? 0.58 31.188 23.609 1 98.81 193 SER A O 1
ATOM 1481 N N . PRO A 1 194 ? -1.36 31.812 24.5 1 98.44 194 PRO A N 1
ATOM 1482 C CA . PRO A 1 194 ? -0.673 32.5 25.578 1 98.44 194 PRO A CA 1
ATOM 1483 C C . PRO A 1 194 ? 0.031 31.562 26.547 1 98.44 194 PRO A C 1
ATOM 1485 O O . PRO A 1 194 ? 0.828 32 27.375 1 98.44 194 PRO A O 1
ATOM 1488 N N . HIS A 1 195 ? -0.276 30.297 26.453 1 98.38 195 HIS A N 1
ATOM 1489 C CA . HIS A 1 195 ? 0.39 29.297 27.281 1 98.38 195 HIS A CA 1
ATOM 1490 C C . HIS A 1 195 ? 1.879 29.219 26.969 1 98.38 195 HIS A C 1
ATOM 1492 O O . HIS A 1 195 ? 2.707 29.094 27.875 1 98.38 195 HIS A O 1
ATOM 1498 N N . SER A 1 196 ? 2.234 29.312 25.688 1 98.69 196 SER A N 1
ATOM 1499 C CA . SER A 1 196 ? 3.611 29.125 25.25 1 98.69 196 SER A CA 1
ATOM 1500 C C . SER A 1 196 ? 4.223 30.438 24.781 1 98.69 196 SER A C 1
ATOM 1502 O O . SER A 1 196 ? 5.445 30.547 24.656 1 98.69 196 SER A O 1
ATOM 1504 N N . ASN A 1 197 ? 3.455 31.391 24.438 1 98.88 197 ASN A N 1
ATOM 1505 C CA . ASN A 1 197 ? 3.906 32.688 23.984 1 98.88 197 ASN A CA 1
ATOM 1506 C C . ASN A 1 197 ? 3.818 33.75 25.094 1 98.88 197 ASN A C 1
ATOM 1508 O O . ASN A 1 197 ? 2.746 34.281 25.359 1 98.88 197 ASN A O 1
ATOM 1512 N N . LYS A 1 198 ? 4.969 34.062 25.609 1 98.62 198 LYS A N 1
ATOM 1513 C CA . LYS A 1 198 ? 5.055 35 26.734 1 98.62 198 LYS A CA 1
ATOM 1514 C C . LYS A 1 198 ? 5.711 36.312 26.281 1 98.62 198 LYS A C 1
ATOM 1516 O O . LYS A 1 198 ? 6.168 37.094 27.125 1 98.62 198 LYS A O 1
ATOM 1521 N N . ARG A 1 199 ? 5.746 36.469 25.031 1 98.62 199 ARG A N 1
ATOM 1522 C CA . ARG A 1 199 ? 6.395 37.656 24.484 1 98.62 199 ARG A CA 1
ATOM 1523 C C . ARG A 1 199 ? 5.621 38.938 24.859 1 98.62 199 ARG A C 1
ATOM 1525 O O . ARG A 1 199 ? 4.418 38.875 25.109 1 98.62 199 ARG A O 1
ATOM 1532 N N . THR A 1 200 ? 6.336 40.031 24.797 1 97.94 200 THR A N 1
ATOM 1533 C CA . THR A 1 200 ? 5.719 41.344 25.109 1 97.94 200 THR A CA 1
ATOM 1534 C C . THR A 1 200 ? 5.863 42.281 23.922 1 97.94 200 THR A C 1
ATOM 1536 O O . THR A 1 200 ? 5.48 43.469 24.031 1 97.94 200 THR A O 1
ATOM 1539 N N . ASP A 1 201 ? 6.375 41.875 22.906 1 98.25 201 ASP A N 1
ATOM 1540 C CA . ASP A 1 201 ? 6.543 42.688 21.703 1 98.25 201 ASP A CA 1
ATOM 1541 C C . ASP A 1 201 ? 5.371 42.5 20.75 1 98.25 201 ASP A C 1
ATOM 1543 O O . ASP A 1 201 ? 4.266 42.156 21.172 1 98.25 201 ASP A O 1
ATOM 1547 N N . ALA A 1 202 ? 5.633 42.75 19.453 1 98.5 202 ALA A N 1
ATOM 1548 C CA . ALA A 1 202 ? 4.57 42.781 18.453 1 98.5 202 ALA A CA 1
ATOM 1549 C C . ALA A 1 202 ? 4.082 41.375 18.141 1 98.5 202 ALA A C 1
ATOM 1551 O O . ALA A 1 202 ? 3.121 41.188 17.375 1 98.5 202 ALA A O 1
ATOM 1552 N N . TYR A 1 203 ? 4.664 40.344 18.797 1 98.81 203 TYR A N 1
ATOM 1553 C CA . TYR A 1 203 ? 4.305 38.969 18.469 1 98.81 203 TYR A CA 1
ATOM 1554 C C . TYR A 1 203 ? 3.734 38.25 19.688 1 98.81 203 TYR A C 1
ATOM 1556 O O . TYR A 1 203 ? 3.523 37.062 19.656 1 98.81 203 TYR A O 1
ATOM 1564 N N . GLY A 1 204 ? 3.465 38.969 20.828 1 98.12 204 GLY A N 1
ATOM 1565 C CA . GLY A 1 204 ? 2.896 38.344 22.016 1 98.12 204 GLY A CA 1
ATOM 1566 C C . GLY A 1 204 ? 1.976 39.281 22.781 1 98.12 204 GLY A C 1
ATOM 1567 O O . GLY A 1 204 ? 1.873 40.469 22.469 1 98.12 204 GLY A O 1
ATOM 1568 N N . GLY A 1 205 ? 1.303 38.719 23.766 1 97.69 205 GLY A N 1
ATOM 1569 C CA . GLY A 1 205 ? 0.377 39.469 24.578 1 97.69 205 GLY A CA 1
ATOM 1570 C C . GLY A 1 205 ? -1.042 39.469 24.047 1 97.69 205 GLY A C 1
ATOM 1571 O O . GLY A 1 205 ? -1.793 38.531 24.281 1 97.69 205 GLY A O 1
ATOM 1572 N N . SER A 1 206 ? -1.383 40.469 23.172 1 98.25 206 SER A N 1
ATOM 1573 C CA . SER A 1 206 ? -2.738 40.594 22.641 1 98.25 206 SER A CA 1
ATOM 1574 C C . SER A 1 206 ? -3.029 39.5 21.609 1 98.25 206 SER A C 1
ATOM 1576 O O . SER A 1 206 ? -2.107 38.906 21.047 1 98.25 206 SER A O 1
ATOM 1578 N N . TYR A 1 207 ? -4.348 39.25 21.375 1 98.44 207 TYR A N 1
ATOM 1579 C CA . TYR A 1 207 ? -4.785 38.344 20.312 1 98.44 207 TYR A CA 1
ATOM 1580 C C . TYR A 1 207 ? -4.156 38.719 18.984 1 98.44 207 TYR A C 1
ATOM 1582 O O . TYR A 1 207 ? -3.625 37.844 18.281 1 98.44 207 TYR A O 1
ATOM 1590 N N . GLU A 1 208 ? -4.113 40 18.656 1 98.62 208 GLU A N 1
ATOM 1591 C CA . GLU A 1 208 ? -3.578 40.469 17.391 1 98.62 208 GLU A CA 1
ATOM 1592 C C . GLU A 1 208 ? -2.088 40.156 17.266 1 98.62 208 GLU A C 1
ATOM 1594 O O . GLU A 1 208 ? -1.615 39.75 16.203 1 98.62 208 GLU A O 1
ATOM 1599 N N . ASN A 1 209 ? -1.405 40.406 18.359 1 98.75 209 ASN A N 1
ATOM 1600 C CA . ASN A 1 209 ? 0.033 40.156 18.359 1 98.75 209 ASN A CA 1
ATOM 1601 C C . ASN A 1 209 ? 0.348 38.656 18.266 1 98.75 209 ASN A C 1
ATOM 1603 O O . ASN A 1 209 ? 1.238 38.25 17.516 1 98.75 209 ASN A O 1
ATOM 1607 N N . ARG A 1 210 ? -0.417 37.812 18.969 1 98.88 210 ARG A N 1
ATOM 1608 C CA . ARG A 1 210 ? -0.163 36.375 19 1 98.88 210 ARG A CA 1
ATOM 1609 C C . ARG A 1 210 ? -0.509 35.719 17.656 1 98.88 210 ARG A C 1
ATOM 1611 O O . ARG A 1 210 ? 0.107 34.75 17.266 1 98.88 210 ARG A O 1
ATOM 1618 N N . THR A 1 211 ? -1.454 36.312 16.938 1 98.88 211 THR A N 1
ATOM 1619 C CA . THR A 1 211 ? -1.872 35.719 15.672 1 98.88 211 THR A CA 1
ATOM 1620 C C . THR A 1 211 ? -1.048 36.25 14.508 1 98.88 211 THR A C 1
ATOM 1622 O O . THR A 1 211 ? -1.14 35.75 13.391 1 98.88 211 THR A O 1
ATOM 1625 N N . ARG A 1 212 ? -0.207 37.25 14.75 1 98.88 212 ARG A N 1
ATOM 1626 C CA . ARG A 1 212 ? 0.523 37.969 13.703 1 98.88 212 ARG A CA 1
ATOM 1627 C C . ARG A 1 212 ? 1.429 37 12.93 1 98.88 212 ARG A C 1
ATOM 1629 O O . ARG A 1 212 ? 1.417 37 11.695 1 98.88 212 ARG A O 1
ATOM 1636 N N . PHE A 1 213 ? 2.211 36.188 13.656 1 98.94 213 PHE A N 1
ATOM 1637 C CA . PHE A 1 213 ? 3.133 35.281 12.992 1 98.94 213 PHE A CA 1
ATOM 1638 C C . PHE A 1 213 ? 2.383 34.312 12.07 1 98.94 213 PHE A C 1
ATOM 1640 O O . PHE A 1 213 ? 2.775 34.125 10.914 1 98.94 213 PHE A O 1
ATOM 1647 N N . ALA A 1 214 ? 1.316 33.719 12.578 1 98.94 214 ALA A N 1
ATOM 1648 C CA . ALA A 1 214 ? 0.513 32.781 11.789 1 98.94 214 ALA A CA 1
ATOM 1649 C C . ALA A 1 214 ? -0.001 33.469 10.516 1 98.94 214 ALA A C 1
ATOM 1651 O O . ALA A 1 214 ? 0.081 32.875 9.43 1 98.94 214 ALA A O 1
ATOM 1652 N N . LEU A 1 215 ? -0.526 34.625 10.625 1 98.94 215 LEU A N 1
ATOM 1653 C CA . LEU A 1 215 ? -1.094 35.344 9.484 1 98.94 215 LEU A CA 1
ATOM 1654 C C . LEU A 1 215 ? -0.001 35.781 8.508 1 98.94 215 LEU A C 1
ATOM 1656 O O . LEU A 1 215 ? -0.212 35.781 7.297 1 98.94 215 LEU A O 1
ATOM 1660 N N . GLU A 1 216 ? 1.207 36.188 9.047 1 98.94 216 GLU A N 1
ATOM 1661 C CA . GLU A 1 216 ? 2.34 36.469 8.172 1 98.94 216 GLU A CA 1
ATOM 1662 C C . GLU A 1 216 ? 2.74 35.25 7.359 1 98.94 216 GLU A C 1
ATOM 1664 O O . GLU A 1 216 ? 3.059 35.344 6.176 1 98.94 216 GLU A O 1
ATOM 1669 N N . VAL A 1 217 ? 2.719 34.062 7.98 1 98.94 217 VAL A N 1
ATOM 1670 C CA . VAL A 1 217 ? 3.016 32.812 7.285 1 98.94 217 VAL A CA 1
ATOM 1671 C C . VAL A 1 217 ? 1.969 32.562 6.199 1 98.94 217 VAL A C 1
ATOM 1673 O O . VAL A 1 217 ? 2.311 32.281 5.059 1 98.94 217 VAL A O 1
ATOM 1676 N N . VAL A 1 218 ? 0.701 32.719 6.551 1 98.94 218 VAL A N 1
ATOM 1677 C CA . VAL A 1 218 ? -0.394 32.531 5.605 1 98.94 218 VAL A CA 1
ATOM 1678 C C . VAL A 1 218 ? -0.22 33.438 4.402 1 98.94 218 VAL A C 1
ATOM 1680 O O . VAL A 1 218 ? -0.291 33 3.256 1 98.94 218 VAL A O 1
ATOM 1683 N N . ASP A 1 219 ? 0.017 34.719 4.672 1 98.94 219 ASP A N 1
ATOM 1684 C CA . ASP A 1 219 ? 0.175 35.688 3.605 1 98.94 219 ASP A CA 1
ATOM 1685 C C . ASP A 1 219 ? 1.364 35.344 2.711 1 98.94 219 ASP A C 1
ATOM 1687 O O . ASP A 1 219 ? 1.278 35.469 1.486 1 98.94 219 ASP A O 1
ATOM 1691 N N . ALA A 1 220 ? 2.465 35 3.34 1 98.94 220 ALA A N 1
ATOM 1692 C CA . ALA A 1 220 ? 3.674 34.656 2.592 1 98.94 220 ALA A CA 1
ATOM 1693 C C . ALA A 1 220 ? 3.449 33.469 1.685 1 98.94 220 ALA A C 1
ATOM 1695 O O . ALA A 1 220 ? 3.879 33.438 0.529 1 98.94 220 ALA A O 1
ATOM 1696 N N . VAL A 1 221 ? 2.803 32.438 2.232 1 98.94 221 VAL A N 1
ATOM 1697 C CA . VAL A 1 221 ? 2.527 31.234 1.447 1 98.94 221 VAL A CA 1
ATOM 1698 C C . VAL A 1 221 ? 1.52 31.547 0.347 1 98.94 221 VAL A C 1
ATOM 1700 O O . VAL A 1 221 ? 1.706 31.156 -0.808 1 98.94 221 VAL A O 1
ATOM 1703 N N . ARG A 1 222 ? 0.452 32.25 0.685 1 98.81 222 ARG A N 1
ATOM 1704 C CA . ARG A 1 222 ? -0.568 32.625 -0.297 1 98.81 222 ARG A CA 1
ATOM 1705 C C . ARG A 1 222 ? 0.034 33.406 -1.452 1 98.81 222 ARG A C 1
ATOM 1707 O O . ARG A 1 222 ? -0.371 33.25 -2.604 1 98.81 222 ARG A O 1
ATOM 1714 N N . ALA A 1 223 ? 0.976 34.219 -1.181 1 98.69 223 ALA A N 1
ATOM 1715 C CA . ALA A 1 223 ? 1.597 35.094 -2.184 1 98.69 223 ALA A CA 1
ATOM 1716 C C . ALA A 1 223 ? 2.301 34.25 -3.256 1 98.69 223 ALA A C 1
ATOM 1718 O O . ALA A 1 223 ? 2.418 34.688 -4.406 1 98.69 223 ALA A O 1
ATOM 1719 N N . VAL A 1 224 ? 2.754 33.062 -2.922 1 98.81 224 VAL A N 1
ATOM 1720 C CA . VAL A 1 224 ? 3.52 32.281 -3.891 1 98.81 224 VAL A CA 1
ATOM 1721 C C . VAL A 1 224 ? 2.701 31.094 -4.348 1 98.81 224 VAL A C 1
ATOM 1723 O O . VAL A 1 224 ? 3.027 30.453 -5.355 1 98.81 224 VAL A O 1
ATOM 1726 N N . TRP A 1 225 ? 1.699 30.734 -3.588 1 98.75 225 TRP A N 1
ATOM 1727 C CA . TRP A 1 225 ? 0.814 29.625 -3.945 1 98.75 225 TRP A CA 1
ATOM 1728 C C . TRP A 1 225 ? -0.212 30.078 -4.984 1 98.75 225 TRP A C 1
ATOM 1730 O O . TRP A 1 225 ? -0.834 31.125 -4.844 1 98.75 225 TRP A O 1
ATOM 1740 N N . PRO A 1 226 ? -0.404 29.312 -6.062 1 98.5 226 PRO A N 1
ATOM 1741 C CA . PRO A 1 226 ? -1.335 29.734 -7.113 1 98.5 226 PRO A CA 1
ATOM 1742 C C . PRO A 1 226 ? -2.73 30.047 -6.578 1 98.5 226 PRO A C 1
ATOM 1744 O O . PRO A 1 226 ? -3.23 29.344 -5.699 1 98.5 226 PRO A O 1
ATOM 1747 N N . GLU A 1 227 ? -3.367 31.047 -7.105 1 97.62 227 GLU A N 1
ATOM 1748 C CA . GLU A 1 227 ? -4.668 31.531 -6.641 1 97.62 227 GLU A CA 1
ATOM 1749 C C . GLU A 1 227 ? -5.746 30.469 -6.836 1 97.62 227 GLU A C 1
ATOM 1751 O O . GLU A 1 227 ? -6.723 30.422 -6.086 1 97.62 227 GLU A O 1
ATOM 1756 N N . ASP A 1 228 ? -5.559 29.656 -7.758 1 97.94 228 ASP A N 1
ATOM 1757 C CA . ASP A 1 228 ? -6.594 28.688 -8.094 1 97.94 228 ASP A CA 1
ATOM 1758 C C . ASP A 1 228 ? -6.418 27.391 -7.297 1 97.94 228 ASP A C 1
ATOM 1760 O O . ASP A 1 228 ? -7.207 26.453 -7.438 1 97.94 228 ASP A O 1
ATOM 1764 N N . LYS A 1 229 ? -5.367 27.312 -6.469 1 98.75 229 LYS A N 1
ATOM 1765 C CA . LYS A 1 229 ? -5.148 26.141 -5.625 1 98.75 229 LYS A CA 1
ATOM 1766 C C . LYS A 1 229 ? -5.453 26.453 -4.164 1 98.75 229 LYS A C 1
ATOM 1768 O O . LYS A 1 229 ? -5.145 27.547 -3.678 1 98.75 229 LYS A O 1
ATOM 1773 N N . PRO A 1 230 ? -6.012 25.484 -3.486 1 98.94 230 PRO A N 1
ATOM 1774 C CA . PRO A 1 230 ? -6.43 25.734 -2.104 1 98.94 230 PRO A CA 1
ATOM 1775 C C . PRO A 1 230 ? -5.25 25.812 -1.137 1 98.94 230 PRO A C 1
ATOM 1777 O O . PRO A 1 230 ? -4.223 25.172 -1.357 1 98.94 230 PRO A O 1
ATOM 1780 N N . LEU A 1 231 ? -5.422 26.609 -0.126 1 98.94 231 LEU A N 1
ATOM 1781 C CA . LEU A 1 231 ? -4.562 26.703 1.049 1 98.94 231 LEU A CA 1
ATOM 1782 C C . LEU A 1 231 ? -5.324 26.328 2.314 1 98.94 231 LEU A C 1
ATOM 1784 O O . LEU A 1 231 ? -6.402 26.859 2.576 1 98.94 231 LEU A O 1
ATOM 1788 N N . PHE A 1 232 ? -4.84 25.266 3.037 1 99 232 PHE A N 1
ATOM 1789 C CA . PHE A 1 232 ? -5.453 24.812 4.277 1 99 232 PHE A CA 1
ATOM 1790 C C . PHE A 1 232 ? -4.68 25.312 5.488 1 99 232 PHE A C 1
ATOM 1792 O O . PHE A 1 232 ? -3.553 25.797 5.352 1 99 232 PHE A O 1
ATOM 1799 N N . PHE A 1 233 ? -5.27 25.359 6.605 1 99 233 PHE A N 1
ATOM 1800 C CA . PHE A 1 233 ? -4.656 25.625 7.902 1 99 233 PHE A CA 1
ATOM 1801 C C . PHE A 1 233 ? -5.125 24.609 8.938 1 99 233 PHE A C 1
ATOM 1803 O O . PHE A 1 233 ? -6.324 24.344 9.062 1 99 233 PHE A O 1
ATOM 1810 N N . ARG A 1 234 ? -4.219 23.922 9.578 1 98.94 234 ARG A N 1
ATOM 1811 C CA . ARG A 1 234 ? -4.586 23.031 10.664 1 98.94 234 ARG A CA 1
ATOM 1812 C C . ARG A 1 234 ? -4.438 23.719 12.016 1 98.94 234 ARG A C 1
ATOM 1814 O O . ARG A 1 234 ? -3.426 24.375 12.273 1 98.94 234 ARG A O 1
ATOM 1821 N N . ILE A 1 235 ? -5.398 23.531 12.891 1 98.88 235 ILE A N 1
ATOM 1822 C CA . ILE A 1 235 ? -5.395 24.266 14.156 1 98.88 235 ILE A CA 1
ATOM 1823 C C . ILE A 1 235 ? -5.699 23.297 15.305 1 98.88 235 ILE A C 1
ATOM 1825 O O . ILE A 1 235 ? -6.398 22.297 15.117 1 98.88 235 ILE A O 1
ATOM 1829 N N . SER A 1 236 ? -5.117 23.531 16.484 1 98.81 236 SER A N 1
ATOM 1830 C CA . SER A 1 236 ? -5.691 23.031 17.734 1 98.81 236 SER A CA 1
ATOM 1831 C C . SER A 1 236 ? -6.75 24 18.266 1 98.81 236 SER A C 1
ATOM 1833 O O . SER A 1 236 ? -6.426 25.094 18.734 1 98.81 236 SER A O 1
ATOM 1835 N N . ALA A 1 237 ? -7.902 23.547 18.234 1 98.75 237 ALA A N 1
ATOM 1836 C CA . ALA A 1 237 ? -9.031 24.422 18.531 1 98.75 237 ALA A CA 1
ATOM 1837 C C . ALA A 1 237 ? -9 24.875 19.984 1 98.75 237 ALA A C 1
ATOM 1839 O O . ALA A 1 237 ? -9.602 25.891 20.344 1 98.75 237 ALA A O 1
ATOM 1840 N N . THR A 1 238 ? -8.352 24.141 20.766 1 98.62 238 THR A N 1
ATOM 1841 C CA . THR A 1 238 ? -8.18 24.484 22.172 1 98.62 238 THR A CA 1
ATOM 1842 C C . THR A 1 238 ? -6.934 23.797 22.75 1 98.62 238 THR A C 1
ATOM 1844 O O . THR A 1 238 ? -6.547 22.719 22.281 1 98.62 238 THR A O 1
ATOM 1847 N N . ASP A 1 239 ? -6.387 24.438 23.781 1 98.38 239 ASP A N 1
ATOM 1848 C CA . ASP A 1 239 ? -5.254 23.859 24.484 1 98.38 239 ASP A CA 1
ATOM 1849 C C . ASP A 1 239 ? -5.73 22.922 25.609 1 98.38 239 ASP A C 1
ATOM 1851 O O . ASP A 1 239 ? -4.914 22.297 26.281 1 98.38 239 ASP A O 1
ATOM 1855 N N . TRP A 1 240 ? -7.004 22.875 25.828 1 97.94 240 TRP A N 1
ATOM 1856 C CA . TRP A 1 240 ? -7.637 22.094 26.891 1 97.94 240 TRP A CA 1
ATOM 1857 C C . TRP A 1 240 ? -7.215 22.609 28.266 1 97.94 240 TRP A C 1
ATOM 1859 O O . TRP A 1 240 ? -7.027 21.828 29.188 1 97.94 240 TRP A O 1
ATOM 1869 N N . LEU A 1 241 ? -6.902 23.891 28.281 1 97.25 241 LEU A N 1
ATOM 1870 C CA . LEU A 1 241 ? -6.621 24.594 29.531 1 97.25 241 LEU A CA 1
ATOM 1871 C C . LEU A 1 241 ? -7.82 25.438 29.969 1 97.25 241 LEU A C 1
ATOM 1873 O O . LEU A 1 241 ? -8.5 26.031 29.125 1 97.25 241 LEU A O 1
ATOM 1877 N N . GLU A 1 242 ? -8.047 25.484 31.25 1 94.12 242 GLU A N 1
ATOM 1878 C CA . GLU A 1 242 ? -9.133 26.312 31.781 1 94.12 242 GLU A CA 1
ATOM 1879 C C . GLU A 1 242 ? -8.812 27.797 31.625 1 94.12 242 GLU A C 1
ATOM 1881 O O . GLU A 1 242 ? -9.711 28.594 31.344 1 94.12 242 GLU A O 1
ATOM 1886 N N . GLU A 1 243 ? -7.609 28.109 31.828 1 94.81 243 GLU A N 1
ATOM 1887 C CA . GLU A 1 243 ? -7.133 29.484 31.703 1 94.81 243 GLU A CA 1
ATOM 1888 C C . GLU A 1 243 ? -5.734 29.516 31.094 1 94.81 243 GLU A C 1
ATOM 1890 O O . GLU A 1 243 ? -4.996 28.531 31.156 1 94.81 243 GLU A O 1
ATOM 1895 N N . GLY A 1 244 ? -5.566 30.594 30.516 1 95.44 244 GLY A N 1
ATOM 1896 C CA . GLY A 1 244 ? -4.203 30.859 30.062 1 95.44 244 GLY A CA 1
ATOM 1897 C C . GLY A 1 244 ? -3.832 30.109 28.797 1 95.44 244 GLY A C 1
ATOM 1898 O O . GLY A 1 244 ? -2.654 29.859 28.547 1 95.44 244 GLY A O 1
ATOM 1899 N N . GLY A 1 245 ? -4.754 29.656 28.094 1 98 245 GLY A N 1
ATOM 1900 C CA . GLY A 1 245 ? -4.48 28.953 26.844 1 98 245 GLY A CA 1
ATOM 1901 C C . GLY A 1 245 ? -5.328 29.438 25.688 1 98 245 GLY A C 1
ATOM 1902 O O . GLY A 1 245 ? -6.117 30.375 25.844 1 98 245 GLY A O 1
ATOM 1903 N N . TRP A 1 246 ? -5.031 28.906 24.516 1 98.62 246 TRP A N 1
ATOM 1904 C CA . TRP A 1 246 ? -5.859 29.125 23.344 1 98.62 246 TRP A CA 1
ATOM 1905 C C . TRP A 1 246 ? -7.238 28.5 23.516 1 98.62 246 TRP A C 1
ATOM 1907 O O . TRP A 1 246 ? -7.352 27.359 23.969 1 98.62 246 TRP A O 1
ATOM 1917 N N . THR A 1 247 ? -8.289 29.203 23.188 1 98.44 247 THR A N 1
ATOM 1918 C CA . THR A 1 247 ? -9.656 28.75 23.438 1 98.44 247 THR A CA 1
ATOM 1919 C C . THR A 1 247 ? -10.391 28.516 22.109 1 98.44 247 THR A C 1
ATOM 1921 O O . THR A 1 247 ? -9.93 28.953 21.062 1 98.44 247 THR A O 1
ATOM 1924 N N . THR A 1 248 ? -11.508 27.859 22.219 1 98.38 248 THR A N 1
ATOM 1925 C CA . THR A 1 248 ? -12.344 27.625 21.047 1 98.38 248 THR A CA 1
ATOM 1926 C C . THR A 1 248 ? -12.859 28.953 20.484 1 98.38 248 THR A C 1
ATOM 1928 O O . THR A 1 248 ? -13.016 29.109 19.281 1 98.38 248 THR A O 1
ATOM 1931 N N . ASP A 1 249 ? -13.148 29.906 21.391 1 98.56 249 ASP A N 1
ATOM 1932 C CA . ASP A 1 249 ? -13.562 31.234 20.938 1 98.56 249 ASP A CA 1
ATOM 1933 C C . ASP A 1 249 ? -12.477 31.875 20.078 1 98.56 249 ASP A C 1
ATOM 1935 O O . ASP A 1 249 ? -12.773 32.531 19.078 1 98.56 249 ASP A O 1
ATOM 1939 N N . ASP A 1 250 ? -11.273 31.75 20.531 1 98.75 250 ASP A N 1
ATOM 1940 C CA . ASP A 1 250 ? -10.156 32.25 19.75 1 98.75 250 ASP A CA 1
ATOM 1941 C C . ASP A 1 250 ? -10.133 31.609 18.359 1 98.75 250 ASP A C 1
ATOM 1943 O O . ASP A 1 250 ? -9.891 32.281 17.359 1 98.75 250 ASP A O 1
ATOM 1947 N N . THR A 1 251 ? -10.359 30.297 18.312 1 98.88 251 THR A N 1
ATOM 1948 C CA . THR A 1 251 ? -10.352 29.562 17.062 1 98.88 251 THR A CA 1
ATOM 1949 C C . THR A 1 251 ? -11.422 30.094 16.109 1 98.88 251 THR A C 1
ATOM 1951 O O . THR A 1 251 ? -11.164 30.297 14.93 1 98.88 251 THR A O 1
ATOM 1954 N N . VAL A 1 252 ? -12.594 30.297 16.594 1 98.81 252 VAL A N 1
ATOM 1955 C CA . VAL A 1 252 ? -13.688 30.812 15.773 1 98.81 252 VAL A CA 1
ATOM 1956 C C . VAL A 1 252 ? -13.312 32.188 15.219 1 98.81 252 VAL A C 1
ATOM 1958 O O . VAL A 1 252 ? -13.477 32.438 14.023 1 98.81 252 VAL A O 1
ATOM 1961 N N . ARG A 1 253 ? -12.812 33.062 16.094 1 98.75 253 ARG A N 1
ATOM 1962 C CA . ARG A 1 253 ? -12.359 34.406 15.656 1 98.75 253 ARG A CA 1
ATOM 1963 C C . ARG A 1 253 ? -11.258 34.281 14.609 1 98.75 253 ARG A C 1
ATOM 1965 O O . ARG A 1 253 ? -11.305 34.938 13.57 1 98.75 253 ARG A O 1
ATOM 1972 N N . PHE A 1 254 ? -10.305 33.438 14.867 1 98.88 254 PHE A N 1
ATOM 1973 C CA . PHE A 1 254 ? -9.141 33.25 14 1 98.88 254 PHE A CA 1
ATOM 1974 C C . PHE A 1 254 ? -9.562 32.688 12.648 1 98.88 254 PHE A C 1
ATOM 1976 O O . PHE A 1 254 ? -8.977 33.031 11.617 1 98.88 254 PHE A O 1
ATOM 1983 N N . ALA A 1 255 ? -10.539 31.797 12.648 1 98.88 255 ALA A N 1
ATOM 1984 C CA . ALA A 1 255 ? -11.047 31.219 11.406 1 98.88 255 ALA A CA 1
ATOM 1985 C C . ALA A 1 255 ? -11.508 32.312 10.445 1 98.88 255 ALA A C 1
ATOM 1987 O O . ALA A 1 255 ? -11.266 32.219 9.234 1 98.88 255 ALA A O 1
ATOM 1988 N N . ALA A 1 256 ? -12.172 33.25 10.977 1 98.38 256 ALA A N 1
ATOM 1989 C CA . ALA A 1 256 ? -12.602 34.375 10.148 1 98.38 256 ALA A CA 1
ATOM 1990 C C . ALA A 1 256 ? -11.406 35.125 9.578 1 98.38 256 ALA A C 1
ATOM 1992 O O . ALA A 1 256 ? -11.398 35.5 8.398 1 98.38 256 ALA A O 1
ATOM 1993 N N . ASP A 1 257 ? -10.406 35.406 10.461 1 98.75 257 ASP A N 1
ATOM 1994 C CA . ASP A 1 257 ? -9.18 36.062 10 1 98.75 257 ASP A CA 1
ATOM 1995 C C . ASP A 1 257 ? -8.516 35.25 8.891 1 98.75 257 ASP A C 1
ATOM 1997 O O . ASP A 1 257 ? -8.094 35.812 7.871 1 98.75 257 ASP A O 1
ATOM 2001 N N . LEU A 1 258 ? -8.398 33.906 9.094 1 98.94 258 LEU A N 1
ATOM 2002 C CA . LEU A 1 258 ? -7.766 33.031 8.125 1 98.94 258 LEU A CA 1
ATOM 2003 C C . LEU A 1 258 ? -8.477 33.094 6.777 1 98.94 258 LEU A C 1
ATOM 2005 O O . LEU A 1 258 ? -7.82 33.156 5.73 1 98.94 258 LEU A O 1
ATOM 2009 N N . LYS A 1 259 ? -9.781 33.062 6.801 1 98.69 259 LYS A N 1
ATOM 2010 C CA . LYS A 1 259 ? -10.555 33.188 5.566 1 98.69 259 LYS A CA 1
ATOM 2011 C C . LYS A 1 259 ? -10.234 34.469 4.828 1 98.69 259 LYS A C 1
ATOM 2013 O O . LYS A 1 259 ? -10.023 34.469 3.613 1 98.69 259 LYS A O 1
ATOM 2018 N N . GLU A 1 260 ? -10.203 35.531 5.555 1 98.44 260 GLU A N 1
ATOM 2019 C CA . GLU A 1 260 ? -9.906 36.844 4.98 1 98.44 260 GLU A CA 1
ATOM 2020 C C . GLU A 1 260 ? -8.523 36.875 4.344 1 98.44 260 GLU A C 1
ATOM 2022 O O . GLU A 1 260 ? -8.297 37.594 3.363 1 98.44 260 GLU A O 1
ATOM 2027 N N . HIS A 1 261 ? -7.652 36.094 4.891 1 98.75 261 HIS A N 1
ATOM 2028 C CA . HIS A 1 261 ? -6.277 36.094 4.41 1 98.75 261 HIS A CA 1
ATOM 2029 C C . HIS A 1 261 ? -6.066 35 3.359 1 98.75 261 HIS A C 1
ATOM 2031 O O . HIS A 1 261 ? -4.934 34.75 2.941 1 98.75 261 HIS A O 1
ATOM 2037 N N . GLY A 1 262 ? -7.094 34.281 2.959 1 98.62 262 GLY A N 1
ATOM 2038 C CA . GLY A 1 262 ? -7.008 33.438 1.771 1 98.62 262 GLY A CA 1
ATOM 2039 C C . GLY A 1 262 ? -6.934 31.953 2.088 1 98.62 262 GLY A C 1
ATOM 2040 O O . GLY A 1 262 ? -6.594 31.141 1.223 1 98.62 262 GLY A O 1
ATOM 2041 N N . VAL A 1 263 ? -7.184 31.547 3.293 1 98.88 263 VAL A N 1
ATOM 2042 C CA . VAL A 1 263 ? -7.273 30.141 3.641 1 98.88 263 VAL A CA 1
ATOM 2043 C C . VAL A 1 263 ? -8.625 29.578 3.193 1 98.88 263 VAL A C 1
ATOM 2045 O O . VAL A 1 263 ? -9.656 30.234 3.359 1 98.88 263 VAL A O 1
ATOM 2048 N N . ASP A 1 264 ? -8.625 28.375 2.668 1 98.94 264 ASP A N 1
ATOM 2049 C CA . ASP A 1 264 ? -9.828 27.844 2.023 1 98.94 264 ASP A CA 1
ATOM 2050 C C . ASP A 1 264 ? -10.508 26.812 2.914 1 98.94 264 ASP A C 1
ATOM 2052 O O . ASP A 1 264 ? -11.688 26.5 2.721 1 98.94 264 ASP A O 1
ATOM 2056 N N . LEU A 1 265 ? -9.789 26.234 3.859 1 98.94 265 LEU A N 1
ATOM 2057 C CA . LEU A 1 265 ? -10.352 25.203 4.73 1 98.94 265 LEU A CA 1
ATOM 2058 C C . LEU A 1 265 ? -9.562 25.109 6.035 1 98.94 265 LEU A C 1
ATOM 2060 O O . LEU A 1 265 ? -8.336 25.172 6.027 1 98.94 265 LEU A O 1
ATOM 2064 N N . LEU A 1 266 ? -10.258 25 7.117 1 98.94 266 LEU A N 1
ATOM 2065 C CA . LEU A 1 266 ? -9.664 24.781 8.438 1 98.94 266 LEU A CA 1
ATOM 2066 C C . LEU A 1 266 ? -9.727 23.312 8.836 1 98.94 266 LEU A C 1
ATOM 2068 O O . LEU A 1 266 ? -10.812 22.734 8.914 1 98.94 266 LEU A O 1
ATOM 2072 N N . ASP A 1 267 ? -8.617 22.656 8.977 1 98.94 267 ASP A N 1
ATOM 2073 C CA . ASP A 1 267 ? -8.484 21.328 9.547 1 98.94 267 ASP A CA 1
ATOM 2074 C C . ASP A 1 267 ? -8.445 21.375 11.078 1 98.94 267 ASP A C 1
ATOM 2076 O O . ASP A 1 267 ? -7.445 21.797 11.664 1 98.94 267 ASP A O 1
ATOM 2080 N N . VAL A 1 268 ? -9.461 20.859 11.781 1 98.88 268 VAL A N 1
ATOM 2081 C CA . VAL A 1 268 ? -9.672 21.219 13.18 1 98.88 268 VAL A CA 1
ATOM 2082 C C . VAL A 1 268 ? -9.297 20.047 14.078 1 98.88 268 VAL A C 1
ATOM 2084 O O . VAL A 1 268 ? -10 19.031 14.117 1 98.88 268 VAL A O 1
ATOM 2087 N N . SER A 1 269 ? -8.258 20.172 14.742 1 98.5 269 SER A N 1
ATOM 2088 C CA . SER A 1 269 ? -7.816 19.281 15.812 1 98.5 269 SER A CA 1
ATOM 2089 C C . SER A 1 269 ? -7.871 19.969 17.172 1 98.5 269 SER A C 1
ATOM 2091 O O . SER A 1 269 ? -8.672 20.891 17.375 1 98.5 269 SER A O 1
ATOM 2093 N N . THR A 1 270 ? -7.203 19.359 18.25 1 98.44 270 THR A N 1
ATOM 2094 C CA . THR A 1 270 ? -7.109 19.969 19.562 1 98.44 270 THR A CA 1
ATOM 2095 C C . THR A 1 270 ? -5.824 19.562 20.266 1 98.44 270 THR A C 1
ATOM 2097 O O . THR A 1 270 ? -5.238 18.531 19.938 1 98.44 270 THR A O 1
ATOM 2100 N N . GLY A 1 271 ? -5.449 20.422 21.172 1 97.94 271 GLY A N 1
ATOM 2101 C CA . GLY A 1 271 ? -4.438 20.062 22.156 1 97.94 271 GLY A CA 1
ATOM 2102 C C . GLY A 1 271 ? -3.031 20.062 21.594 1 97.94 271 GLY A C 1
ATOM 2103 O O . GLY A 1 271 ? -2.777 20.641 20.547 1 97.94 271 GLY A O 1
ATOM 2104 N N . GLY A 1 272 ? -2.082 19.594 22.391 1 97.56 272 GLY A N 1
ATOM 2105 C CA . GLY A 1 272 ? -0.708 19.328 21.984 1 97.56 272 GLY A CA 1
ATOM 2106 C C . GLY A 1 272 ? 0.267 20.375 22.5 1 97.56 272 GLY A C 1
ATOM 2107 O O . GLY A 1 272 ? 1.479 20.141 22.5 1 97.56 272 GLY A O 1
ATOM 2108 N N . ASN A 1 273 ? -0.232 21.531 22.953 1 98.38 273 ASN A N 1
ATOM 2109 C CA . ASN A 1 273 ? 0.65 22.625 23.344 1 98.38 273 ASN A CA 1
ATOM 2110 C C . ASN A 1 273 ? 0.947 22.578 24.844 1 98.38 273 ASN A C 1
ATOM 2112 O O . ASN A 1 273 ? 1.978 23.094 25.281 1 98.38 273 ASN A O 1
ATOM 2116 N N . ALA A 1 274 ? 0.044 22.094 25.625 1 97.06 274 ALA A N 1
ATOM 2117 C CA . ALA A 1 274 ? 0.207 21.984 27.062 1 97.06 274 ALA A CA 1
ATOM 2118 C C . ALA A 1 274 ? 0.449 20.547 27.484 1 97.06 274 ALA A C 1
ATOM 2120 O O . ALA A 1 274 ? -0.323 19.641 27.125 1 97.06 274 ALA A O 1
ATOM 2121 N N . ALA A 1 275 ? 1.482 20.391 28.266 1 94.44 275 ALA A N 1
ATOM 2122 C CA . ALA A 1 275 ? 1.798 19.047 28.734 1 94.44 275 ALA A CA 1
ATOM 2123 C C . ALA A 1 275 ? 0.943 18.672 29.953 1 94.44 275 ALA A C 1
ATOM 2125 O O . ALA A 1 275 ? 0.64 19.531 30.781 1 94.44 275 ALA A O 1
ATOM 2126 N N . GLY A 1 276 ? 0.562 17.469 29.984 1 91.5 276 GLY A N 1
ATOM 2127 C CA . GLY A 1 276 ? -0.064 16.938 31.188 1 91.5 276 GLY A CA 1
ATOM 2128 C C . GLY A 1 276 ? -1.544 17.25 31.266 1 91.5 276 GLY A C 1
ATOM 2129 O O . GLY A 1 276 ? -2.164 17.062 32.312 1 91.5 276 GLY A O 1
ATOM 2130 N N . VAL A 1 277 ? -2.064 17.797 30.219 1 92.5 277 VAL A N 1
ATOM 2131 C CA . VAL A 1 277 ? -3.488 18.109 30.25 1 92.5 277 VAL A CA 1
ATOM 2132 C C . VAL A 1 277 ? -4.305 16.844 30 1 92.5 277 VAL A C 1
ATOM 2134 O O . VAL A 1 277 ? -3.844 15.922 29.328 1 92.5 277 VAL A O 1
ATOM 2137 N N . ARG A 1 278 ? -5.531 16.844 30.594 1 90.12 278 ARG A N 1
ATOM 2138 C CA . ARG A 1 278 ? -6.449 15.734 30.391 1 90.12 278 ARG A CA 1
ATOM 2139 C C . ARG A 1 278 ? -7.387 16 29.219 1 90.12 278 ARG A C 1
ATOM 2141 O O . ARG A 1 278 ? -8.164 16.953 29.25 1 90.12 278 ARG A O 1
ATOM 2148 N N . ILE A 1 279 ? -7.367 15.297 28.203 1 94.25 279 ILE A N 1
ATOM 2149 C CA . ILE A 1 279 ? -8.227 15.406 27.031 1 94.25 279 ILE A CA 1
ATOM 2150 C C . ILE A 1 279 ? -9.25 14.266 27.016 1 94.25 279 ILE A C 1
ATOM 2152 O O . ILE A 1 279 ? -8.875 13.094 27.094 1 94.25 279 ILE A O 1
ATOM 2156 N N . PRO A 1 280 ? -10.508 14.555 27.062 1 94.19 280 PRO A N 1
ATOM 2157 C CA . PRO A 1 280 ? -11.531 13.516 27.047 1 94.19 280 PRO A CA 1
ATOM 2158 C C . PRO A 1 280 ? -11.633 12.805 25.688 1 94.19 280 PRO A C 1
ATOM 2160 O O . PRO A 1 280 ? -12.594 13.016 24.953 1 94.19 280 PRO A O 1
ATOM 2163 N N . VAL A 1 281 ? -10.828 11.891 25.484 1 93.75 281 VAL A N 1
ATOM 2164 C CA . VAL A 1 281 ? -10.711 11.211 24.188 1 93.75 281 VAL A CA 1
ATOM 2165 C C . VAL A 1 281 ? -11.828 10.18 24.047 1 93.75 281 VAL A C 1
ATOM 2167 O O . VAL A 1 281 ? -12.039 9.359 24.938 1 93.75 281 VAL A O 1
ATOM 2170 N N . GLY A 1 282 ? -12.562 10.234 23.094 1 94.62 282 GLY A N 1
ATOM 2171 C CA . GLY A 1 282 ? -13.609 9.32 22.656 1 94.62 282 GLY A CA 1
ATOM 2172 C C . GLY A 1 282 ? -13.961 9.484 21.188 1 94.62 282 GLY A C 1
ATOM 2173 O O . GLY A 1 282 ? -13.344 10.281 20.484 1 94.62 282 GLY A O 1
ATOM 2174 N N . PRO A 1 283 ? -14.812 8.648 20.703 1 95.19 283 PRO A N 1
ATOM 2175 C CA . PRO A 1 283 ? -15.195 8.766 19.297 1 95.19 283 PRO A CA 1
ATOM 2176 C C . PRO A 1 283 ? -15.664 10.172 18.922 1 95.19 283 PRO A C 1
ATOM 2178 O O . PRO A 1 283 ? -16.609 10.688 19.516 1 95.19 283 PRO A O 1
ATOM 2181 N N . GLY A 1 284 ? -14.984 10.781 18.016 1 96.94 284 GLY A N 1
ATOM 2182 C CA . GLY A 1 284 ? -15.406 12.07 17.516 1 96.94 284 GLY A CA 1
ATOM 2183 C C . GLY A 1 284 ? -15.188 13.203 18.5 1 96.94 284 GLY A C 1
ATOM 2184 O O . GLY A 1 284 ? -15.875 14.227 18.438 1 96.94 284 GLY A O 1
ATOM 2185 N N . TYR A 1 285 ? -14.219 13.078 19.406 1 97 285 TYR A N 1
ATOM 2186 C CA . TYR A 1 285 ? -14.078 14.008 20.516 1 97 285 TYR A CA 1
ATOM 2187 C C . TYR A 1 285 ? -13.68 15.398 20.016 1 97 285 TYR A C 1
ATOM 2189 O O . TYR A 1 285 ? -13.836 16.391 20.734 1 97 285 TYR A O 1
ATOM 2197 N N . GLN A 1 286 ? -13.25 15.492 18.781 1 98.25 286 GLN A N 1
ATOM 2198 C CA . GLN A 1 286 ? -12.828 16.781 18.25 1 98.25 286 GLN A CA 1
ATOM 2199 C C . GLN A 1 286 ? -13.867 17.359 17.297 1 98.25 286 GLN A C 1
ATOM 2201 O O . GLN A 1 286 ? -13.789 18.531 16.906 1 98.25 286 GLN A O 1
ATOM 2206 N N . VAL A 1 287 ? -14.875 16.594 16.875 1 98.69 287 VAL A N 1
ATOM 2207 C CA . VAL A 1 287 ? -15.859 16.938 15.859 1 98.69 287 VAL A CA 1
ATOM 2208 C C . VAL A 1 287 ? -16.641 18.172 16.297 1 98.6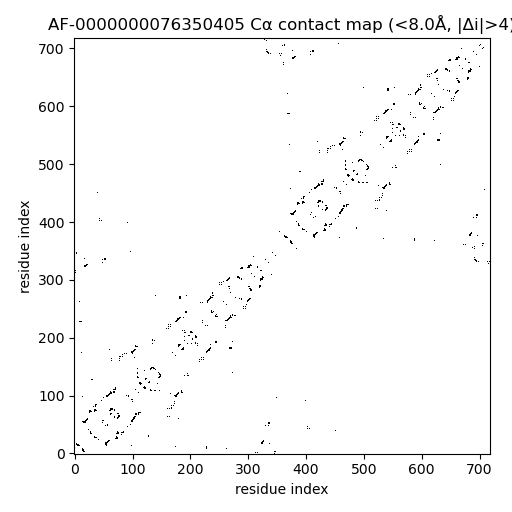9 287 VAL A C 1
ATOM 2210 O O . VAL A 1 287 ? -16.906 19.062 15.492 1 98.69 287 VAL A O 1
ATOM 2213 N N . PRO A 1 288 ? -17 18.328 17.594 1 98.56 288 PRO A N 1
ATOM 2214 C CA . PRO A 1 288 ? -17.781 19.484 18.016 1 98.56 288 PRO A CA 1
ATOM 2215 C C . PRO A 1 288 ? -17.062 20.812 17.75 1 98.56 288 PRO A C 1
ATOM 2217 O O . PRO A 1 288 ? -17.719 21.828 17.5 1 98.56 288 PRO A O 1
ATOM 2220 N N . PHE A 1 289 ? -15.766 20.828 17.812 1 98.81 289 PHE A N 1
ATOM 2221 C CA . PHE A 1 289 ? -15.008 22.062 17.562 1 98.81 289 PHE A CA 1
ATOM 2222 C C . PHE A 1 289 ? -15.086 22.453 16.094 1 98.81 289 PHE A C 1
ATOM 2224 O O . PHE A 1 289 ? -15.25 23.641 15.781 1 98.81 289 PHE A O 1
ATOM 2231 N N . ALA A 1 290 ? -14.953 21.5 15.203 1 98.81 290 ALA A N 1
ATOM 2232 C CA . ALA A 1 290 ? -15.133 21.766 13.781 1 98.81 290 ALA A CA 1
ATOM 2233 C C . ALA A 1 290 ? -16.547 22.266 13.492 1 98.81 290 ALA A C 1
ATOM 2235 O O . ALA A 1 290 ? -16.734 23.234 12.75 1 98.81 290 ALA A O 1
ATOM 2236 N N . ALA A 1 291 ? -17.5 21.609 14.078 1 98.81 291 ALA A N 1
ATOM 2237 C CA . ALA A 1 291 ? -18.891 21.969 13.883 1 98.81 291 ALA A CA 1
ATOM 2238 C C . ALA A 1 291 ? -19.156 23.406 14.305 1 98.81 291 ALA A C 1
ATOM 2240 O O . ALA A 1 291 ? -19.906 24.125 13.648 1 98.81 291 ALA A O 1
ATOM 2241 N N . ARG A 1 292 ? -18.562 23.781 15.383 1 98.75 292 ARG A N 1
ATOM 2242 C CA . ARG A 1 292 ? -18.766 25.156 15.859 1 98.75 292 ARG A CA 1
ATOM 2243 C C . ARG A 1 292 ? -18.188 26.156 14.859 1 98.75 292 ARG A C 1
ATOM 2245 O O . ARG A 1 292 ? -18.844 27.156 14.547 1 98.75 292 ARG A O 1
ATOM 2252 N N . VAL A 1 293 ? -16.953 25.938 14.445 1 98.81 293 VAL A N 1
ATOM 2253 C CA . VAL A 1 293 ? -16.344 26.828 13.477 1 98.81 293 VAL A CA 1
ATOM 2254 C C . VAL A 1 293 ? -17.234 26.922 12.234 1 98.81 293 VAL A C 1
ATOM 2256 O O . VAL A 1 293 ? -17.5 28.016 11.734 1 98.81 293 VAL A O 1
ATOM 2259 N N . LYS A 1 294 ? -17.688 25.781 11.773 1 98.56 294 LYS A N 1
ATOM 2260 C CA . LYS A 1 294 ? -18.531 25.75 10.578 1 98.56 294 LYS A CA 1
ATOM 2261 C C . LYS A 1 294 ? -19.828 26.547 10.789 1 98.56 294 LYS A C 1
ATOM 2263 O O . LYS A 1 294 ? -20.266 27.25 9.891 1 98.56 294 LYS A O 1
ATOM 2268 N N . ALA A 1 295 ? -20.422 26.391 11.906 1 98.31 295 ALA A N 1
ATOM 2269 C CA . ALA A 1 295 ? -21.688 27.047 12.219 1 98.31 295 ALA A CA 1
ATOM 2270 C C . ALA A 1 295 ? -21.531 28.547 12.359 1 98.31 295 ALA A C 1
ATOM 2272 O O . ALA A 1 295 ? -22.438 29.312 12.023 1 98.31 295 ALA A O 1
ATOM 2273 N N . GLU A 1 296 ? -20.391 28.953 12.789 1 98.5 296 GLU A N 1
ATOM 2274 C CA . GLU A 1 296 ? -20.25 30.344 13.195 1 98.5 296 GLU A CA 1
ATOM 2275 C C . GLU A 1 296 ? -19.422 31.141 12.195 1 98.5 296 GLU A C 1
ATOM 2277 O O . GLU A 1 296 ? -19.297 32.344 12.312 1 98.5 296 GLU A O 1
ATOM 2282 N N . THR A 1 297 ? -18.812 30.516 11.312 1 98.31 297 THR A N 1
ATOM 2283 C CA . THR A 1 297 ? -18 31.188 10.312 1 98.31 297 THR A CA 1
ATOM 2284 C C . THR A 1 297 ? -18.312 30.656 8.914 1 98.31 297 THR A C 1
ATOM 2286 O O . THR A 1 297 ? -19.094 29.719 8.766 1 98.31 297 THR A O 1
ATOM 2289 N N . GLU A 1 298 ? -17.734 31.266 7.902 1 97.88 298 GLU A N 1
ATOM 2290 C CA . GLU A 1 298 ? -17.953 30.844 6.52 1 97.88 298 GLU A CA 1
ATOM 2291 C C . GLU A 1 298 ? -16.812 29.969 6.02 1 97.88 298 GLU A C 1
ATOM 2293 O O . GLU A 1 298 ? -16.828 29.516 4.867 1 97.88 298 GLU A O 1
ATOM 2298 N N . LEU A 1 299 ? -15.828 29.766 6.848 1 98.69 299 LEU A N 1
ATOM 2299 C CA . LEU A 1 299 ? -14.672 28.969 6.453 1 98.69 299 LEU A CA 1
ATOM 2300 C C . LEU A 1 299 ? -15.008 27.469 6.484 1 98.69 299 LEU A C 1
ATOM 2302 O O . LEU A 1 299 ? -15.422 26.953 7.52 1 98.69 299 LEU A O 1
ATOM 2306 N N . PRO A 1 300 ? -14.914 26.719 5.324 1 98.88 300 PRO A N 1
ATOM 2307 C CA . PRO A 1 300 ? -15.078 25.266 5.34 1 98.88 300 PRO A CA 1
ATOM 2308 C C . PRO A 1 300 ? -14.18 24.578 6.371 1 98.88 300 PRO A C 1
ATOM 2310 O O . PRO A 1 300 ? -13.102 25.078 6.68 1 98.88 300 PRO A O 1
ATOM 2313 N N . VAL A 1 301 ? -14.672 23.453 6.906 1 98.88 301 VAL A N 1
ATOM 2314 C CA . VAL A 1 301 ? -13.914 22.781 7.957 1 98.88 301 VAL A CA 1
ATOM 2315 C C . VAL A 1 301 ? -13.82 21.297 7.652 1 98.88 301 VAL A C 1
ATOM 2317 O O . VAL A 1 301 ? -14.719 20.719 7.031 1 98.88 301 VAL A O 1
ATOM 2320 N N . ALA A 1 302 ? -12.742 20.688 8.008 1 98.94 302 ALA A N 1
ATOM 2321 C CA . ALA A 1 302 ? -12.594 19.234 8.078 1 98.94 302 ALA A CA 1
ATOM 2322 C C . ALA A 1 302 ? -12.445 18.766 9.523 1 98.94 302 ALA A C 1
ATOM 2324 O O . ALA A 1 302 ? -11.797 19.438 10.336 1 98.94 302 ALA A O 1
ATOM 2325 N N . ALA A 1 303 ? -13.086 17.672 9.836 1 98.81 303 ALA A N 1
ATOM 2326 C CA . ALA A 1 303 ? -13.086 17.141 11.195 1 98.81 303 ALA A CA 1
ATOM 2327 C C . ALA A 1 303 ? -12.203 15.898 11.297 1 98.81 303 ALA A C 1
ATOM 2329 O O . ALA A 1 303 ? -12.133 15.102 10.359 1 98.81 303 ALA A O 1
ATOM 2330 N N . VAL A 1 304 ? -11.594 15.773 12.375 1 98.25 304 VAL A N 1
ATOM 2331 C CA . VAL A 1 304 ? -10.75 14.633 12.711 1 98.25 304 VAL A CA 1
ATOM 2332 C C . VAL A 1 304 ? -11 14.211 14.156 1 98.25 304 VAL A C 1
ATOM 2334 O O . VAL A 1 304 ? -11.672 14.914 14.906 1 98.25 304 VAL A O 1
ATOM 2337 N N . GLY A 1 305 ? -10.43 13.047 14.523 1 97.06 305 GLY A N 1
ATOM 2338 C CA . GLY A 1 305 ? -10.484 12.602 15.906 1 97.06 305 GLY A CA 1
ATOM 2339 C C . GLY A 1 305 ? -11.336 11.359 16.109 1 97.06 305 GLY A C 1
ATOM 2340 O O . GLY A 1 305 ? -12.547 11.461 16.312 1 97.06 305 GLY A O 1
ATOM 2341 N N . LEU A 1 306 ? -10.727 10.312 16.094 1 96.56 306 LEU A N 1
ATOM 2342 C CA . LEU A 1 306 ? -11.297 8.992 16.328 1 96.56 306 LEU A CA 1
ATOM 2343 C C . LEU A 1 306 ? -12.578 8.812 15.523 1 96.56 306 LEU A C 1
ATOM 2345 O O . LEU A 1 306 ? -13.617 8.438 16.078 1 96.56 306 LEU A O 1
ATOM 2349 N N . ILE A 1 307 ? -12.578 9.234 14.359 1 97.38 307 ILE A N 1
ATOM 2350 C CA . ILE A 1 307 ? -13.578 8.867 13.367 1 97.38 307 ILE A CA 1
ATOM 2351 C C . ILE A 1 307 ? -13.188 7.543 12.711 1 97.38 307 ILE A C 1
ATOM 2353 O O . ILE A 1 307 ? -12.234 7.48 11.93 1 97.38 307 ILE A O 1
ATOM 2357 N N . THR A 1 308 ? -13.914 6.492 13.039 1 95.19 308 THR A N 1
ATOM 2358 C CA . THR A 1 308 ? -13.422 5.164 12.68 1 95.19 308 THR A CA 1
ATOM 2359 C C . THR A 1 308 ? -14.461 4.402 11.875 1 95.19 308 THR A C 1
ATOM 2361 O O . THR A 1 308 ? -14.117 3.686 10.93 1 95.19 308 THR A O 1
ATOM 2364 N N . ASP A 1 309 ? -15.711 4.691 12.195 1 96.31 309 ASP A N 1
ATOM 2365 C CA . ASP A 1 309 ? -16.812 3.938 11.602 1 96.31 309 ASP A CA 1
ATOM 2366 C C . ASP A 1 309 ? -17.375 4.656 10.375 1 96.31 309 ASP A C 1
ATOM 2368 O O . ASP A 1 309 ? -17.484 5.883 10.367 1 96.31 309 ASP A O 1
ATOM 2372 N N . ILE A 1 310 ? -17.797 3.82 9.422 1 98.19 310 ILE A N 1
ATOM 2373 C CA . ILE A 1 310 ? -18.312 4.359 8.164 1 98.19 310 ILE A CA 1
ATOM 2374 C C . ILE A 1 310 ? -19.594 5.168 8.43 1 98.19 310 ILE A C 1
ATOM 2376 O O . ILE A 1 310 ? -19.734 6.281 7.926 1 98.19 310 ILE A O 1
ATOM 2380 N N . GLU A 1 311 ? -20.453 4.633 9.234 1 97.81 311 GLU A N 1
ATOM 2381 C CA . GLU A 1 311 ? -21.688 5.332 9.562 1 97.81 311 GLU A CA 1
ATOM 2382 C C . GLU A 1 311 ? -21.406 6.633 10.305 1 97.81 311 GLU A C 1
ATOM 2384 O O . GLU A 1 311 ? -22.047 7.652 10.047 1 97.81 311 GLU A O 1
ATOM 2389 N N . GLN A 1 312 ? -20.5 6.586 11.227 1 98.25 312 GLN A N 1
ATOM 2390 C CA . GLN A 1 312 ? -20.094 7.781 11.961 1 98.25 312 GLN A CA 1
ATOM 2391 C C . GLN A 1 312 ? -19.609 8.875 11.016 1 98.25 312 GLN A C 1
ATOM 2393 O O . GLN A 1 312 ? -20.031 10.023 11.109 1 98.25 312 GLN A O 1
ATOM 2398 N N . ALA A 1 313 ? -18.719 8.5 10.148 1 98.62 313 ALA A N 1
ATOM 2399 C CA . ALA A 1 313 ? -18.156 9.445 9.195 1 98.62 313 ALA A CA 1
ATOM 2400 C C . ALA A 1 313 ? -19.234 10.047 8.312 1 98.62 313 ALA A C 1
ATOM 2402 O O . ALA A 1 313 ? -19.266 11.266 8.102 1 98.62 313 ALA A O 1
ATOM 2403 N N . GLU A 1 314 ? -20.109 9.18 7.801 1 98.19 314 GLU A N 1
ATOM 2404 C CA . GLU A 1 314 ? -21.234 9.617 6.961 1 98.19 314 GLU A CA 1
ATOM 2405 C C . GLU A 1 314 ? -22.125 10.594 7.707 1 98.19 314 GLU A C 1
ATOM 2407 O O . GLU A 1 314 ? -22.531 11.617 7.148 1 98.19 314 GLU A O 1
ATOM 2412 N N . LYS A 1 315 ? -22.422 10.297 8.922 1 97.94 315 LYS A N 1
ATOM 2413 C CA . LYS A 1 315 ? -23.344 11.109 9.719 1 97.94 315 LYS A CA 1
ATOM 2414 C C . LYS A 1 315 ? -22.75 12.492 10.008 1 97.94 315 LYS A C 1
ATOM 2416 O O . LYS A 1 315 ? -23.469 13.492 10.031 1 97.94 315 LYS A O 1
ATOM 2421 N N . ILE A 1 316 ? -21.438 12.562 10.258 1 98.69 316 ILE A N 1
ATOM 2422 C CA . ILE A 1 316 ? -20.766 13.828 10.523 1 98.69 316 ILE A CA 1
ATOM 2423 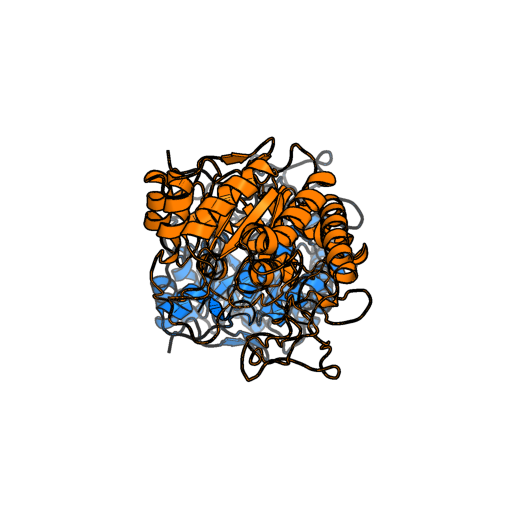C C . ILE A 1 316 ? -21 14.789 9.359 1 98.69 316 ILE A C 1
ATOM 2425 O O . ILE A 1 316 ? -21.312 15.961 9.562 1 98.69 316 ILE A O 1
ATOM 2429 N N . LEU A 1 317 ? -20.891 14.289 8.141 1 98.62 317 LEU A N 1
ATOM 2430 C CA . LEU A 1 317 ? -21.031 15.117 6.945 1 98.62 317 LEU A CA 1
ATOM 2431 C C . LEU A 1 317 ? -22.516 15.398 6.66 1 98.62 317 LEU A C 1
ATOM 2433 O O . LEU A 1 317 ? -22.875 16.531 6.34 1 98.62 317 LEU A O 1
ATOM 2437 N N . ALA A 1 318 ? -23.344 14.398 6.777 1 97.69 318 ALA A N 1
ATOM 2438 C CA . ALA A 1 318 ? -24.766 14.539 6.496 1 97.69 318 ALA A CA 1
ATOM 2439 C C . ALA A 1 318 ? -25.422 15.547 7.445 1 97.69 318 ALA A C 1
ATOM 2441 O O . ALA A 1 318 ? -26.328 16.266 7.055 1 97.69 318 ALA A O 1
ATOM 2442 N N . ASN A 1 319 ? -24.906 15.547 8.656 1 97.88 319 ASN A N 1
ATOM 2443 C CA . ASN A 1 319 ? -25.438 16.453 9.656 1 97.88 319 ASN A CA 1
ATOM 2444 C C . ASN A 1 319 ? -24.859 17.859 9.516 1 97.88 319 ASN A C 1
ATOM 2446 O O . ASN A 1 319 ? -25.234 18.766 10.266 1 97.88 319 ASN A O 1
ATOM 2450 N N . GLY A 1 320 ? -23.953 18.047 8.648 1 97.94 320 GLY A N 1
ATOM 2451 C CA . GLY A 1 320 ? -23.375 19.359 8.414 1 97.94 320 GLY A CA 1
ATOM 2452 C C . GLY A 1 320 ? -22.359 19.766 9.469 1 97.94 320 GLY A C 1
ATOM 2453 O O . GLY A 1 320 ? -22.109 20.953 9.672 1 97.94 320 GLY A O 1
ATOM 2454 N N . GLU A 1 321 ? -21.781 18.797 10.125 1 98.62 321 GLU A N 1
ATOM 2455 C CA . GLU A 1 321 ? -20.844 19.094 11.203 1 98.62 321 GLU A CA 1
ATOM 2456 C C . GLU A 1 321 ? -19.453 19.391 10.656 1 98.62 321 GLU A C 1
ATOM 2458 O O . GLU A 1 321 ? -18.609 19.969 11.352 1 98.62 321 GLU A O 1
ATOM 2463 N N . ALA A 1 322 ? -19.188 19.016 9.477 1 98.81 322 ALA A N 1
ATOM 2464 C CA . ALA A 1 322 ? -17.938 19.266 8.773 1 98.81 322 ALA A CA 1
ATOM 2465 C C . ALA A 1 322 ? -18.125 19.156 7.262 1 98.81 322 ALA A C 1
ATOM 2467 O O . ALA A 1 322 ? -19.156 18.688 6.789 1 98.81 322 ALA A O 1
ATOM 2468 N N . ASP A 1 323 ? -17.203 19.594 6.504 1 98.88 323 ASP A N 1
ATOM 2469 C CA . ASP A 1 323 ? -17.25 19.531 5.047 1 98.88 323 ASP A CA 1
ATOM 2470 C C . ASP A 1 323 ? -16.484 18.312 4.523 1 98.88 323 ASP A C 1
ATOM 2472 O O . ASP A 1 323 ? -16.719 17.875 3.393 1 98.88 323 ASP A O 1
ATOM 2476 N N . ALA A 1 324 ? -15.602 17.766 5.293 1 98.88 324 ALA A N 1
ATOM 2477 C CA . ALA A 1 324 ? -14.859 16.531 5.051 1 98.88 324 ALA A CA 1
ATOM 2478 C C . ALA A 1 324 ? -14.422 15.883 6.363 1 98.88 324 ALA A C 1
ATOM 2480 O O . ALA A 1 324 ? -14.453 16.516 7.418 1 98.88 324 ALA A O 1
ATOM 2481 N N . VAL A 1 325 ? -14.117 14.633 6.332 1 98.88 325 VAL A N 1
ATOM 2482 C CA . VAL A 1 325 ? -13.586 13.953 7.512 1 98.88 325 VAL A CA 1
ATOM 2483 C C . VAL A 1 325 ? -12.156 13.477 7.238 1 98.88 325 VAL A C 1
ATOM 2485 O O . VAL A 1 325 ? -11.836 13.07 6.121 1 98.88 325 VAL A O 1
ATOM 2488 N N . LEU A 1 326 ? -11.312 13.594 8.188 1 98.81 326 LEU A N 1
ATOM 2489 C CA . LEU A 1 326 ? -9.945 13.07 8.172 1 98.81 326 LEU A CA 1
ATOM 2490 C C . LEU A 1 326 ? -9.836 11.812 9.023 1 98.81 326 LEU A C 1
ATOM 2492 O O . LEU A 1 326 ? -10.148 11.836 10.219 1 98.81 326 LEU A O 1
ATOM 2496 N N . LEU 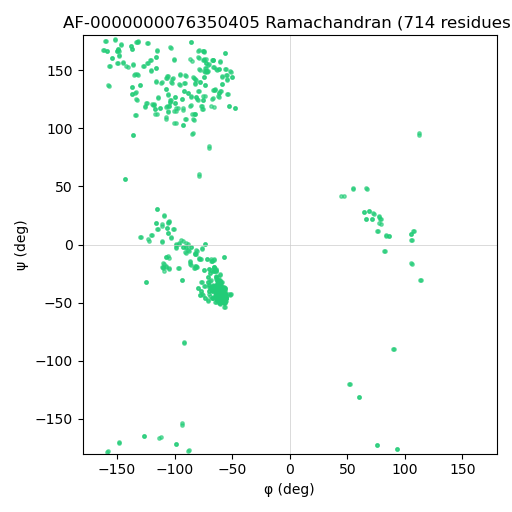A 1 327 ? -9.398 10.742 8.414 1 98.31 327 LEU A N 1
ATOM 2497 C CA . LEU A 1 327 ? -9.18 9.477 9.109 1 98.31 327 LEU A CA 1
ATOM 2498 C C . LEU A 1 327 ? -7.691 9.219 9.305 1 98.31 327 LEU A C 1
ATOM 2500 O O . LEU A 1 327 ? -6.953 9.055 8.328 1 98.31 327 LEU A O 1
ATOM 2504 N N . GLY A 1 328 ? -7.234 9.203 10.492 1 97.19 328 GLY A N 1
ATOM 2505 C CA . GLY A 1 328 ? -5.836 8.938 10.797 1 97.19 328 GLY A CA 1
ATOM 2506 C C . GLY A 1 328 ? -5.551 7.469 11.062 1 97.19 328 GLY A C 1
ATOM 2507 O O . GLY A 1 328 ? -5.293 6.707 10.125 1 97.19 328 GLY A O 1
ATOM 2508 N N . ARG A 1 329 ? -5.754 7.031 12.297 1 95.5 329 ARG A N 1
ATOM 2509 C CA . ARG A 1 329 ? -5.457 5.676 12.742 1 95.5 329 ARG A CA 1
ATOM 2510 C C . ARG A 1 329 ? -6.172 4.641 11.883 1 95.5 329 ARG A C 1
ATOM 2512 O O . ARG A 1 329 ? -5.609 3.588 11.57 1 95.5 329 ARG A O 1
ATOM 2519 N N . GLU A 1 330 ? -7.344 4.953 11.523 1 96.5 330 GLU A N 1
ATOM 2520 C CA . GLU A 1 330 ? -8.125 3.988 10.758 1 96.5 330 GLU A CA 1
ATOM 2521 C C . GLU A 1 330 ? -7.484 3.721 9.398 1 96.5 330 GLU A C 1
ATOM 2523 O O . GLU A 1 330 ? -7.504 2.59 8.906 1 96.5 330 GLU A O 1
ATOM 2528 N N . LEU A 1 331 ? -6.957 4.727 8.766 1 98.06 331 LEU A N 1
ATOM 2529 C CA . LEU A 1 331 ? -6.316 4.535 7.469 1 98.06 331 LEU A CA 1
ATOM 2530 C C . LEU A 1 331 ? -4.957 3.863 7.625 1 98.06 331 LEU A C 1
ATOM 2532 O O . LEU A 1 331 ? -4.391 3.365 6.652 1 98.06 331 LEU A O 1
ATOM 2536 N N . LEU A 1 332 ? -4.34 3.951 8.82 1 97.75 332 LEU A N 1
ATOM 2537 C CA . LEU A 1 332 ? -3.15 3.146 9.094 1 97.75 332 LEU A CA 1
ATOM 2538 C C . LEU A 1 332 ? -3.514 1.673 9.227 1 97.75 332 LEU A C 1
ATOM 2540 O O . LEU A 1 332 ? -2.746 0.799 8.812 1 97.75 332 LEU A O 1
ATOM 2544 N N . ARG A 1 333 ? -4.707 1.404 9.789 1 96.69 333 ARG A N 1
ATOM 2545 C CA . ARG A 1 333 ? -5.191 0.041 9.984 1 96.69 333 ARG A CA 1
ATOM 2546 C C . ARG A 1 333 ? -5.668 -0.559 8.664 1 96.69 333 ARG A C 1
ATOM 2548 O O . ARG A 1 333 ? -5.395 -1.725 8.367 1 96.69 333 ARG A O 1
ATOM 2555 N N . ASP A 1 334 ? -6.387 0.259 7.938 1 97.06 334 ASP A N 1
ATOM 2556 C CA . ASP A 1 334 ? -7.027 -0.171 6.695 1 97.06 334 ASP A CA 1
ATOM 2557 C C . ASP A 1 334 ? -6.844 0.871 5.594 1 97.06 334 ASP A C 1
ATOM 2559 O O . ASP A 1 334 ? -7.703 1.732 5.398 1 97.06 334 ASP A O 1
ATOM 2563 N N . PRO A 1 335 ? -5.789 0.672 4.777 1 98.31 335 PRO A N 1
ATOM 2564 C CA . PRO A 1 335 ? -5.551 1.656 3.717 1 98.31 335 PRO A CA 1
ATOM 2565 C C . PRO A 1 335 ? -6.664 1.678 2.67 1 98.31 335 PRO A C 1
ATOM 2567 O O . PRO A 1 335 ? -6.73 2.6 1.854 1 98.31 335 PRO A O 1
ATOM 2570 N N . SER A 1 336 ? -7.551 0.685 2.662 1 98.12 336 SER A N 1
ATOM 2571 C CA . SER A 1 336 ? -8.617 0.594 1.673 1 98.12 336 SER A CA 1
ATOM 2572 C C . SER A 1 336 ? -9.969 0.974 2.279 1 98.12 336 SER A C 1
ATOM 2574 O O . SER A 1 336 ? -11.016 0.571 1.774 1 98.12 336 SER A O 1
ATOM 2576 N N . TRP A 1 337 ? -9.938 1.676 3.377 1 98.25 337 TRP A N 1
ATOM 2577 C CA . TRP A 1 337 ? -11.148 2.057 4.105 1 98.25 337 TRP A CA 1
ATOM 2578 C C . TRP A 1 337 ? -12.156 2.719 3.176 1 98.25 337 TRP A C 1
ATOM 2580 O O . TRP A 1 337 ? -13.352 2.408 3.223 1 98.25 337 TRP A O 1
ATOM 2590 N N . ALA A 1 338 ? -11.703 3.617 2.277 1 98.5 338 ALA A N 1
ATOM 2591 C CA . ALA A 1 338 ? -12.602 4.363 1.4 1 98.5 338 ALA A CA 1
ATOM 2592 C C . ALA A 1 338 ? -13.32 3.432 0.432 1 98.5 338 ALA A C 1
ATOM 2594 O O . ALA A 1 338 ? -14.523 3.58 0.198 1 98.5 338 ALA A O 1
ATOM 2595 N N . ARG A 1 339 ? -12.594 2.516 -0.132 1 97.81 339 ARG A N 1
ATOM 2596 C CA . ARG A 1 339 ? -13.227 1.564 -1.043 1 97.81 339 ARG A CA 1
ATOM 2597 C C . ARG A 1 339 ? -14.25 0.7 -0.313 1 97.81 339 ARG A C 1
ATOM 2599 O O . ARG A 1 339 ? -15.328 0.432 -0.839 1 97.81 339 ARG A O 1
ATOM 2606 N N . ARG A 1 340 ? -13.875 0.243 0.896 1 97.06 340 ARG A N 1
ATOM 2607 C CA . ARG A 1 340 ? -14.812 -0.535 1.694 1 97.06 340 ARG A CA 1
ATOM 2608 C C . ARG A 1 340 ? -16.062 0.283 2.021 1 97.06 340 ARG A C 1
ATOM 2610 O O . ARG A 1 340 ? -17.188 -0.211 1.901 1 97.06 340 ARG A O 1
ATOM 2617 N N . ALA A 1 341 ? -15.867 1.521 2.43 1 98.25 341 ALA A N 1
ATOM 2618 C CA . ALA A 1 341 ? -16.984 2.41 2.768 1 98.25 341 ALA A CA 1
ATOM 2619 C C . ALA A 1 341 ? -17.891 2.633 1.564 1 98.25 341 ALA A C 1
ATOM 2621 O O . ALA A 1 341 ? -19.109 2.613 1.695 1 98.25 341 ALA A O 1
ATOM 2622 N N . ALA A 1 342 ? -17.297 2.867 0.424 1 97.94 342 ALA A N 1
ATOM 2623 C CA . ALA A 1 342 ? -18.078 3.082 -0.792 1 97.94 342 ALA A CA 1
ATOM 2624 C C . ALA A 1 342 ? -18.969 1.878 -1.093 1 97.94 342 ALA A C 1
ATOM 2626 O O . ALA A 1 342 ? -20.141 2.035 -1.436 1 97.94 342 ALA A O 1
ATOM 2627 N N . ARG A 1 343 ? -18.391 0.703 -0.98 1 95.75 343 ARG A N 1
ATOM 2628 C CA . ARG A 1 343 ? -19.156 -0.515 -1.211 1 95.75 343 ARG A CA 1
ATOM 2629 C C . ARG A 1 343 ? -20.328 -0.613 -0.239 1 95.75 343 ARG A C 1
ATOM 2631 O O . ARG A 1 343 ? -21.453 -0.941 -0.638 1 95.75 343 ARG A O 1
ATOM 2638 N N . GLU A 1 344 ? -20.047 -0.331 1.006 1 96.25 344 GLU A N 1
ATOM 2639 C CA . GLU A 1 344 ? -21.062 -0.444 2.043 1 96.25 344 GLU A CA 1
ATOM 2640 C C . GLU A 1 344 ? -22.172 0.587 1.843 1 96.25 344 GLU A C 1
ATOM 2642 O O . GLU A 1 344 ? -23.344 0.309 2.113 1 96.25 344 GLU A O 1
ATOM 2647 N N . LEU A 1 345 ? -21.812 1.716 1.378 1 97.62 345 LEU A N 1
ATOM 2648 C CA . LEU A 1 345 ? -22.766 2.814 1.245 1 97.62 345 LEU A CA 1
ATOM 2649 C C . LEU A 1 345 ? -23.391 2.826 -0.144 1 97.62 345 LEU A C 1
ATOM 2651 O O . LEU A 1 345 ? -24.25 3.664 -0.436 1 97.62 345 LEU A O 1
ATOM 2655 N N . GLY A 1 346 ? -22.953 1.877 -1.041 1 96.12 346 GLY A N 1
ATOM 2656 C CA . GLY A 1 346 ? -23.453 1.848 -2.408 1 96.12 346 GLY A CA 1
ATOM 2657 C C . GLY A 1 346 ? -22.984 3.029 -3.238 1 96.12 346 GLY A C 1
ATOM 2658 O O . GLY A 1 346 ? -23.719 3.521 -4.094 1 96.12 346 GLY A O 1
ATOM 2659 N N . ALA A 1 347 ? -21.812 3.553 -2.885 1 97.44 347 ALA A N 1
ATOM 2660 C CA . ALA A 1 347 ? -21.266 4.703 -3.59 1 97.44 347 ALA A CA 1
ATOM 2661 C C . ALA A 1 347 ? -20.141 4.273 -4.539 1 97.44 347 ALA A C 1
ATOM 2663 O O . ALA A 1 347 ? -19.75 3.107 -4.551 1 97.44 347 ALA A O 1
ATOM 2664 N N . GLU A 1 348 ? -19.734 5.207 -5.363 1 95.62 348 GLU A N 1
ATOM 2665 C CA . GLU A 1 348 ? -18.656 4.957 -6.309 1 95.62 348 GLU A CA 1
ATOM 2666 C C . GLU A 1 348 ? -17.344 5.582 -5.828 1 95.62 348 GLU A C 1
ATOM 2668 O O . GLU A 1 348 ? -17.344 6.688 -5.285 1 95.62 348 GLU A O 1
ATOM 2673 N N . VAL A 1 349 ? -16.344 4.859 -6.012 1 96.62 349 VAL A N 1
ATOM 2674 C CA . VAL A 1 349 ? -14.992 5.324 -5.703 1 96.62 349 VAL A CA 1
ATOM 2675 C C . VAL A 1 349 ? -14.008 4.754 -6.719 1 96.62 349 VAL A C 1
ATOM 2677 O O . VAL A 1 349 ? -14.289 3.742 -7.367 1 96.62 349 VAL A O 1
ATOM 2680 N N . HIS A 1 350 ? -12.914 5.387 -6.887 1 95.25 350 HIS A N 1
ATOM 2681 C CA . HIS A 1 350 ? -11.891 4.898 -7.809 1 95.25 350 HIS A CA 1
ATOM 2682 C C . HIS A 1 350 ? -11.383 3.527 -7.387 1 95.25 350 HIS A C 1
ATOM 2684 O O . HIS A 1 350 ? -11.023 3.324 -6.223 1 95.25 350 HIS A O 1
ATOM 2690 N N . VAL A 1 351 ? -11.344 2.625 -8.289 1 95.88 351 VAL A N 1
ATOM 2691 C CA . VAL A 1 351 ? -10.711 1.314 -8.148 1 95.88 351 VAL A CA 1
ATOM 2692 C C . VAL A 1 351 ? -9.688 1.111 -9.266 1 95.88 351 VAL A C 1
ATOM 2694 O O . VAL A 1 351 ? -10.023 1.222 -10.445 1 95.88 351 VAL A O 1
ATOM 2697 N N . PRO A 1 352 ? -8.438 0.883 -8.898 1 97.56 352 PRO A N 1
ATOM 2698 C CA . PRO A 1 352 ? -7.461 0.612 -9.953 1 97.56 352 PRO A CA 1
ATOM 2699 C C . PRO A 1 352 ? -7.93 -0.468 -10.93 1 97.56 352 PRO A C 1
ATOM 2701 O O . PRO A 1 352 ? -8.547 -1.455 -10.516 1 97.56 352 PRO A O 1
ATOM 2704 N N . ASP A 1 353 ? -7.602 -0.317 -12.195 1 96.69 353 ASP A N 1
ATOM 2705 C CA . ASP A 1 353 ? -7.941 -1.311 -13.211 1 96.69 353 ASP A CA 1
ATOM 2706 C C . ASP A 1 353 ? -7.398 -2.688 -12.836 1 96.69 353 ASP A C 1
ATOM 2708 O O . ASP A 1 353 ? -8.062 -3.703 -13.055 1 96.69 353 ASP A O 1
ATOM 2712 N N . GLN A 1 354 ? -6.227 -2.721 -12.258 1 97.06 354 GLN A N 1
ATOM 2713 C CA . GLN A 1 354 ? -5.531 -3.947 -11.883 1 97.06 354 GLN A CA 1
ATOM 2714 C C . GLN A 1 354 ? -6.305 -4.711 -10.812 1 97.06 354 GLN A C 1
ATOM 2716 O O . GLN A 1 354 ? -6.094 -5.914 -10.625 1 97.06 354 GLN A O 1
ATOM 2721 N N . TYR A 1 355 ? -7.199 -3.982 -10.078 1 95.62 355 TYR A N 1
ATOM 2722 C CA . TYR A 1 355 ? -7.953 -4.602 -9 1 95.62 355 TYR A CA 1
ATOM 2723 C C . TYR A 1 355 ? -9.406 -4.82 -9.398 1 95.62 355 TYR A C 1
ATOM 2725 O O . TYR A 1 355 ? -10.273 -5.02 -8.539 1 95.62 355 TYR A O 1
ATOM 2733 N N . HIS A 1 356 ? -9.711 -4.816 -10.672 1 89.62 356 HIS A N 1
ATOM 2734 C CA . HIS A 1 356 ? -11.086 -4.883 -11.156 1 89.62 356 HIS A CA 1
ATOM 2735 C C . HIS A 1 356 ? -11.773 -6.164 -10.695 1 89.62 356 HIS A C 1
ATOM 2737 O O . HIS A 1 356 ? -12.992 -6.207 -10.555 1 89.62 356 HIS A O 1
ATOM 2743 N N . ARG A 1 357 ? -10.969 -7.211 -10.445 1 82.19 357 ARG A N 1
ATOM 2744 C CA . ARG A 1 357 ? -11.547 -8.492 -10.039 1 82.19 357 ARG A CA 1
ATOM 2745 C C . ARG A 1 357 ? -11.844 -8.516 -8.547 1 82.19 357 ARG A C 1
ATOM 2747 O O . ARG A 1 357 ? -12.422 -9.477 -8.039 1 82.19 357 ARG A O 1
ATOM 2754 N N . SER A 1 358 ? -11.445 -7.535 -7.828 1 81.44 358 SER A N 1
ATOM 2755 C CA . SER A 1 358 ? -11.711 -7.457 -6.395 1 81.44 358 SER A CA 1
ATOM 2756 C C . SER A 1 358 ? -13.141 -6.992 -6.125 1 81.44 358 SER A C 1
ATOM 2758 O O . SER A 1 358 ? -13.617 -7.062 -4.992 1 81.44 358 SER A O 1
ATOM 2760 N N . VAL A 1 359 ? -13.781 -6.504 -7.176 1 73.06 359 VAL A N 1
ATOM 2761 C CA . VAL A 1 359 ? -15.109 -5.922 -6.996 1 73.06 359 VAL A CA 1
ATOM 2762 C C . VAL A 1 359 ? -16.172 -7.008 -7.121 1 73.06 359 VAL A C 1
ATOM 2764 O O . VAL A 1 359 ? -16.047 -7.922 -7.941 1 73.06 359 VAL A O 1
ATOM 2767 N N . MET B 1 1 ? -3.504 -21.188 20.219 1 83.31 1 MET B N 1
ATOM 2768 C CA . MET B 1 1 ? -2.729 -20.391 19.266 1 83.31 1 MET B CA 1
ATOM 2769 C C . MET B 1 1 ? -3.305 -20.5 17.859 1 83.31 1 MET B C 1
ATOM 2771 O O . MET B 1 1 ? -3.832 -21.547 17.484 1 83.31 1 MET B O 1
ATOM 2775 N N . SER B 1 2 ? -3.498 -19.375 17.078 1 95 2 SER B N 1
ATOM 2776 C CA . SER B 1 2 ? -4.117 -19.391 15.758 1 95 2 SER B CA 1
ATOM 2777 C C . SER B 1 2 ? -3.246 -20.125 14.742 1 95 2 SER B C 1
ATOM 2779 O O . SER B 1 2 ? -2.041 -19.875 14.664 1 95 2 SER B O 1
ATOM 2781 N N . ALA B 1 3 ? -3.83 -21.094 14.078 1 97.31 3 ALA B N 1
ATOM 2782 C CA . ALA B 1 3 ? -3.121 -21.844 13.039 1 97.31 3 ALA B CA 1
ATOM 2783 C C . ALA B 1 3 ? -2.646 -20.906 11.93 1 97.31 3 ALA B C 1
ATOM 2785 O O . ALA B 1 3 ? -1.578 -21.125 11.352 1 97.31 3 ALA B O 1
ATOM 2786 N N . LEU B 1 4 ? -3.396 -19.891 11.68 1 97.94 4 LEU B N 1
ATOM 2787 C CA . LEU B 1 4 ? -3.088 -18.938 10.617 1 97.94 4 LEU B CA 1
ATOM 2788 C C . LEU B 1 4 ? -1.778 -18.203 10.914 1 97.94 4 LEU B C 1
ATOM 2790 O O . LEU B 1 4 ? -1.063 -17.812 9.984 1 97.94 4 LEU B O 1
ATOM 2794 N N . PHE B 1 5 ? -1.476 -18.047 12.156 1 98.31 5 PHE B N 1
ATOM 2795 C CA . PHE B 1 5 ? -0.347 -17.172 12.484 1 98.31 5 PHE B CA 1
ATOM 2796 C C . PHE B 1 5 ? 0.778 -17.969 13.133 1 98.31 5 PHE B C 1
ATOM 2798 O O . PHE B 1 5 ? 1.682 -17.406 13.742 1 98.31 5 PHE B O 1
ATOM 2805 N N . GLU B 1 6 ? 0.663 -19.297 13.031 1 98 6 GLU B N 1
ATOM 2806 C CA . GLU B 1 6 ? 1.809 -20.156 13.328 1 98 6 GLU B CA 1
ATOM 2807 C C . GLU B 1 6 ? 2.832 -20.109 12.195 1 98 6 GLU B C 1
ATOM 2809 O O . GLU B 1 6 ? 2.48 -20.297 11.031 1 98 6 GLU B O 1
ATOM 2814 N N . PRO B 1 7 ? 4.09 -19.75 12.57 1 98.38 7 PRO B N 1
ATOM 2815 C CA . PRO B 1 7 ? 5.102 -19.781 11.508 1 98.38 7 PRO B CA 1
ATOM 2816 C C . PRO B 1 7 ? 5.191 -21.125 10.82 1 98.38 7 PRO B C 1
ATOM 2818 O O . PRO B 1 7 ? 4.863 -22.156 11.414 1 98.38 7 PRO B O 1
ATOM 2821 N N . TYR B 1 8 ? 5.562 -21.188 9.609 1 98.69 8 TYR B N 1
ATOM 2822 C CA . TYR B 1 8 ? 5.68 -22.391 8.805 1 98.69 8 TYR B CA 1
ATOM 2823 C C . TYR B 1 8 ? 7.07 -22.516 8.195 1 98.69 8 TYR B C 1
ATOM 2825 O O . TYR B 1 8 ? 7.492 -21.641 7.43 1 98.69 8 TYR B O 1
ATOM 2833 N N . THR B 1 9 ? 7.754 -23.516 8.523 1 98.75 9 THR B N 1
ATOM 2834 C CA . THR B 1 9 ? 9.125 -23.688 8.062 1 98.75 9 THR B CA 1
ATOM 2835 C C . THR B 1 9 ? 9.203 -24.703 6.93 1 98.75 9 THR B C 1
ATOM 2837 O O . THR B 1 9 ? 8.633 -25.797 7.031 1 98.75 9 THR B O 1
ATOM 2840 N N . LEU B 1 10 ? 9.711 -24.359 5.867 1 98.69 10 LEU B N 1
ATOM 2841 C CA . LEU B 1 10 ? 10.062 -25.203 4.73 1 98.69 10 LEU B CA 1
ATOM 2842 C C . LEU B 1 10 ? 11.555 -25.141 4.449 1 98.69 10 LEU B C 1
ATOM 2844 O O . LEU B 1 10 ? 12.094 -24.078 4.152 1 98.69 10 LEU B O 1
ATOM 2848 N N . ARG B 1 11 ? 12.172 -26.297 4.531 1 98.06 11 ARG B N 1
ATOM 2849 C CA . ARG B 1 11 ? 13.633 -26.344 4.492 1 98.06 11 ARG B CA 1
ATOM 2850 C C . ARG B 1 11 ? 14.242 -25.391 5.52 1 98.06 11 ARG B C 1
ATOM 2852 O O . ARG B 1 11 ? 13.961 -25.5 6.715 1 98.06 11 ARG B O 1
ATOM 2859 N N . SER B 1 12 ? 15.062 -24.391 5.082 1 98.19 12 SER B N 1
ATOM 2860 C CA . SER B 1 12 ? 15.695 -23.5 6.055 1 98.19 12 SER B CA 1
ATOM 2861 C C . SER B 1 12 ? 14.922 -22.188 6.188 1 98.19 12 SER B C 1
ATOM 2863 O O . SER B 1 12 ? 15.297 -21.328 6.973 1 98.19 12 SER B O 1
ATOM 2865 N N . LEU B 1 13 ? 13.883 -22.094 5.449 1 98.69 13 LEU B N 1
ATOM 2866 C CA . LEU B 1 13 ? 13.148 -20.844 5.422 1 98.69 13 LEU B CA 1
ATOM 2867 C C . LEU B 1 13 ? 11.922 -20.906 6.324 1 98.69 13 LEU B C 1
ATOM 2869 O O . LEU B 1 13 ? 11.133 -21.844 6.23 1 98.69 13 LEU B O 1
ATOM 2873 N N . THR B 1 14 ? 11.789 -19.938 7.234 1 98.81 14 THR B N 1
ATOM 2874 C CA . THR B 1 14 ? 10.594 -19.828 8.055 1 98.81 14 THR B CA 1
ATOM 2875 C C . THR B 1 14 ? 9.711 -18.688 7.574 1 98.81 14 THR B C 1
ATOM 2877 O O . THR B 1 14 ? 10.156 -17.547 7.492 1 98.81 14 THR B O 1
ATOM 2880 N N . ILE B 1 15 ? 8.547 -19 7.195 1 98.88 15 ILE B N 1
ATOM 2881 C CA . ILE B 1 15 ? 7.531 -18.016 6.844 1 98.88 15 ILE B CA 1
ATOM 2882 C C . ILE B 1 15 ? 6.75 -17.609 8.086 1 98.88 15 ILE B C 1
ATOM 2884 O O . ILE B 1 15 ? 6.27 -18.453 8.836 1 98.88 15 ILE B O 1
ATOM 2888 N N . PRO B 1 16 ? 6.605 -16.328 8.32 1 98.75 16 PRO B N 1
ATOM 2889 C CA . PRO B 1 16 ? 6.191 -15.859 9.648 1 98.75 16 PRO B CA 1
ATOM 2890 C C . PRO B 1 16 ? 4.742 -16.203 9.969 1 98.75 16 PRO B C 1
ATOM 2892 O O . PRO B 1 16 ? 4.344 -16.188 11.133 1 98.75 16 PRO B O 1
ATOM 2895 N N . ASN B 1 17 ? 3.949 -16.453 9.008 1 98.81 17 ASN B N 1
ATOM 2896 C CA . ASN B 1 17 ? 2.564 -16.891 9.172 1 98.81 17 ASN B CA 1
ATOM 2897 C C . ASN B 1 17 ? 2.047 -17.609 7.93 1 98.81 17 ASN B C 1
ATOM 2899 O O . ASN B 1 17 ? 2.793 -17.812 6.973 1 98.81 17 ASN B O 1
ATOM 2903 N N . ARG B 1 18 ? 0.791 -18.016 7.934 1 98.81 18 ARG B N 1
ATOM 2904 C CA . ARG B 1 18 ? 0.273 -18.906 6.891 1 98.81 18 ARG B CA 1
ATOM 2905 C C . ARG B 1 18 ? -0.812 -18.203 6.074 1 98.81 18 ARG B C 1
ATOM 2907 O O . ARG B 1 18 ? -1.666 -18.859 5.477 1 98.81 18 ARG B O 1
ATOM 2914 N N . VAL B 1 19 ? -0.859 -16.844 6.141 1 98.81 19 VAL B N 1
ATOM 2915 C CA . VAL B 1 19 ? -1.637 -16 5.25 1 98.81 19 VAL B CA 1
ATOM 2916 C C . VAL B 1 19 ? -0.769 -15.555 4.074 1 98.81 19 VAL B C 1
ATOM 2918 O O . VAL B 1 19 ? 0.047 -14.641 4.207 1 98.81 19 VAL B O 1
ATOM 2921 N N . TRP B 1 20 ? -0.991 -16.203 2.941 1 98.94 20 TRP B N 1
ATOM 2922 C CA . TRP B 1 20 ? -0.105 -15.969 1.803 1 98.94 20 TRP B CA 1
ATOM 2923 C C . TRP B 1 20 ? -0.863 -15.336 0.642 1 98.94 20 TRP B C 1
ATOM 2925 O O . TRP B 1 20 ? -2.088 -15.453 0.553 1 98.94 20 TRP B O 1
ATOM 2935 N N . MET B 1 21 ? -0.137 -14.578 -0.168 1 98.88 21 MET B N 1
ATOM 2936 C CA . MET B 1 21 ? -0.706 -13.977 -1.37 1 98.88 21 MET B CA 1
ATOM 2937 C C . MET B 1 21 ? -0.344 -14.789 -2.609 1 98.88 21 MET B C 1
ATOM 2939 O O . MET B 1 21 ? 0.834 -15.039 -2.873 1 98.88 21 MET B O 1
ATOM 2943 N N . PRO B 1 22 ? -1.362 -15.266 -3.352 1 98.69 22 PRO B N 1
ATOM 2944 C CA . PRO B 1 22 ? -1.074 -15.953 -4.613 1 98.69 22 PRO B CA 1
ATOM 2945 C C . PRO B 1 22 ? -0.667 -14.984 -5.73 1 98.69 22 PRO B C 1
ATOM 2947 O O . PRO B 1 22 ? -0.878 -13.781 -5.613 1 98.69 22 PRO B O 1
ATOM 2950 N N . PRO B 1 23 ? 0.017 -15.508 -6.746 1 98.56 23 PRO B N 1
ATOM 2951 C CA . PRO B 1 23 ? 0.341 -14.656 -7.895 1 98.56 23 PRO B CA 1
ATOM 2952 C C . PRO B 1 23 ? -0.902 -14.148 -8.617 1 98.56 23 PRO B C 1
ATOM 2954 O O . PRO B 1 23 ? -1.81 -14.922 -8.922 1 98.56 23 PRO B O 1
ATOM 2957 N N . MET B 1 24 ? -1.024 -12.914 -8.836 1 97.94 24 MET B N 1
ATOM 2958 C CA . MET B 1 24 ? -2.096 -12.25 -9.578 1 97.94 24 MET B CA 1
ATOM 2959 C C . MET B 1 24 ? -1.529 -11.227 -10.555 1 97.94 24 MET B C 1
ATOM 2961 O O . MET B 1 24 ? -0.985 -10.203 -10.133 1 97.94 24 MET B O 1
ATOM 2965 N N . CYS B 1 25 ? -1.646 -11.5 -11.758 1 98 25 CYS B N 1
ATOM 2966 C CA . CYS B 1 25 ? -1.075 -10.617 -12.766 1 98 25 CYS B CA 1
ATOM 2967 C C . CYS B 1 25 ? -1.661 -9.211 -12.656 1 98 25 CYS B C 1
ATOM 2969 O O . CYS B 1 25 ? -2.869 -9.055 -12.469 1 98 25 CYS B O 1
ATOM 2971 N N . GLN B 1 26 ? -0.819 -8.234 -12.781 1 98.31 26 GLN B N 1
ATOM 2972 C CA . GLN B 1 26 ? -1.206 -6.836 -12.664 1 98.31 26 GLN B CA 1
ATOM 2973 C C . GLN B 1 26 ? -1.199 -6.148 -14.023 1 98.31 26 GLN B C 1
ATOM 2975 O O . GLN B 1 26 ? -1.729 -5.043 -14.172 1 98.31 26 GLN B O 1
ATOM 2980 N N . TYR B 1 27 ? -0.513 -6.723 -15.016 1 98.44 27 TYR B N 1
ATOM 2981 C CA . TYR B 1 27 ? -0.491 -6.234 -16.391 1 98.44 27 TYR B CA 1
ATOM 2982 C C . TYR B 1 27 ? -0.067 -4.773 -16.438 1 98.44 27 TYR B C 1
ATOM 2984 O O . TYR B 1 27 ? -0.711 -3.957 -17.109 1 98.44 27 TYR B O 1
ATOM 2992 N N . SER B 1 28 ? 0.989 -4.41 -15.766 1 98.62 28 SER B N 1
ATOM 2993 C CA . SER B 1 28 ? 1.322 -2.998 -15.594 1 98.62 28 SER B CA 1
ATOM 2994 C C . SER B 1 28 ? 2.773 -2.723 -15.969 1 98.62 28 SER B C 1
ATOM 2996 O O . SER B 1 28 ? 3.293 -1.637 -15.711 1 98.62 28 SER B O 1
ATOM 2998 N N . ALA B 1 29 ? 3.52 -3.725 -16.516 1 98.69 29 ALA B N 1
ATOM 2999 C CA . ALA B 1 29 ? 4.848 -3.484 -17.078 1 98.69 29 ALA B CA 1
ATOM 3000 C C . ALA B 1 29 ? 4.75 -2.787 -18.422 1 98.69 29 ALA B C 1
ATOM 3002 O O . ALA B 1 29 ? 3.662 -2.66 -18.984 1 98.69 29 ALA B O 1
ATOM 3003 N N . VAL B 1 30 ? 5.875 -2.24 -18.938 1 98.19 30 VAL B N 1
ATOM 3004 C CA . VAL B 1 30 ? 5.887 -1.666 -20.281 1 98.19 30 VAL B CA 1
ATOM 3005 C C . VAL B 1 30 ? 6.109 -2.77 -21.312 1 98.19 30 VAL B C 1
ATOM 3007 O O . VAL B 1 30 ? 6.871 -3.711 -21.062 1 98.19 30 VAL B O 1
ATOM 3010 N N . PRO B 1 31 ? 5.523 -2.674 -22.375 1 97.81 31 PRO B N 1
ATOM 3011 C CA . PRO B 1 31 ? 5.457 -3.797 -23.312 1 97.81 31 PRO B CA 1
ATOM 3012 C C . PRO B 1 31 ? 6.723 -3.936 -24.156 1 97.81 31 PRO B C 1
ATOM 3014 O O . PRO B 1 31 ? 6.953 -4.984 -24.766 1 97.81 31 PRO B O 1
ATOM 3017 N N . GLU B 1 32 ? 7.5 -2.863 -24.234 1 96.31 32 GLU B N 1
ATOM 3018 C CA . GLU B 1 32 ? 8.664 -2.873 -25.125 1 96.31 32 GLU B CA 1
ATOM 3019 C C . GLU B 1 32 ? 9.789 -2.004 -24.562 1 96.31 32 GLU B C 1
ATOM 3021 O O . GLU B 1 32 ? 9.602 -1.296 -23.578 1 96.31 32 GLU B O 1
ATOM 3026 N N . GLY B 1 33 ? 10.961 -2.215 -25.203 1 95.56 33 GLY B N 1
ATOM 3027 C CA . GLY B 1 33 ? 12.094 -1.41 -24.781 1 95.56 33 GLY B CA 1
ATOM 3028 C C . GLY B 1 33 ? 12.945 -2.082 -23.719 1 95.56 33 GLY B C 1
ATOM 3029 O O . GLY B 1 33 ? 12.703 -3.238 -23.375 1 95.56 33 GLY B O 1
ATOM 3030 N N . PRO B 1 34 ? 13.938 -1.389 -23.219 1 95.38 34 PRO B N 1
ATOM 3031 C CA . PRO B 1 34 ? 14.875 -1.979 -22.266 1 95.38 34 PRO B CA 1
ATOM 3032 C C . PRO B 1 34 ? 14.219 -2.334 -20.938 1 95.38 34 PRO B C 1
ATOM 3034 O O . PRO B 1 34 ? 14.711 -3.209 -20.219 1 95.38 34 PRO B O 1
ATOM 3037 N N . GLU B 1 35 ? 13.094 -1.726 -20.688 1 97.75 35 GLU B N 1
ATOM 3038 C CA . GLU B 1 35 ? 12.445 -1.939 -19.406 1 97.75 35 GLU B CA 1
ATOM 3039 C C . GLU B 1 35 ? 11.266 -2.895 -19.531 1 97.75 35 GLU B C 1
ATOM 3041 O O . GLU B 1 35 ? 10.516 -3.094 -18.562 1 97.75 35 GLU B O 1
ATOM 3046 N N . ALA B 1 36 ? 11.117 -3.443 -20.703 1 98.31 36 ALA B N 1
ATOM 3047 C CA . ALA B 1 36 ? 10 -4.367 -20.906 1 98.31 36 ALA B CA 1
ATOM 3048 C C . ALA B 1 36 ? 10.008 -5.473 -19.859 1 98.31 36 ALA B C 1
ATOM 3050 O O . ALA B 1 36 ? 11.047 -6.086 -19.594 1 98.31 36 ALA B O 1
ATOM 3051 N N . GLY B 1 37 ? 8.859 -5.68 -19.234 1 98.69 37 GLY B N 1
ATOM 3052 C CA . GLY B 1 37 ? 8.695 -6.781 -18.297 1 98.69 37 GLY B CA 1
ATOM 3053 C C . GLY B 1 37 ? 9.219 -6.465 -16.906 1 98.69 37 GLY B C 1
ATOM 3054 O O . GLY B 1 37 ? 9.094 -7.281 -15.992 1 98.69 37 GLY B O 1
ATOM 3055 N N . ALA B 1 38 ? 9.875 -5.27 -16.719 1 98.88 38 ALA B N 1
ATOM 3056 C CA . ALA B 1 38 ? 10.406 -4.902 -15.406 1 98.88 38 ALA B CA 1
ATOM 3057 C C . ALA B 1 38 ? 9.32 -4.305 -14.516 1 98.88 38 ALA B C 1
ATOM 3059 O O . ALA B 1 38 ? 8.477 -3.543 -14.992 1 98.88 38 ALA B O 1
ATOM 3060 N N . PRO B 1 39 ? 9.328 -4.699 -13.219 1 98.81 39 PRO B N 1
ATOM 3061 C CA . PRO B 1 39 ? 8.367 -4.051 -12.32 1 98.81 39 PRO B CA 1
ATOM 3062 C C . PRO B 1 39 ? 8.594 -2.545 -12.211 1 98.81 39 PRO B C 1
ATOM 3064 O O . PRO B 1 39 ? 9.719 -2.07 -12.367 1 98.81 39 PRO B O 1
ATOM 3067 N N . ARG B 1 40 ? 7.562 -1.837 -11.969 1 97.94 40 ARG B N 1
ATOM 3068 C CA . ARG B 1 40 ? 7.555 -0.383 -11.844 1 97.94 40 ARG B CA 1
ATOM 3069 C C . ARG B 1 40 ? 6.914 0.049 -10.531 1 97.94 40 ARG B C 1
ATOM 3071 O O . ARG B 1 40 ? 6.715 -0.771 -9.633 1 97.94 40 ARG B O 1
ATOM 3078 N N . ASP B 1 41 ? 6.566 1.326 -10.43 1 98.5 41 ASP B N 1
ATOM 3079 C CA . ASP B 1 41 ? 6.031 1.894 -9.195 1 98.5 41 ASP B CA 1
ATOM 3080 C C . ASP B 1 41 ? 4.699 1.244 -8.82 1 98.5 41 ASP B C 1
ATOM 3082 O O . ASP B 1 41 ? 4.402 1.059 -7.641 1 98.5 41 ASP B O 1
ATOM 3086 N N . TRP B 1 42 ? 3.922 0.874 -9.789 1 98.75 42 TRP B N 1
ATOM 3087 C CA . TRP B 1 42 ? 2.676 0.176 -9.484 1 98.75 42 TRP B CA 1
ATOM 3088 C C . TRP B 1 42 ? 2.947 -1.114 -8.719 1 98.75 42 TRP B C 1
ATOM 3090 O O . TRP B 1 42 ? 2.307 -1.386 -7.699 1 98.75 42 TRP B O 1
ATOM 3100 N N . HIS B 1 43 ? 3.9 -1.807 -9.266 1 98.88 43 HIS B N 1
ATOM 3101 C CA . HIS B 1 43 ? 4.207 -3.09 -8.648 1 98.88 43 HIS B CA 1
ATOM 3102 C C . HIS B 1 43 ? 4.734 -2.906 -7.23 1 98.88 43 HIS B C 1
ATOM 3104 O O . HIS B 1 43 ? 4.336 -3.629 -6.312 1 98.88 43 HIS B O 1
ATOM 3110 N N . PHE B 1 44 ? 5.656 -1.93 -7.086 1 98.88 44 PHE B N 1
ATOM 3111 C CA . PHE B 1 44 ? 6.16 -1.646 -5.75 1 98.88 44 PHE B CA 1
ATOM 3112 C C . PHE B 1 44 ? 5.016 -1.332 -4.793 1 98.88 44 PHE B C 1
ATOM 3114 O O . PHE B 1 44 ? 4.934 -1.905 -3.705 1 98.88 44 PHE B O 1
ATOM 3121 N N . ALA B 1 45 ? 4.098 -0.448 -5.188 1 98.81 45 ALA B N 1
ATOM 3122 C CA . ALA B 1 45 ? 2.949 -0.063 -4.371 1 98.81 45 ALA B CA 1
ATOM 3123 C C . ALA B 1 45 ? 2.094 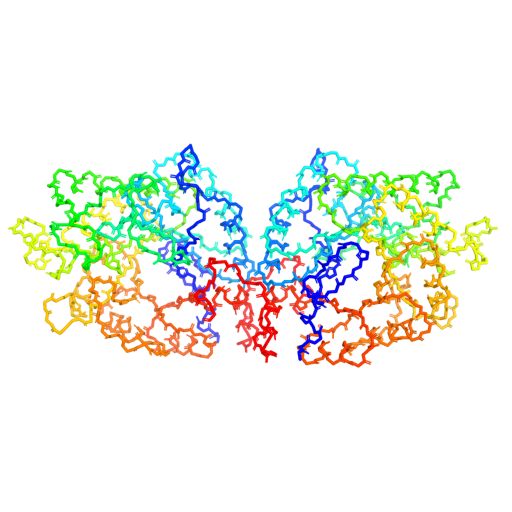-1.277 -4.02 1 98.81 45 ALA B C 1
ATOM 3125 O O . ALA B 1 45 ? 1.711 -1.462 -2.863 1 98.81 45 ALA B O 1
ATOM 3126 N N . HIS B 1 46 ? 1.818 -2.078 -5.004 1 98.81 46 HIS B N 1
ATOM 3127 C CA . HIS B 1 46 ? 0.945 -3.24 -4.887 1 98.81 46 HIS B CA 1
ATOM 3128 C C . HIS B 1 46 ? 1.486 -4.234 -3.867 1 98.81 46 HIS B C 1
ATOM 3130 O O . HIS B 1 46 ? 0.781 -4.613 -2.93 1 98.81 46 HIS B O 1
ATOM 3136 N N . TYR B 1 47 ? 2.691 -4.602 -3.945 1 98.94 47 TYR B N 1
ATOM 3137 C CA . TYR B 1 47 ? 3.264 -5.633 -3.088 1 98.94 47 TYR B CA 1
ATOM 3138 C C . TYR B 1 47 ? 3.619 -5.066 -1.718 1 98.94 47 TYR B C 1
ATOM 3140 O O . TYR B 1 47 ? 3.447 -5.738 -0.699 1 98.94 47 TYR B O 1
ATOM 3148 N N . ALA B 1 48 ? 4.109 -3.834 -1.687 1 98.88 48 ALA B N 1
ATOM 3149 C CA . ALA B 1 48 ? 4.48 -3.213 -0.419 1 98.88 48 ALA B CA 1
ATOM 3150 C C . ALA B 1 48 ? 3.277 -3.09 0.509 1 98.88 48 ALA B C 1
ATOM 3152 O O . ALA B 1 48 ? 3.398 -3.27 1.723 1 98.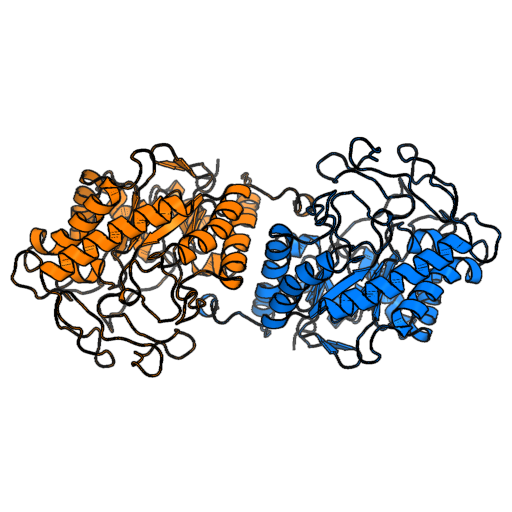88 48 ALA B O 1
ATOM 3153 N N . ALA B 1 49 ? 2.135 -2.768 -0.052 1 98.81 49 ALA B N 1
ATOM 3154 C CA . ALA B 1 49 ? 0.931 -2.596 0.756 1 98.81 49 ALA B CA 1
ATOM 3155 C C . ALA B 1 49 ? 0.58 -3.883 1.498 1 98.81 49 ALA B C 1
ATOM 3157 O O . ALA B 1 49 ? 0.217 -3.85 2.676 1 98.81 49 ALA B O 1
ATOM 3158 N N . ARG B 1 50 ? 0.701 -4.996 0.851 1 98.88 50 ARG B N 1
ATOM 3159 C CA . ARG B 1 50 ? 0.368 -6.273 1.474 1 98.88 50 ARG B CA 1
ATOM 3160 C C . ARG B 1 50 ? 1.437 -6.684 2.48 1 98.88 50 ARG B C 1
ATOM 3162 O O . ARG B 1 50 ? 1.127 -7.285 3.512 1 98.88 50 ARG B O 1
ATOM 3169 N N . ALA B 1 51 ? 2.691 -6.359 2.152 1 98.88 51 ALA B N 1
ATOM 3170 C CA . ALA B 1 51 ? 3.766 -6.66 3.098 1 98.88 51 ALA B CA 1
ATOM 3171 C C . ALA B 1 51 ? 3.582 -5.887 4.398 1 98.88 51 ALA B C 1
ATOM 3173 O O . ALA B 1 51 ? 3.635 -6.465 5.484 1 98.88 51 ALA B O 1
ATOM 3174 N N . THR B 1 52 ? 3.314 -4.57 4.277 1 98.56 52 THR B N 1
ATOM 3175 C CA . THR B 1 52 ? 3.084 -3.75 5.461 1 98.56 52 THR B CA 1
ATOM 3176 C C . THR B 1 52 ? 1.806 -4.176 6.176 1 98.56 52 THR B C 1
ATOM 3178 O O . THR B 1 52 ? 1.614 -3.869 7.352 1 98.56 52 THR B O 1
ATOM 3181 N N . GLY B 1 53 ? 0.942 -4.875 5.449 1 98.5 53 GLY B N 1
ATOM 3182 C CA . GLY B 1 53 ? -0.315 -5.371 5.988 1 98.5 53 GLY B CA 1
ATOM 3183 C C . GLY B 1 53 ? -0.163 -6.668 6.762 1 98.5 53 GLY B C 1
ATOM 3184 O O . GLY B 1 53 ? -1.13 -7.168 7.34 1 98.5 53 GLY B O 1
ATOM 3185 N N . GLY B 1 54 ? 1.022 -7.281 6.719 1 98.56 54 GLY B N 1
ATOM 3186 C CA . GLY B 1 54 ? 1.294 -8.414 7.59 1 98.56 54 GLY B CA 1
ATOM 3187 C C . GLY B 1 54 ? 1.282 -9.742 6.859 1 98.56 54 GLY B C 1
ATOM 3188 O O . GLY B 1 54 ? 1.42 -10.797 7.48 1 98.56 54 GLY B O 1
ATOM 3189 N N . THR B 1 55 ? 1.117 -9.719 5.559 1 98.81 55 THR B N 1
ATOM 3190 C CA . THR B 1 55 ? 1.102 -10.945 4.766 1 98.81 55 THR B CA 1
ATOM 3191 C C . THR B 1 55 ? 2.418 -11.703 4.914 1 98.81 55 THR B C 1
ATOM 3193 O O . THR B 1 55 ? 3.496 -11.109 4.809 1 98.81 55 THR B O 1
ATOM 3196 N N . GLY B 1 56 ? 2.355 -12.984 5.16 1 98.88 56 GLY B N 1
ATOM 3197 C CA . GLY B 1 56 ? 3.553 -13.742 5.496 1 98.88 56 GLY B CA 1
ATOM 3198 C C . GLY B 1 56 ? 4.414 -14.062 4.289 1 98.88 56 GLY B C 1
ATOM 3199 O O . GLY B 1 56 ? 5.645 -14.039 4.375 1 98.88 56 GLY B O 1
ATOM 3200 N N . LEU B 1 57 ? 3.771 -14.398 3.201 1 98.94 57 LEU B N 1
ATOM 3201 C CA . LEU B 1 57 ? 4.418 -14.758 1.943 1 98.94 57 LEU B CA 1
ATOM 3202 C C . LEU B 1 57 ? 3.697 -14.117 0.762 1 98.94 57 LEU B C 1
ATOM 3204 O O . LEU B 1 57 ? 2.465 -14.133 0.697 1 98.94 57 LEU B O 1
ATOM 3208 N N . ILE B 1 58 ? 4.449 -13.484 -0.052 1 98.94 58 ILE B N 1
ATOM 3209 C CA . ILE B 1 58 ? 3.887 -12.914 -1.27 1 98.94 58 ILE B CA 1
ATOM 3210 C C . ILE B 1 58 ? 4.527 -13.57 -2.492 1 98.94 58 ILE B C 1
ATOM 3212 O O . ILE B 1 58 ? 5.738 -13.461 -2.701 1 98.94 58 ILE B O 1
ATOM 3216 N N . VAL B 1 59 ? 3.719 -14.25 -3.264 1 98.94 59 VAL B N 1
ATOM 3217 C CA . VAL B 1 59 ? 4.164 -14.727 -4.57 1 98.94 59 VAL B CA 1
ATOM 3218 C C . VAL B 1 59 ? 3.854 -13.68 -5.637 1 98.94 59 VAL B C 1
ATOM 3220 O O . VAL B 1 59 ? 2.688 -13.453 -5.977 1 98.94 59 VAL B O 1
ATOM 3223 N N . VAL B 1 60 ? 4.879 -13.023 -6.145 1 98.88 60 VAL B N 1
ATOM 3224 C CA . VAL B 1 60 ? 4.641 -12.031 -7.191 1 98.88 60 VAL B CA 1
ATOM 3225 C C . VAL B 1 60 ? 4.004 -12.711 -8.398 1 98.88 60 VAL B C 1
ATOM 3227 O O . VAL B 1 60 ? 4.148 -13.914 -8.602 1 98.88 60 VAL B O 1
ATOM 3230 N N . GLU B 1 61 ? 3.357 -11.984 -9.172 1 98.69 61 GLU B N 1
ATOM 3231 C CA . GLU B 1 61 ? 2.539 -12.438 -10.289 1 98.69 61 GLU B CA 1
ATOM 3232 C C . GLU B 1 61 ? 3.354 -13.281 -11.258 1 98.69 61 GLU B C 1
ATOM 3234 O O . GLU B 1 61 ? 4.582 -13.344 -11.164 1 98.69 61 GLU B O 1
ATOM 3239 N N . ALA B 1 62 ? 2.596 -13.969 -12.109 1 98.75 62 ALA B N 1
ATOM 3240 C CA . ALA B 1 62 ? 3.26 -14.773 -13.141 1 98.75 62 ALA B CA 1
ATOM 3241 C C . ALA B 1 62 ? 4.344 -13.961 -13.844 1 98.75 62 ALA B C 1
ATOM 3243 O O . ALA B 1 62 ? 4.059 -12.93 -14.461 1 98.75 62 ALA B O 1
ATOM 3244 N N . THR B 1 63 ? 5.523 -14.398 -13.711 1 98.94 63 THR B N 1
ATOM 3245 C CA . THR B 1 63 ? 6.703 -13.758 -14.281 1 98.94 63 THR B CA 1
ATOM 3246 C C . THR B 1 63 ? 7.316 -14.625 -15.383 1 98.94 63 THR B C 1
ATOM 3248 O O . THR B 1 63 ? 7.758 -15.742 -15.125 1 98.94 63 THR B O 1
ATOM 3251 N N . ALA B 1 64 ? 7.324 -14.102 -16.531 1 98.94 64 ALA B N 1
ATOM 3252 C CA . ALA B 1 64 ? 7.668 -14.891 -17.719 1 98.94 64 ALA B CA 1
ATOM 3253 C C . ALA B 1 64 ? 9.172 -15.156 -17.781 1 98.94 64 ALA B C 1
ATOM 3255 O O . ALA B 1 64 ? 9.977 -14.273 -17.484 1 98.94 64 ALA B O 1
ATOM 3256 N N . VAL B 1 65 ? 9.586 -16.281 -18.234 1 98.94 65 VAL B N 1
ATOM 3257 C CA . VAL B 1 65 ? 10.984 -16.688 -18.297 1 98.94 65 VAL B CA 1
ATOM 3258 C C . VAL B 1 65 ? 11.602 -16.188 -19.594 1 98.94 65 VAL B C 1
ATOM 3260 O O . VAL B 1 65 ? 12.828 -16.188 -19.75 1 98.94 65 VAL B O 1
ATOM 3263 N N . SER B 1 66 ? 10.797 -15.773 -20.516 1 98.69 66 SER B N 1
ATOM 3264 C CA . SER B 1 66 ? 11.18 -15.172 -21.781 1 98.69 66 SER B CA 1
ATOM 3265 C C . SER B 1 66 ? 10.148 -14.156 -22.25 1 98.69 66 SER B C 1
ATOM 3267 O O . SER B 1 66 ? 9.023 -14.133 -21.75 1 98.69 66 SER B O 1
ATOM 3269 N N . ALA B 1 67 ? 10.531 -13.297 -23.188 1 98.19 67 ALA B N 1
ATOM 3270 C CA . ALA B 1 67 ? 9.625 -12.25 -23.656 1 98.19 67 ALA B CA 1
ATOM 3271 C C . ALA B 1 67 ? 8.352 -12.852 -24.234 1 98.19 67 ALA B C 1
ATOM 3273 O O . ALA B 1 67 ? 7.254 -12.336 -24.016 1 98.19 67 ALA B O 1
ATOM 3274 N N . ASP B 1 68 ? 8.492 -13.93 -24.922 1 97.44 68 ASP B N 1
ATOM 3275 C CA . ASP B 1 68 ? 7.336 -14.523 -25.578 1 97.44 68 ASP B CA 1
ATOM 3276 C C . ASP B 1 68 ? 6.613 -15.5 -24.656 1 97.44 68 ASP B C 1
ATOM 3278 O O . ASP B 1 68 ? 5.652 -16.156 -25.078 1 97.44 68 ASP B O 1
ATOM 3282 N N . GLY B 1 69 ? 7.082 -15.68 -23.422 1 98.69 69 GLY B N 1
ATOM 3283 C CA . GLY B 1 69 ? 6.391 -16.5 -22.438 1 98.69 69 GLY B CA 1
ATOM 3284 C C . GLY B 1 69 ? 5.32 -15.734 -21.672 1 98.69 69 GLY B C 1
ATOM 3285 O O . GLY B 1 69 ? 4.609 -16.312 -20.844 1 98.69 69 GLY B O 1
ATOM 3286 N N . ARG B 1 70 ? 5.18 -14.453 -21.953 1 98.62 70 ARG B N 1
ATOM 3287 C CA . ARG B 1 70 ? 4.23 -13.594 -21.266 1 98.62 70 ARG B CA 1
ATOM 3288 C C . ARG B 1 70 ? 2.799 -13.898 -21.672 1 98.62 70 ARG B C 1
ATOM 3290 O O . ARG B 1 70 ? 2.553 -14.297 -22.812 1 98.62 70 ARG B O 1
ATOM 3297 N N . ILE B 1 71 ? 1.884 -13.711 -20.75 1 98.81 71 ILE B N 1
ATOM 3298 C CA . ILE B 1 71 ? 0.459 -13.797 -21.062 1 98.81 71 ILE B CA 1
ATOM 3299 C C . ILE B 1 71 ? 0.045 -12.594 -21.906 1 98.81 71 ILE B C 1
ATOM 3301 O O . ILE B 1 71 ? -0.648 -12.75 -22.922 1 98.81 71 ILE B O 1
ATOM 3305 N N . SER B 1 72 ? 0.449 -11.438 -21.469 1 98.69 72 SER B N 1
ATOM 3306 C CA . SER B 1 72 ? 0.245 -10.141 -22.109 1 98.69 72 SER B CA 1
ATOM 3307 C C . SER B 1 72 ? 1.563 -9.391 -22.266 1 98.69 72 SER B C 1
ATOM 3309 O O . SER B 1 72 ? 2.498 -9.586 -21.5 1 98.69 72 SER B O 1
ATOM 3311 N N . PRO B 1 73 ? 1.626 -8.484 -23.281 1 98.62 73 PRO B N 1
ATOM 3312 C CA . PRO B 1 73 ? 2.83 -7.66 -23.391 1 98.62 73 PRO B CA 1
ATOM 3313 C C . PRO B 1 73 ? 3.113 -6.852 -22.125 1 98.62 73 PRO B C 1
ATOM 3315 O O . PRO B 1 73 ? 4.219 -6.324 -21.953 1 98.62 73 PRO B O 1
ATOM 3318 N N . TYR B 1 74 ? 2.172 -6.824 -21.219 1 98.69 74 TYR B N 1
ATOM 3319 C CA . TYR B 1 74 ? 2.271 -5.949 -20.062 1 98.69 74 TYR B CA 1
ATOM 3320 C C . TYR B 1 74 ? 2.584 -6.746 -18.797 1 98.69 74 TYR B C 1
ATOM 3322 O O . TYR B 1 74 ? 2.439 -6.242 -17.688 1 98.69 74 TYR B O 1
ATOM 3330 N N . ASP B 1 75 ? 3.012 -8.031 -19 1 98.75 75 ASP B N 1
ATOM 3331 C CA . ASP B 1 75 ? 3.354 -8.898 -17.875 1 98.75 75 ASP B CA 1
ATOM 3332 C C . ASP B 1 75 ? 4.805 -8.695 -17.453 1 98.75 75 ASP B C 1
ATOM 3334 O O . ASP B 1 75 ? 5.629 -8.227 -18.234 1 98.75 75 ASP B O 1
ATOM 3338 N N . LEU B 1 76 ? 5.008 -9.102 -16.234 1 98.94 76 LEU B N 1
ATOM 3339 C CA . LEU B 1 76 ? 6.375 -9.117 -15.727 1 98.94 76 LEU B CA 1
ATOM 3340 C C . LEU B 1 76 ? 7.176 -10.25 -16.344 1 98.94 76 LEU B C 1
ATOM 3342 O O . LEU B 1 76 ? 6.605 -11.266 -16.766 1 98.94 76 LEU B O 1
ATOM 3346 N N . GLY B 1 77 ? 8.469 -10.047 -16.438 1 98.88 77 GLY B N 1
ATOM 3347 C CA . GLY B 1 77 ? 9.438 -11.062 -16.812 1 98.88 77 GLY B CA 1
ATOM 3348 C C . GLY B 1 77 ? 10.688 -11.039 -15.953 1 98.88 77 GLY B C 1
ATOM 3349 O O . GLY B 1 77 ? 10.898 -10.109 -15.172 1 98.88 77 GLY B O 1
ATOM 3350 N N . ILE B 1 78 ? 11.484 -12.055 -16.078 1 98.88 78 ILE B N 1
ATOM 3351 C CA . ILE B 1 78 ? 12.773 -12.156 -15.406 1 98.88 78 ILE B CA 1
ATOM 3352 C C . ILE B 1 78 ? 13.781 -12.844 -16.312 1 98.88 78 ILE B C 1
ATOM 3354 O O . ILE B 1 78 ? 14.43 -13.82 -15.922 1 98.88 78 ILE B O 1
ATOM 3358 N N . TRP B 1 79 ? 13.953 -12.266 -17.516 1 98.69 79 TRP B N 1
ATOM 3359 C CA . TRP B 1 79 ? 14.828 -12.867 -18.516 1 98.69 79 TRP B CA 1
ATOM 3360 C C . TRP B 1 79 ? 16.078 -12.016 -18.734 1 98.69 79 TRP B C 1
ATOM 3362 O O . TRP B 1 79 ? 16.906 -12.32 -19.594 1 98.69 79 TRP B O 1
ATOM 3372 N N . ASN B 1 80 ? 16.25 -10.875 -17.969 1 98.44 80 ASN B N 1
ATOM 3373 C CA . ASN B 1 80 ? 17.453 -10.062 -18.109 1 98.44 80 ASN B CA 1
ATOM 3374 C C . ASN B 1 80 ? 17.797 -9.328 -16.812 1 98.44 80 ASN B C 1
ATOM 3376 O O . ASN B 1 80 ? 17.047 -9.398 -15.844 1 98.44 80 ASN B O 1
ATOM 3380 N N . ASP B 1 81 ? 18.891 -8.648 -16.844 1 98.31 81 ASP B N 1
ATOM 3381 C CA . ASP B 1 81 ? 19.438 -8.055 -15.625 1 98.31 81 ASP B CA 1
ATOM 3382 C C . ASP B 1 81 ? 18.656 -6.805 -15.227 1 98.31 81 ASP B C 1
ATOM 3384 O O . ASP B 1 81 ? 18.562 -6.477 -14.039 1 98.31 81 ASP B O 1
ATOM 3388 N N . THR B 1 82 ? 18.156 -6.086 -16.188 1 98.69 82 THR B N 1
ATOM 3389 C CA . THR B 1 82 ? 17.359 -4.91 -15.898 1 98.69 82 THR B CA 1
ATOM 3390 C C . THR B 1 82 ? 16.172 -5.277 -15.008 1 98.69 82 THR B C 1
ATOM 3392 O O . THR B 1 82 ? 15.875 -4.578 -14.039 1 98.69 82 THR B O 1
ATOM 3395 N N . GLN B 1 83 ? 15.562 -6.344 -15.305 1 98.88 83 GLN B N 1
ATOM 3396 C CA . GLN B 1 83 ? 14.438 -6.852 -14.523 1 98.88 83 GLN B CA 1
ATOM 3397 C C . GLN B 1 83 ? 14.891 -7.277 -13.125 1 98.88 83 GLN B C 1
ATOM 3399 O O . GLN B 1 83 ? 14.195 -7.031 -12.141 1 98.88 83 GLN B O 1
ATOM 3404 N N . VAL B 1 84 ? 16.078 -7.844 -13.031 1 98.88 84 VAL B N 1
ATOM 3405 C CA . VAL B 1 84 ? 16.625 -8.273 -11.75 1 98.88 84 VAL B CA 1
ATOM 3406 C C . VAL B 1 84 ? 16.781 -7.074 -10.82 1 98.88 84 VAL B C 1
ATOM 3408 O O . VAL B 1 84 ? 16.328 -7.113 -9.672 1 98.88 84 VAL B O 1
ATOM 3411 N N . VAL B 1 85 ? 17.359 -6.059 -11.352 1 98.69 85 VAL B N 1
ATOM 3412 C CA . VAL B 1 85 ? 17.609 -4.855 -10.562 1 98.69 85 VAL B CA 1
ATOM 3413 C C . VAL B 1 85 ? 16.281 -4.254 -10.102 1 98.69 85 VAL B C 1
ATOM 3415 O O . VAL B 1 85 ? 16.141 -3.861 -8.945 1 98.69 85 VAL B O 1
ATOM 3418 N N . ALA B 1 86 ? 15.32 -4.227 -10.945 1 98.75 86 ALA B N 1
ATOM 3419 C CA . ALA B 1 86 ? 14.016 -3.658 -10.625 1 98.75 86 ALA B CA 1
ATOM 3420 C C . ALA B 1 86 ? 13.32 -4.469 -9.531 1 98.75 86 ALA B C 1
ATOM 3422 O O . ALA B 1 86 ? 12.703 -3.9 -8.633 1 98.75 86 ALA B O 1
ATOM 3423 N N . PHE B 1 87 ? 13.453 -5.766 -9.578 1 98.94 87 PHE B N 1
ATOM 3424 C CA . PHE B 1 87 ? 12.805 -6.633 -8.594 1 98.94 87 PHE B CA 1
ATOM 3425 C C . PHE B 1 87 ? 13.477 -6.492 -7.23 1 98.94 87 PHE B C 1
ATOM 3427 O O . PHE B 1 87 ? 12.82 -6.645 -6.199 1 98.94 87 PHE B O 1
ATOM 3434 N N . ARG B 1 88 ? 14.766 -6.238 -7.203 1 98.88 88 ARG B N 1
ATOM 3435 C CA . ARG B 1 88 ? 15.5 -6.168 -5.945 1 98.88 88 ARG B CA 1
ATOM 3436 C C . ARG B 1 88 ? 14.891 -5.121 -5.016 1 98.88 88 ARG B C 1
ATOM 3438 O O . ARG B 1 88 ? 14.836 -5.316 -3.801 1 98.88 88 ARG B O 1
ATOM 3445 N N . ARG B 1 89 ? 14.477 -4.027 -5.602 1 98.56 89 ARG B N 1
ATOM 3446 C CA . ARG B 1 89 ? 13.82 -2.984 -4.816 1 98.56 89 ARG B CA 1
ATOM 3447 C C . ARG B 1 89 ? 12.609 -3.533 -4.078 1 98.56 89 ARG B C 1
ATOM 3449 O O . ARG B 1 89 ? 12.398 -3.23 -2.9 1 98.56 89 ARG B O 1
ATOM 3456 N N . ILE B 1 90 ? 11.844 -4.359 -4.727 1 98.94 90 ILE B N 1
ATOM 3457 C CA . ILE B 1 90 ? 10.617 -4.922 -4.168 1 98.94 90 ILE B CA 1
ATOM 3458 C C . ILE B 1 90 ? 10.961 -5.984 -3.125 1 98.94 90 ILE B C 1
ATOM 3460 O O . ILE B 1 90 ? 10.461 -5.945 -2 1 98.94 90 ILE B O 1
ATOM 3464 N N . THR B 1 91 ? 11.906 -6.879 -3.441 1 98.94 91 THR B N 1
ATOM 3465 C CA . THR B 1 91 ? 12.227 -7.957 -2.518 1 98.94 91 THR B CA 1
ATOM 3466 C C . THR B 1 91 ? 12.867 -7.406 -1.246 1 98.94 91 THR B C 1
ATOM 3468 O O . THR B 1 91 ? 12.586 -7.879 -0.144 1 98.94 91 THR B O 1
ATOM 3471 N N . ASP B 1 92 ? 13.742 -6.398 -1.397 1 98.88 92 ASP B N 1
ATOM 3472 C CA . ASP B 1 92 ? 14.367 -5.773 -0.232 1 98.88 92 ASP B CA 1
ATOM 3473 C C . ASP B 1 92 ? 13.305 -5.18 0.699 1 98.88 92 ASP B C 1
ATOM 3475 O O . ASP B 1 92 ? 13.391 -5.332 1.92 1 98.88 92 ASP B O 1
ATOM 3479 N N . PHE B 1 93 ? 12.352 -4.523 0.131 1 98.88 93 PHE B N 1
ATOM 3480 C CA . PHE B 1 93 ? 11.312 -3.91 0.945 1 98.88 93 PHE B CA 1
ATOM 3481 C C . PHE B 1 93 ? 10.469 -4.977 1.636 1 98.88 93 PHE B C 1
ATOM 3483 O O . PHE B 1 93 ? 10.148 -4.852 2.82 1 98.88 93 PHE B O 1
ATOM 3490 N N . LEU B 1 94 ? 10.039 -6.035 0.89 1 98.94 94 LEU B N 1
ATOM 3491 C CA . LEU B 1 94 ? 9.25 -7.109 1.487 1 98.94 94 LEU B CA 1
ATOM 3492 C C . LEU B 1 94 ? 9.984 -7.719 2.68 1 98.94 94 LEU B C 1
ATOM 3494 O O . LEU B 1 94 ? 9.406 -7.879 3.754 1 98.94 94 LEU B O 1
ATOM 3498 N N . LYS B 1 95 ? 11.25 -7.996 2.506 1 98.88 95 LYS B N 1
ATOM 3499 C CA . LYS B 1 95 ? 12.055 -8.594 3.566 1 98.88 95 LYS B CA 1
ATOM 3500 C C . LYS B 1 95 ? 12.148 -7.668 4.777 1 98.88 95 LYS B C 1
ATOM 3502 O O . LYS B 1 95 ? 12.086 -8.125 5.922 1 98.88 95 LYS B O 1
ATOM 3507 N N . SER B 1 96 ? 12.258 -6.398 4.5 1 98.56 96 SER B N 1
ATOM 3508 C CA . SER B 1 96 ? 12.352 -5.43 5.586 1 98.56 96 SER B CA 1
ATOM 3509 C C . SER B 1 96 ? 11.078 -5.414 6.426 1 98.56 96 SER B C 1
ATOM 3511 O O . SER B 1 96 ? 11.094 -4.988 7.582 1 98.56 96 SER B O 1
ATOM 3513 N N . GLN B 1 97 ? 9.969 -5.855 5.863 1 98.44 97 GLN B N 1
ATOM 3514 C CA . GLN B 1 97 ? 8.695 -5.898 6.574 1 98.44 97 GLN B CA 1
ATOM 3515 C C . GLN B 1 97 ? 8.438 -7.285 7.16 1 98.44 97 GLN B C 1
ATOM 3517 O O . GLN B 1 97 ? 7.352 -7.551 7.684 1 98.44 97 GLN B O 1
ATOM 3522 N N . GLY B 1 98 ? 9.344 -8.219 6.988 1 98.38 98 GLY B N 1
ATOM 3523 C CA . GLY B 1 98 ? 9.203 -9.57 7.523 1 98.38 98 GLY B CA 1
ATOM 3524 C C . GLY B 1 98 ? 8.43 -10.492 6.605 1 98.38 98 GLY B C 1
ATOM 3525 O O . GLY B 1 98 ? 8.031 -11.586 7.012 1 98.38 98 GLY B O 1
ATOM 3526 N N . THR B 1 99 ? 8.117 -10.086 5.445 1 98.88 99 THR B N 1
ATOM 3527 C CA . THR B 1 99 ? 7.398 -10.883 4.457 1 98.88 99 THR B CA 1
ATOM 3528 C C . THR B 1 99 ? 8.375 -11.641 3.557 1 98.88 99 THR B C 1
ATOM 3530 O O . THR B 1 99 ? 9.383 -11.086 3.127 1 98.88 99 THR B O 1
ATOM 3533 N N . VAL B 1 100 ? 8.086 -12.875 3.246 1 98.94 100 VAL B N 1
ATOM 3534 C CA . VAL B 1 100 ? 8.938 -13.688 2.383 1 98.94 100 VAL B CA 1
ATOM 3535 C C . VAL B 1 100 ? 8.578 -13.438 0.919 1 98.94 100 VAL B C 1
ATOM 3537 O O . VAL B 1 100 ? 7.426 -13.625 0.521 1 98.94 100 VAL B O 1
ATOM 3540 N N . PRO B 1 101 ? 9.516 -12.961 0.127 1 98.94 101 PRO B N 1
ATOM 3541 C CA . PRO B 1 101 ? 9.242 -12.766 -1.3 1 98.94 101 PRO B CA 1
ATOM 3542 C C . PRO B 1 101 ? 9.383 -14.055 -2.105 1 98.94 101 PRO B C 1
ATOM 3544 O O . PRO B 1 101 ? 10.391 -14.75 -1.996 1 98.94 101 PRO B O 1
ATOM 3547 N N . ALA B 1 102 ? 8.383 -14.391 -2.842 1 99 102 ALA B N 1
ATOM 3548 C CA . ALA B 1 102 ? 8.375 -15.531 -3.764 1 99 102 ALA B CA 1
ATOM 3549 C C . ALA B 1 102 ? 8.039 -15.078 -5.184 1 99 102 ALA B C 1
ATOM 3551 O O . ALA B 1 102 ? 7.457 -14.008 -5.379 1 99 102 ALA B O 1
ATOM 3552 N N . ILE B 1 103 ? 8.445 -15.852 -6.164 1 98.94 103 ILE B N 1
ATOM 3553 C CA . ILE B 1 103 ? 8.203 -15.516 -7.562 1 98.94 103 ILE B CA 1
ATOM 3554 C C . ILE B 1 103 ? 7.602 -16.719 -8.289 1 98.94 103 ILE B C 1
ATOM 3556 O O . ILE B 1 103 ? 8.016 -17.859 -8.062 1 98.94 103 ILE B O 1
ATOM 3560 N N . GLN B 1 104 ? 6.645 -16.469 -9.07 1 98.94 104 GLN B N 1
ATOM 3561 C CA . GLN B 1 104 ? 6.102 -17.516 -9.922 1 98.94 104 GLN B CA 1
ATOM 3562 C C . GLN B 1 104 ? 6.688 -17.453 -11.328 1 98.94 104 GLN B C 1
ATOM 3564 O O . GLN B 1 104 ? 6.504 -16.453 -12.031 1 98.94 104 GLN B O 1
ATOM 3569 N N . LEU B 1 105 ? 7.379 -18.453 -11.734 1 98.94 105 LEU B N 1
ATOM 3570 C CA . LEU B 1 105 ? 7.992 -18.547 -13.047 1 98.94 105 LEU B CA 1
ATOM 3571 C C . LEU B 1 105 ? 7.074 -19.281 -14.023 1 98.94 105 LEU B C 1
ATOM 3573 O O . LEU B 1 105 ? 6.586 -20.375 -13.727 1 98.94 105 LEU B O 1
ATOM 3577 N N . GLY B 1 106 ? 6.801 -18.625 -15.125 1 98.75 106 GLY B N 1
ATOM 3578 C CA . GLY B 1 106 ? 5.832 -19.266 -16 1 98.75 106 GLY B CA 1
ATOM 3579 C C . GLY B 1 106 ? 6.055 -18.938 -17.469 1 98.75 106 GLY B C 1
ATOM 3580 O O . GLY B 1 106 ? 6.93 -18.141 -17.812 1 98.75 106 GLY B O 1
ATOM 3581 N N . HIS B 1 107 ? 5.457 -19.625 -18.328 1 98.94 107 HIS B N 1
ATOM 3582 C CA . HIS B 1 107 ? 5.281 -19.469 -19.766 1 98.94 107 HIS B CA 1
ATOM 3583 C C . HIS B 1 107 ? 3.832 -19.703 -20.172 1 98.94 107 HIS B C 1
ATOM 3585 O O . HIS B 1 107 ? 3.252 -20.734 -19.844 1 98.94 107 HIS B O 1
ATOM 3591 N N . ALA B 1 108 ? 3.297 -18.812 -20.922 1 98.88 108 ALA B N 1
ATOM 3592 C CA . ALA B 1 108 ? 1.846 -18.75 -21.094 1 98.88 108 ALA B CA 1
ATOM 3593 C C . ALA B 1 108 ? 1.373 -19.75 -22.141 1 98.88 108 ALA B C 1
ATOM 3595 O O . ALA B 1 108 ? 0.186 -20.078 -22.219 1 98.88 108 ALA B O 1
ATOM 3596 N N . GLY B 1 109 ? 2.287 -20.234 -23.062 1 98.75 109 GLY B N 1
ATOM 3597 C CA . GLY B 1 109 ? 1.901 -21.203 -24.078 1 98.75 109 GLY B CA 1
ATOM 3598 C C . GLY B 1 109 ? 0.801 -20.688 -25 1 98.75 109 GLY B C 1
ATOM 3599 O O . GLY B 1 109 ? 0.9 -19.594 -25.562 1 98.75 109 GLY B O 1
ATOM 3600 N N . ARG B 1 110 ? -0.187 -21.469 -25.188 1 98.69 110 ARG B N 1
ATOM 3601 C CA . ARG B 1 110 ? -1.195 -21.188 -26.203 1 98.69 110 ARG B CA 1
ATOM 3602 C C . ARG B 1 110 ? -2.078 -20.016 -25.797 1 98.69 110 ARG B C 1
ATOM 3604 O O . ARG B 1 110 ? -2.846 -19.5 -26.609 1 98.69 110 ARG B O 1
ATOM 3611 N N . LYS B 1 111 ? -2 -19.578 -24.516 1 98.5 111 LYS B N 1
ATOM 3612 C CA . LYS B 1 111 ? -2.811 -18.469 -24.016 1 98.5 111 LYS B CA 1
ATOM 3613 C C . LYS B 1 111 ? -1.996 -17.172 -23.953 1 98.5 111 LYS B C 1
ATOM 3615 O O . LYS B 1 111 ? -2.41 -16.203 -23.312 1 98.5 111 LYS B O 1
ATOM 3620 N N . ALA B 1 112 ? -0.822 -17.156 -24.594 1 98.69 112 ALA B N 1
ATOM 3621 C CA . ALA B 1 112 ? 0.046 -15.984 -24.625 1 98.69 112 ALA B CA 1
ATOM 3622 C C . ALA B 1 112 ? -0.499 -14.93 -25.594 1 98.69 112 ALA B C 1
ATOM 3624 O O . ALA B 1 112 ? -1.428 -15.195 -26.359 1 98.69 112 ALA B O 1
ATOM 3625 N N . SER B 1 113 ? 0.067 -13.742 -25.469 1 98.56 113 SER B N 1
ATOM 3626 C CA . SER B 1 113 ? -0.128 -12.664 -26.438 1 98.56 113 SER B CA 1
ATOM 3627 C C . SER B 1 113 ? -1.572 -12.172 -26.422 1 98.56 113 SER B C 1
ATOM 3629 O O . SER B 1 113 ? -2.209 -12.086 -27.484 1 98.56 113 SER B O 1
ATOM 3631 N N . THR B 1 114 ? -2.07 -11.938 -25.266 1 98.56 114 THR B N 1
ATOM 3632 C CA . THR B 1 114 ? -3.42 -11.398 -25.125 1 98.56 114 THR B CA 1
ATOM 3633 C C . THR B 1 114 ? -3.381 -10.008 -24.484 1 98.56 114 THR B C 1
ATOM 3635 O O . THR B 1 114 ? -2.375 -9.617 -23.891 1 98.56 114 THR B O 1
ATOM 3638 N N . ASP B 1 115 ? -4.449 -9.281 -24.641 1 97.94 115 ASP B N 1
ATOM 3639 C CA . ASP B 1 115 ? -4.555 -7.945 -24.062 1 97.94 115 ASP B CA 1
ATOM 3640 C C . ASP B 1 115 ? -4.895 -8.016 -22.578 1 97.94 115 ASP B C 1
ATOM 3642 O O . ASP B 1 115 ? -5.172 -9.094 -22.047 1 97.94 115 ASP B O 1
ATOM 3646 N N . ARG B 1 116 ? -4.762 -6.918 -21.922 1 97.81 116 ARG B N 1
ATOM 3647 C CA . ARG B 1 116 ? -5.156 -6.797 -20.516 1 97.81 116 ARG B CA 1
ATOM 3648 C C . ARG B 1 116 ? -6.633 -7.121 -20.344 1 97.81 116 ARG B C 1
ATOM 3650 O O . ARG B 1 116 ? -7.469 -6.73 -21.156 1 97.81 116 ARG B O 1
ATOM 3657 N N . PRO B 1 117 ? -6.914 -7.746 -19.203 1 96.44 117 PRO B N 1
ATOM 3658 C CA . PRO B 1 117 ? -8.289 -8.227 -19.031 1 96.44 117 PRO B CA 1
ATOM 3659 C C . PRO B 1 117 ? -9.312 -7.098 -19.062 1 96.44 117 PRO B C 1
ATOM 3661 O O . PRO B 1 117 ? -10.398 -7.266 -19.625 1 96.44 117 PRO B O 1
ATOM 3664 N N . TRP B 1 118 ? -9.016 -5.875 -18.453 1 96 118 TRP B N 1
ATOM 3665 C CA . TRP B 1 118 ? -9.992 -4.793 -18.406 1 96 118 TRP B CA 1
ATOM 3666 C C . TRP B 1 118 ? -10.109 -4.098 -19.766 1 96 118 TRP B C 1
ATOM 3668 O O . TRP B 1 118 ? -10.93 -3.193 -19.938 1 96 118 TRP B O 1
ATOM 3678 N N . LYS B 1 119 ? -9.32 -4.512 -20.703 1 96 119 LYS B N 1
ATOM 3679 C CA . LYS B 1 119 ? -9.43 -4.051 -22.094 1 96 119 LYS B CA 1
ATOM 3680 C C . LYS B 1 119 ? -10.031 -5.133 -22.984 1 96 119 LYS B C 1
ATOM 3682 O O . LYS B 1 119 ? -9.969 -5.035 -24.203 1 96 119 LYS B O 1
ATOM 3687 N N . GLY B 1 120 ? -10.531 -6.184 -22.422 1 94.38 120 GLY B N 1
ATOM 3688 C CA . GLY B 1 120 ? -11.211 -7.242 -23.156 1 94.38 120 GLY B CA 1
ATOM 3689 C C . GLY B 1 120 ? -10.453 -8.562 -23.125 1 94.38 120 GLY B C 1
ATOM 3690 O O . GLY B 1 120 ? -11.039 -9.617 -23.359 1 94.38 120 GLY B O 1
ATOM 3691 N N . GLY B 1 121 ? -9.07 -8.562 -23.047 1 96.5 121 GLY B N 1
ATOM 3692 C CA . GLY B 1 121 ? -8.273 -9.766 -22.875 1 96.5 121 GLY B CA 1
ATOM 3693 C C . GLY B 1 121 ? -8.156 -10.594 -24.141 1 96.5 121 GLY B C 1
ATOM 3694 O O . GLY B 1 121 ? -7.812 -11.781 -24.078 1 96.5 121 GLY B O 1
ATOM 3695 N N . ALA B 1 122 ? -8.531 -10.094 -25.25 1 97.44 122 ALA B N 1
ATOM 3696 C CA . ALA B 1 122 ? -8.461 -10.812 -26.516 1 97.44 122 ALA B CA 1
ATOM 3697 C C . ALA B 1 122 ? -7.016 -10.938 -27 1 97.44 122 ALA B C 1
ATOM 3699 O O . ALA B 1 122 ? -6.148 -10.172 -26.578 1 97.44 122 ALA B O 1
ATOM 3700 N N . PRO B 1 123 ? -6.742 -11.93 -27.828 1 98.19 123 PRO B N 1
ATOM 3701 C CA . PRO B 1 123 ? -5.406 -12.008 -28.422 1 98.19 123 PRO B CA 1
ATOM 3702 C C . PRO B 1 123 ? -5.016 -10.734 -29.156 1 98.19 123 PRO B C 1
ATOM 3704 O O . PRO B 1 123 ? -5.871 -10.062 -29.75 1 98.19 123 PRO B O 1
ATOM 3707 N N . VAL B 1 124 ? -3.764 -10.461 -29.078 1 98.12 124 VAL B N 1
ATOM 3708 C CA . VAL B 1 124 ? -3.268 -9.258 -29.734 1 98.12 124 VAL B CA 1
ATOM 3709 C C . VAL B 1 124 ? -2.211 -9.641 -30.766 1 98.12 124 VAL B C 1
ATOM 3711 O O . VAL B 1 124 ? -1.491 -10.625 -30.609 1 98.12 124 VAL B O 1
ATOM 3714 N N . GLY B 1 125 ? -2.08 -8.852 -31.875 1 96.44 125 GLY B N 1
ATOM 3715 C CA . GLY B 1 125 ? -1.087 -9.062 -32.906 1 96.44 125 GLY B CA 1
ATOM 3716 C C . GLY B 1 125 ? 0.132 -8.172 -32.781 1 96.44 125 GLY B C 1
ATOM 3717 O O . GLY B 1 125 ? 0.294 -7.5 -31.75 1 96.44 125 GLY B O 1
ATOM 3718 N N . ALA B 1 126 ? 0.952 -8.195 -33.75 1 95.38 126 ALA B N 1
ATOM 3719 C CA . ALA B 1 126 ? 2.23 -7.488 -33.719 1 95.38 126 ALA B CA 1
ATOM 3720 C C . ALA B 1 126 ? 2.027 -5.988 -33.531 1 95.38 126 ALA B C 1
ATOM 3722 O O . ALA B 1 126 ? 2.836 -5.32 -32.875 1 95.38 126 ALA B O 1
ATOM 3723 N N . ASP B 1 127 ? 0.995 -5.387 -34 1 96.44 127 ASP B N 1
ATOM 3724 C CA . ASP B 1 127 ? 0.709 -3.957 -33.906 1 96.44 127 ASP B CA 1
ATOM 3725 C C . ASP B 1 127 ? 0.406 -3.545 -32.469 1 96.44 127 ASP B C 1
ATOM 3727 O O . ASP B 1 127 ? 0.543 -2.373 -32.125 1 96.44 127 ASP B O 1
ATOM 3731 N N . GLU B 1 128 ? 0.031 -4.484 -31.719 1 97.44 128 GLU B N 1
ATOM 3732 C CA . GLU B 1 128 ? -0.257 -4.25 -30.312 1 97.44 128 GLU B CA 1
ATOM 3733 C C . GLU B 1 128 ? 0.714 -5.012 -29.406 1 97.44 128 GLU B C 1
ATOM 3735 O O . GLU B 1 128 ? 0.324 -5.523 -28.359 1 97.44 128 GLU B O 1
ATOM 3740 N N . HIS B 1 129 ? 1.879 -5.164 -29.938 1 97.75 129 HIS B N 1
ATOM 3741 C CA . HIS B 1 129 ? 3.006 -5.742 -29.219 1 97.75 129 HIS B CA 1
ATOM 3742 C C . HIS B 1 129 ? 2.816 -7.242 -29 1 97.75 129 HIS B C 1
ATOM 3744 O O . HIS B 1 129 ? 3.369 -7.816 -28.062 1 97.75 129 HIS B O 1
ATOM 3750 N N . GLY B 1 130 ? 1.995 -7.922 -29.797 1 98.12 130 GLY B N 1
ATOM 3751 C CA . GLY B 1 130 ? 1.756 -9.352 -29.688 1 98.12 130 GLY B CA 1
ATOM 3752 C C . GLY B 1 130 ? 2.777 -10.188 -30.438 1 98.12 130 GLY B C 1
ATOM 3753 O O . GLY B 1 130 ? 3.682 -9.648 -31.078 1 98.12 130 GLY B O 1
ATOM 3754 N N . TRP B 1 131 ? 2.709 -11.531 -30.297 1 98.38 131 TRP B N 1
ATOM 3755 C CA . TRP B 1 131 ? 3.566 -12.508 -30.953 1 98.38 131 TRP B CA 1
ATOM 3756 C C . TRP B 1 131 ? 2.811 -13.812 -31.203 1 98.38 131 TRP B C 1
ATOM 3758 O O . TRP B 1 131 ? 1.661 -13.961 -30.781 1 98.38 131 TRP B O 1
ATOM 3768 N N . GLN B 1 132 ? 3.4 -14.672 -31.984 1 98.5 132 GLN B N 1
ATOM 3769 C CA . GLN B 1 132 ? 2.826 -15.984 -32.25 1 98.5 132 GLN B CA 1
ATOM 3770 C C . GLN B 1 132 ? 3.025 -16.938 -31.078 1 98.5 132 GLN B C 1
ATOM 3772 O O . GLN B 1 132 ? 4.156 -17.281 -30.734 1 98.5 132 GLN B O 1
ATOM 3777 N N . PRO B 1 133 ? 1.916 -17.406 -30.422 1 98.75 133 PRO B N 1
ATOM 3778 C CA . PRO B 1 133 ? 2.051 -18.312 -29.281 1 98.75 133 PRO B CA 1
ATOM 3779 C C . PRO B 1 133 ? 2.611 -19.688 -29.688 1 98.75 133 PRO B C 1
ATOM 3781 O O . PRO B 1 133 ? 2.547 -20.062 -30.844 1 98.75 133 PRO B O 1
ATOM 3784 N N . VAL B 1 134 ? 3.16 -20.375 -28.734 1 98.88 134 VAL B N 1
ATOM 3785 C CA . VAL B 1 134 ? 3.646 -21.734 -28.891 1 98.88 134 VAL B CA 1
ATOM 3786 C C . VAL B 1 134 ? 2.928 -22.672 -27.922 1 98.88 134 VAL B C 1
ATOM 3788 O O . VAL B 1 134 ? 2.361 -22.203 -26.922 1 98.88 134 VAL B O 1
ATOM 3791 N N . ALA B 1 135 ? 2.9 -23.969 -28.172 1 98.88 135 ALA B N 1
ATOM 3792 C CA . ALA B 1 135 ? 2.213 -24.938 -27.312 1 98.88 135 ALA B CA 1
ATOM 3793 C C . ALA B 1 135 ? 2.707 -26.359 -27.578 1 98.88 135 ALA B C 1
ATOM 3795 O O . ALA B 1 135 ? 3.494 -26.578 -28.5 1 98.88 135 ALA B O 1
ATOM 3796 N N . PRO B 1 136 ? 2.342 -27.281 -26.688 1 98.88 136 PRO B N 1
ATOM 3797 C CA . PRO B 1 136 ? 2.693 -28.672 -26.969 1 98.88 136 PRO B CA 1
ATOM 3798 C C . PRO B 1 136 ? 2.098 -29.188 -28.281 1 98.88 136 PRO B C 1
ATOM 3800 O O . PRO B 1 136 ? 2.711 -30 -28.953 1 98.88 136 PRO B O 1
ATOM 3803 N N . SER B 1 137 ? 0.915 -28.75 -28.594 1 98.81 137 SER B N 1
ATOM 3804 C CA . SER B 1 137 ? 0.187 -29.156 -29.797 1 98.81 137 SER B CA 1
ATOM 3805 C C . SER B 1 137 ? -0.46 -27.938 -30.469 1 98.81 137 SER B C 1
ATOM 3807 O O . SER B 1 137 ? -0.664 -26.906 -29.828 1 98.81 137 SER B O 1
ATOM 3809 N N . PRO B 1 138 ? -0.681 -28.047 -31.75 1 98.69 138 PRO B N 1
ATOM 3810 C CA . PRO B 1 138 ? -1.342 -26.938 -32.438 1 98.69 138 PRO B CA 1
ATOM 3811 C C . PRO B 1 138 ? -2.852 -26.922 -32.219 1 98.69 138 PRO B C 1
ATOM 3813 O O . PRO B 1 138 ? -3.625 -27 -33.188 1 98.69 138 PRO B O 1
ATOM 3816 N N . VAL B 1 139 ? -3.266 -26.797 -31 1 98.31 139 VAL B N 1
ATOM 3817 C CA . VAL B 1 139 ? -4.656 -26.734 -30.562 1 98.31 139 VAL B CA 1
ATOM 3818 C C . VAL B 1 139 ? -4.918 -25.375 -29.906 1 98.31 139 VAL B C 1
ATOM 3820 O O . VAL B 1 139 ? -4.379 -25.078 -28.844 1 98.31 139 VAL B O 1
ATOM 3823 N N . ALA B 1 140 ? -5.73 -24.578 -30.578 1 98.5 140 ALA B N 1
ATOM 3824 C CA . ALA B 1 140 ? -6.074 -23.266 -30.031 1 98.5 140 ALA B CA 1
ATOM 3825 C C . ALA B 1 140 ? -6.828 -23.391 -28.719 1 98.5 140 ALA B C 1
ATOM 3827 O O . ALA B 1 140 ? -7.535 -24.375 -28.5 1 98.5 140 ALA B O 1
ATOM 3828 N N . PHE B 1 141 ? -6.688 -22.422 -27.844 1 98.5 141 PHE B N 1
ATOM 3829 C CA . PHE B 1 141 ? -7.406 -22.422 -26.578 1 98.5 141 PHE B CA 1
ATOM 3830 C C . PHE B 1 141 ? -8.914 -22.422 -26.812 1 98.5 141 PHE B C 1
ATOM 3832 O O . PHE B 1 141 ? -9.648 -23.203 -26.203 1 98.5 141 PHE B O 1
ATOM 3839 N N . ASP B 1 142 ? -9.297 -21.531 -27.594 1 97.25 142 ASP B N 1
ATOM 3840 C CA . ASP B 1 142 ? -10.68 -21.469 -28.062 1 97.25 142 ASP B CA 1
ATOM 3841 C C . ASP B 1 142 ? -10.766 -20.891 -29.469 1 97.25 142 ASP B C 1
ATOM 3843 O O . ASP B 1 142 ? -9.742 -20.719 -30.141 1 97.25 142 ASP B O 1
ATOM 3847 N N . GLU B 1 143 ? -11.992 -20.625 -29.875 1 95.88 143 GLU B N 1
ATOM 3848 C CA . GLU B 1 143 ? -12.188 -20.219 -31.266 1 95.88 143 GLU B CA 1
ATOM 3849 C C . GLU B 1 143 ? -11.602 -18.828 -31.531 1 95.88 143 GLU B C 1
ATOM 3851 O O . GLU B 1 143 ? -11.336 -18.469 -32.688 1 95.88 143 GLU B O 1
ATOM 3856 N N . ARG B 1 144 ? -11.469 -18.016 -30.609 1 95.12 144 ARG B N 1
ATOM 3857 C CA . ARG B 1 144 ? -10.984 -16.641 -30.766 1 95.12 144 ARG B CA 1
ATOM 3858 C C . ARG B 1 144 ? -9.461 -16.594 -30.703 1 95.12 144 ARG B C 1
ATOM 3860 O O . ARG B 1 144 ? -8.852 -15.586 -31.062 1 95.12 144 ARG B O 1
ATOM 3867 N N . HIS B 1 145 ? -8.789 -17.562 -30.234 1 98.06 145 HIS B N 1
ATOM 3868 C CA . HIS B 1 145 ? -7.344 -17.609 -30.094 1 98.06 145 HIS B CA 1
ATOM 3869 C C . HIS B 1 145 ? -6.68 -18.203 -31.328 1 98.06 145 HIS B C 1
ATOM 3871 O O . HIS B 1 145 ? -7.258 -19.062 -32 1 98.06 145 HIS B O 1
ATOM 3877 N N . PRO B 1 146 ? -5.523 -17.688 -31.609 1 97.88 146 PRO B N 1
ATOM 3878 C CA . PRO B 1 146 ? -4.809 -18.281 -32.719 1 97.88 146 PRO B CA 1
ATOM 3879 C C . PRO B 1 146 ? -4.371 -19.719 -32.438 1 97.88 146 PRO B C 1
ATOM 3881 O O . PRO B 1 146 ? -4.164 -20.094 -31.297 1 97.88 146 PRO B O 1
ATOM 3884 N N . VAL B 1 147 ? -4.227 -20.547 -33.5 1 98.69 147 VAL B N 1
ATOM 3885 C CA . VAL B 1 147 ? -3.592 -21.844 -33.344 1 98.69 147 VAL B CA 1
ATOM 3886 C C . VAL B 1 147 ? -2.113 -21.672 -33.031 1 98.69 147 VAL B C 1
ATOM 3888 O O . VAL B 1 147 ? -1.367 -21.047 -33.781 1 98.69 147 VAL B O 1
ATOM 3891 N N . PRO B 1 148 ? -1.685 -22.125 -31.938 1 98.81 148 PRO B N 1
ATOM 3892 C CA . PRO B 1 148 ? -0.278 -21.969 -31.562 1 98.81 148 PRO B CA 1
ATOM 3893 C C . PRO B 1 148 ? 0.659 -22.828 -32.406 1 98.81 148 PRO B C 1
ATOM 3895 O O . PRO B 1 148 ? 0.219 -23.797 -33.031 1 98.81 148 PRO B O 1
ATOM 3898 N N . THR B 1 149 ? 1.896 -22.359 -32.469 1 98.88 149 THR B N 1
ATOM 3899 C CA . THR B 1 149 ? 2.922 -23.188 -33.125 1 98.88 149 THR B CA 1
ATOM 3900 C C . THR B 1 149 ? 3.322 -24.344 -32.219 1 98.88 149 THR B C 1
ATOM 3902 O O . THR B 1 149 ? 3.637 -24.141 -31.031 1 98.88 149 THR B O 1
ATOM 3905 N N . GLU B 1 150 ? 3.287 -25.547 -32.688 1 98.81 150 GLU B N 1
ATOM 3906 C CA . GLU B 1 150 ? 3.727 -26.719 -31.906 1 98.81 150 GLU B CA 1
ATOM 3907 C C . GLU B 1 150 ? 5.223 -26.641 -31.625 1 98.81 150 GLU B C 1
ATOM 3909 O O . GLU B 1 150 ? 6.031 -26.438 -32.531 1 98.81 150 GLU B O 1
ATOM 3914 N N . LEU B 1 151 ? 5.594 -26.859 -30.453 1 98.88 151 LEU B N 1
ATOM 3915 C CA . LEU B 1 151 ? 6.996 -26.812 -30.047 1 98.88 151 LEU B CA 1
ATOM 3916 C C . LEU B 1 151 ? 7.75 -28.031 -30.562 1 98.88 151 LEU B C 1
ATOM 3918 O O . LEU B 1 151 ? 7.25 -29.156 -30.484 1 98.88 151 LEU B O 1
ATOM 3922 N N . THR B 1 152 ? 8.977 -27.766 -31.078 1 98.69 152 THR B N 1
ATOM 3923 C CA . THR B 1 152 ? 9.883 -28.875 -31.328 1 98.69 152 THR B CA 1
ATOM 3924 C C . THR B 1 152 ? 10.555 -29.328 -30.047 1 98.69 152 THR B C 1
ATOM 3926 O O . THR B 1 152 ? 10.531 -28.625 -29.031 1 98.69 152 THR B O 1
ATOM 3929 N N . VAL B 1 153 ? 11.094 -30.562 -30.078 1 98.62 153 VAL B N 1
ATOM 3930 C CA . VAL B 1 153 ? 11.789 -31.078 -28.906 1 98.62 153 VAL B CA 1
ATOM 3931 C C . VAL B 1 153 ? 12.938 -30.141 -28.547 1 98.62 153 VAL B C 1
ATOM 3933 O O . VAL B 1 153 ? 13.203 -29.906 -27.359 1 98.62 153 VAL B O 1
ATOM 3936 N N . GLU B 1 154 ? 13.609 -29.594 -29.531 1 98.44 154 GLU B N 1
ATOM 3937 C CA . GLU B 1 154 ? 14.695 -28.656 -29.297 1 98.44 154 GLU B CA 1
ATOM 3938 C C . GLU B 1 154 ? 14.195 -27.406 -28.578 1 98.44 154 GLU B C 1
ATOM 3940 O O . GLU B 1 154 ? 14.836 -26.922 -27.641 1 98.44 154 GLU B O 1
ATOM 3945 N N . ARG B 1 155 ? 13.086 -26.875 -29.016 1 98.62 155 ARG B N 1
ATOM 3946 C CA . ARG B 1 155 ? 12.516 -25.688 -28.391 1 98.62 155 ARG B CA 1
ATOM 3947 C C . ARG B 1 155 ? 12.055 -25.984 -26.969 1 98.62 155 ARG B C 1
ATOM 3949 O O . ARG B 1 155 ? 12.133 -25.125 -26.094 1 98.62 155 ARG B O 1
ATOM 3956 N N . ILE B 1 156 ? 11.516 -27.188 -26.75 1 98.88 156 ILE B N 1
ATOM 3957 C CA . ILE B 1 156 ? 11.141 -27.609 -25.406 1 98.88 156 ILE B CA 1
ATOM 3958 C C . ILE B 1 156 ? 12.352 -27.547 -24.484 1 98.88 156 ILE B C 1
ATOM 3960 O O . ILE B 1 156 ? 12.281 -26.984 -23.391 1 98.88 156 ILE B O 1
ATOM 3964 N N . ARG B 1 157 ? 13.453 -28.078 -24.969 1 98.75 157 ARG B N 1
ATOM 3965 C CA . ARG B 1 157 ? 14.688 -28.062 -24.188 1 98.75 157 ARG B CA 1
ATOM 3966 C C . ARG B 1 157 ? 15.156 -26.625 -23.922 1 98.75 157 ARG B C 1
ATOM 3968 O O . ARG B 1 157 ? 15.648 -26.328 -22.844 1 98.75 157 ARG B O 1
ATOM 3975 N N . GLU B 1 158 ? 15.047 -25.812 -24.906 1 98.81 158 GLU B N 1
ATOM 3976 C CA . GLU B 1 158 ? 15.406 -24.406 -24.75 1 98.81 158 GLU B CA 1
ATOM 3977 C C . GLU B 1 158 ? 14.578 -23.734 -23.656 1 98.81 158 GLU B C 1
ATOM 3979 O O . GLU B 1 158 ? 15.117 -22.984 -22.828 1 98.81 158 GLU B O 1
ATOM 3984 N N . ILE B 1 159 ? 13.297 -23.984 -23.625 1 98.94 159 ILE B N 1
ATOM 3985 C CA . ILE B 1 159 ? 12.406 -23.375 -22.641 1 98.94 159 ILE B CA 1
ATOM 3986 C C . ILE B 1 159 ? 12.742 -23.891 -21.234 1 98.94 159 ILE B C 1
ATOM 3988 O O . ILE B 1 159 ? 12.727 -23.141 -20.266 1 98.94 159 ILE B O 1
ATOM 3992 N N . VAL B 1 160 ? 13.047 -25.188 -21.156 1 98.94 160 VAL B N 1
ATOM 3993 C CA . VAL B 1 160 ? 13.5 -25.734 -19.875 1 98.94 160 VAL B CA 1
ATOM 3994 C C . VAL B 1 160 ? 14.703 -24.938 -19.375 1 98.94 160 VAL B C 1
ATOM 3996 O O . VAL B 1 160 ? 14.766 -24.562 -18.203 1 98.94 160 VAL B O 1
ATOM 3999 N N . GLY B 1 161 ? 15.641 -24.672 -20.266 1 98.88 161 GLY B N 1
ATOM 4000 C CA . GLY B 1 161 ? 16.797 -23.859 -19.922 1 98.88 161 GLY B CA 1
ATOM 4001 C C . GLY B 1 161 ? 16.438 -22.453 -19.5 1 98.88 161 GLY B C 1
ATOM 4002 O O . GLY B 1 161 ? 17.062 -21.875 -18.594 1 98.88 161 GLY B O 1
ATOM 4003 N N . GLN B 1 162 ? 15.438 -21.906 -20.094 1 98.94 162 GLN B N 1
ATOM 4004 C CA . GLN B 1 162 ? 14.984 -20.562 -19.75 1 98.94 162 GLN B CA 1
ATOM 4005 C C . GLN B 1 162 ? 14.438 -20.531 -18.328 1 98.94 162 GLN B C 1
ATOM 4007 O O . GLN B 1 162 ? 14.617 -19.531 -17.609 1 98.94 162 GLN B O 1
ATOM 4012 N N . PHE B 1 163 ? 13.742 -21.594 -17.922 1 98.94 163 PHE B N 1
ATOM 4013 C CA . PHE B 1 163 ? 13.273 -21.672 -16.547 1 98.94 163 PHE B CA 1
ATOM 4014 C C . PHE B 1 163 ? 14.453 -21.672 -15.57 1 98.94 163 PHE B C 1
ATOM 4016 O O . PHE B 1 163 ? 14.406 -20.984 -14.539 1 98.94 163 PHE B O 1
ATOM 4023 N N . ALA B 1 164 ? 15.469 -22.406 -15.898 1 98.94 164 ALA B N 1
ATOM 4024 C CA . ALA B 1 164 ? 16.656 -22.438 -15.039 1 98.94 164 ALA B CA 1
ATOM 4025 C C . ALA B 1 164 ? 17.312 -21.062 -14.969 1 98.94 164 ALA B C 1
ATOM 4027 O O . ALA B 1 164 ? 17.688 -20.609 -13.891 1 98.94 164 ALA B O 1
ATOM 4028 N N . ASP B 1 165 ? 17.469 -20.406 -16.078 1 98.94 165 ASP B N 1
ATOM 4029 C CA . ASP B 1 165 ? 18.062 -19.062 -16.125 1 98.94 165 ASP B CA 1
ATOM 4030 C C . ASP B 1 165 ? 17.234 -18.078 -15.305 1 98.94 165 ASP B C 1
ATOM 4032 O O . ASP B 1 165 ? 17.781 -17.25 -14.578 1 98.94 165 ASP B O 1
ATOM 4036 N N . ALA B 1 166 ? 15.945 -18.188 -15.484 1 98.94 166 ALA B N 1
ATOM 4037 C CA . ALA B 1 166 ? 15.039 -17.312 -14.742 1 98.94 166 ALA B CA 1
ATOM 4038 C C . ALA B 1 166 ? 15.172 -17.547 -13.234 1 98.94 166 ALA B C 1
ATOM 4040 O O . ALA B 1 166 ? 15.125 -16.594 -12.453 1 98.94 166 ALA B O 1
ATOM 4041 N N . ALA B 1 167 ? 15.281 -18.781 -12.859 1 98.94 167 ALA B N 1
ATOM 4042 C CA . ALA B 1 167 ? 15.461 -19.094 -11.453 1 98.94 167 ALA B CA 1
ATOM 4043 C C . ALA B 1 167 ? 16.75 -18.469 -10.906 1 98.94 167 ALA B C 1
ATOM 4045 O O . ALA B 1 167 ? 16.75 -17.906 -9.805 1 98.94 167 ALA B O 1
ATOM 4046 N N . ARG B 1 168 ? 17.844 -18.547 -11.648 1 98.94 168 ARG B N 1
ATOM 4047 C CA . ARG B 1 168 ? 19.094 -17.922 -11.234 1 98.94 168 ARG B CA 1
ATOM 4048 C C . ARG B 1 168 ? 18.906 -16.406 -11.047 1 98.94 168 ARG B C 1
ATOM 4050 O O . ARG B 1 168 ? 19.375 -15.844 -10.047 1 98.94 168 ARG B O 1
ATOM 4057 N N . ARG B 1 169 ? 18.25 -15.836 -11.984 1 98.94 169 ARG B N 1
ATOM 4058 C CA . ARG B 1 169 ? 18.031 -14.398 -11.914 1 98.94 169 ARG B CA 1
ATOM 4059 C C . ARG B 1 169 ? 17.109 -14.039 -10.75 1 98.94 169 ARG B C 1
ATOM 4061 O O . ARG B 1 169 ? 17.266 -12.992 -10.125 1 98.94 169 ARG B O 1
ATOM 4068 N N . SER B 1 170 ? 16.109 -14.914 -10.523 1 98.94 170 SER B N 1
ATOM 4069 C CA . SER B 1 170 ? 15.211 -14.703 -9.383 1 98.94 170 SER B CA 1
ATOM 4070 C C . SER B 1 170 ? 15.984 -14.703 -8.07 1 98.94 170 SER B C 1
ATOM 4072 O O . SER B 1 170 ? 15.695 -13.906 -7.176 1 98.94 170 SER B O 1
ATOM 4074 N N . LEU B 1 171 ? 16.938 -15.602 -7.973 1 98.81 171 LEU B N 1
ATOM 4075 C CA . LEU B 1 171 ? 17.812 -15.633 -6.801 1 98.81 171 LEU B CA 1
ATOM 4076 C C . LEU B 1 171 ? 18.594 -14.328 -6.668 1 98.81 171 LEU B C 1
ATOM 4078 O O . LEU B 1 171 ? 18.672 -13.758 -5.578 1 98.81 171 LEU B O 1
ATOM 4082 N N . ASP B 1 172 ? 19.109 -13.883 -7.758 1 98.81 172 ASP B N 1
ATOM 4083 C CA . ASP B 1 172 ? 19.859 -12.633 -7.781 1 98.81 172 ASP B CA 1
ATOM 4084 C C . ASP B 1 172 ? 18.984 -11.445 -7.398 1 98.81 172 ASP B C 1
ATOM 4086 O O . ASP B 1 172 ? 19.469 -10.469 -6.828 1 98.81 172 ASP B O 1
ATOM 4090 N N . ALA B 1 173 ? 17.734 -11.555 -7.734 1 98.94 173 ALA B N 1
ATOM 4091 C CA . ALA B 1 173 ? 16.781 -10.484 -7.465 1 98.94 173 ALA B CA 1
ATOM 4092 C C . ALA B 1 173 ? 16.359 -10.477 -6 1 98.94 173 ALA B C 1
ATOM 4094 O O . ALA B 1 173 ? 15.695 -9.539 -5.539 1 98.94 173 ALA B O 1
ATOM 4095 N N . GLY B 1 174 ? 16.672 -11.531 -5.223 1 98.94 174 GLY B N 1
ATOM 4096 C CA . GLY B 1 174 ? 16.438 -11.539 -3.789 1 98.94 174 GLY B CA 1
ATOM 4097 C C . GLY B 1 174 ? 15.25 -12.391 -3.387 1 98.94 174 GLY B C 1
ATOM 4098 O O . GLY B 1 174 ? 14.82 -12.367 -2.23 1 98.94 174 GLY B O 1
ATOM 4099 N N . PHE B 1 175 ? 14.68 -13.148 -4.289 1 98.94 175 PHE B N 1
ATOM 4100 C CA . PHE B 1 175 ? 13.562 -14.031 -3.953 1 98.94 175 PHE B CA 1
ATOM 4101 C C . PHE B 1 175 ? 14.039 -15.211 -3.117 1 98.94 175 PHE B C 1
ATOM 4103 O O . PHE B 1 175 ? 15.156 -15.695 -3.299 1 98.94 175 PHE B O 1
ATOM 4110 N N . GLU B 1 176 ? 13.141 -15.703 -2.242 1 98.94 176 GLU B N 1
ATOM 4111 C CA . GLU B 1 176 ? 13.477 -16.781 -1.316 1 98.94 176 GLU B CA 1
ATOM 4112 C C . GLU B 1 176 ? 12.781 -18.078 -1.702 1 98.94 176 GLU B C 1
ATOM 4114 O O . GLU B 1 176 ? 13.141 -19.156 -1.21 1 98.94 176 GLU B O 1
ATOM 4119 N N . ILE B 1 177 ? 11.773 -17.969 -2.525 1 98.94 177 ILE B N 1
ATOM 4120 C CA . ILE B 1 177 ? 11.016 -19.109 -3.02 1 98.94 177 ILE B CA 1
ATOM 4121 C C . ILE B 1 177 ? 10.742 -18.953 -4.512 1 98.94 177 ILE B C 1
ATOM 4123 O O . ILE B 1 177 ? 10.406 -17.859 -4.969 1 98.94 177 ILE B O 1
ATOM 4127 N N . ALA B 1 178 ? 10.914 -19.953 -5.297 1 98.94 178 ALA B N 1
ATOM 4128 C CA . ALA B 1 178 ? 10.445 -20.016 -6.676 1 98.94 178 ALA B CA 1
ATOM 4129 C C . ALA B 1 178 ? 9.25 -20.969 -6.805 1 98.94 178 ALA B C 1
ATOM 4131 O O . ALA B 1 178 ? 9.227 -22.031 -6.191 1 98.94 178 ALA B O 1
ATOM 4132 N N . GLU B 1 179 ? 8.289 -20.531 -7.473 1 98.94 179 GLU B N 1
ATOM 4133 C CA . GLU B 1 179 ? 7.129 -21.359 -7.805 1 98.94 179 GLU B CA 1
ATOM 4134 C C . GLU B 1 179 ? 7.031 -21.594 -9.312 1 98.94 179 GLU B C 1
ATOM 4136 O O . GLU B 1 179 ? 7.062 -20.641 -10.094 1 98.94 179 GLU B O 1
ATOM 4141 N N . ILE B 1 180 ? 6.957 -22.812 -9.734 1 99 180 ILE B N 1
ATOM 4142 C CA . ILE B 1 180 ? 6.746 -23.141 -11.141 1 99 180 ILE B CA 1
ATOM 4143 C C . ILE B 1 180 ? 5.25 -23.141 -11.453 1 99 180 ILE B C 1
ATOM 4145 O O . ILE B 1 180 ? 4.469 -23.797 -10.766 1 99 180 ILE B O 1
ATOM 4149 N N . HIS B 1 181 ? 4.887 -22.391 -12.484 1 98.94 181 HIS B N 1
ATOM 4150 C CA . HIS B 1 181 ? 3.484 -22.234 -12.859 1 98.94 181 HIS B CA 1
ATOM 4151 C C . HIS B 1 181 ? 3.018 -23.375 -13.75 1 98.94 181 HIS B C 1
ATOM 4153 O O . HIS B 1 181 ? 3.088 -23.281 -14.977 1 98.94 181 HIS B O 1
ATOM 4159 N N . GLY B 1 182 ? 2.438 -24.359 -13.203 1 98.88 182 GLY B N 1
ATOM 4160 C CA . GLY B 1 182 ? 1.924 -25.5 -13.953 1 98.88 182 GLY B CA 1
ATOM 4161 C C . GLY B 1 182 ? 0.408 -25.547 -14 1 98.88 182 GLY B C 1
ATOM 4162 O O . GLY B 1 182 ? -0.182 -26.609 -14.141 1 98.88 182 GLY B O 1
ATOM 4163 N N . ALA B 1 183 ? -0.221 -24.391 -13.852 1 98.69 183 ALA B N 1
ATOM 4164 C CA . ALA B 1 183 ? -1.674 -24.344 -13.695 1 98.69 183 ALA B CA 1
ATOM 4165 C C . ALA B 1 183 ? -2.314 -23.469 -14.766 1 98.69 183 ALA B C 1
ATOM 4167 O O . ALA B 1 183 ? -1.622 -22.922 -15.625 1 98.69 183 ALA B O 1
ATOM 4168 N N . HIS B 1 184 ? -3.648 -23.453 -14.805 1 98 184 HIS B N 1
ATOM 4169 C CA . HIS B 1 184 ? -4.539 -22.484 -15.445 1 98 184 HIS B CA 1
ATOM 4170 C C . HIS B 1 184 ? -4.391 -22.516 -16.969 1 98 184 HIS B C 1
ATOM 4172 O O . HIS B 1 184 ? -4.629 -21.516 -17.641 1 98 184 HIS B O 1
ATOM 4178 N N . GLY B 1 185 ? -3.889 -23.641 -17.438 1 98.31 185 GLY B N 1
ATOM 4179 C CA . GLY B 1 185 ? -3.822 -23.812 -18.875 1 98.31 185 GLY B CA 1
ATOM 4180 C C . GLY B 1 185 ? -2.652 -23.078 -19.5 1 98.31 185 GLY B C 1
ATOM 4181 O O . GLY B 1 185 ? -2.703 -22.719 -20.688 1 98.31 185 GLY B O 1
ATOM 4182 N N . TYR B 1 186 ? -1.682 -22.781 -18.766 1 98.75 186 TYR B N 1
ATOM 4183 C CA . TYR B 1 186 ? -0.436 -22.266 -19.328 1 98.75 186 TYR B CA 1
ATOM 4184 C C . TYR B 1 186 ? 0.506 -23.406 -19.703 1 98.75 186 TYR B C 1
ATOM 4186 O O . TYR B 1 186 ? 0.141 -24.578 -19.594 1 98.75 186 TYR B O 1
ATOM 4194 N N . LEU B 1 187 ? 1.683 -23.078 -20.156 1 98.94 187 LEU B N 1
ATOM 4195 C CA . LEU B 1 187 ? 2.463 -24 -20.953 1 98.94 187 LEU B CA 1
ATOM 4196 C C . LEU B 1 187 ? 2.691 -25.312 -20.203 1 98.94 187 LEU B C 1
ATOM 4198 O O . LEU B 1 187 ? 2.443 -26.391 -20.734 1 98.94 187 LEU B O 1
ATOM 4202 N N . VAL B 1 188 ? 3.229 -25.203 -18.969 1 98.94 188 VAL B N 1
ATOM 4203 C CA . VAL B 1 188 ? 3.486 -26.422 -18.203 1 98.94 188 VAL B CA 1
ATOM 4204 C C . VAL B 1 188 ? 2.182 -27.203 -18.016 1 98.94 188 VAL B C 1
ATOM 4206 O O . VAL B 1 188 ? 2.141 -28.422 -18.203 1 98.94 188 VAL B O 1
ATOM 4209 N N . GLY B 1 189 ? 1.074 -26.516 -17.656 1 98.81 189 GLY B N 1
ATOM 4210 C CA . GLY B 1 189 ? -0.234 -27.141 -17.531 1 98.81 189 GLY B CA 1
ATOM 4211 C C . GLY B 1 189 ? -0.753 -27.719 -18.828 1 98.81 189 GLY B C 1
ATOM 4212 O O . GLY B 1 189 ? -1.459 -28.719 -18.828 1 98.81 189 GLY B O 1
ATOM 4213 N N . GLU B 1 190 ? -0.409 -27.094 -19.938 1 98.88 190 GLU B N 1
ATOM 4214 C CA . GLU B 1 190 ? -0.809 -27.578 -21.25 1 98.88 190 GLU B CA 1
ATOM 4215 C C . GLU B 1 190 ? -0.189 -28.938 -21.562 1 98.88 190 GLU B C 1
ATOM 4217 O O . GLU B 1 190 ? -0.834 -29.797 -22.156 1 98.88 190 GLU B O 1
ATOM 4222 N N . PHE B 1 191 ? 1.091 -29.094 -21.203 1 98.94 191 PHE B N 1
ATOM 4223 C CA . PHE B 1 191 ? 1.758 -30.359 -21.422 1 98.94 191 PHE B CA 1
ATOM 4224 C C . PHE B 1 191 ? 1.136 -31.453 -20.562 1 98.94 191 PHE B C 1
ATOM 4226 O O . PHE B 1 191 ? 1.022 -32.594 -20.984 1 98.94 191 PHE B O 1
ATOM 4233 N N . LEU B 1 192 ? 0.736 -31.125 -19.359 1 98.94 192 LEU B N 1
ATOM 4234 C CA . LEU B 1 192 ? 0.223 -32.094 -18.406 1 98.94 192 LEU B CA 1
ATOM 4235 C C . LEU B 1 192 ? -1.099 -32.688 -18.875 1 98.94 192 LEU B C 1
ATOM 4237 O O . LEU B 1 192 ? -1.336 -33.875 -18.734 1 98.94 192 LEU B O 1
ATOM 4241 N N . SER B 1 193 ? -1.969 -31.938 -19.453 1 98.81 193 SER B N 1
ATOM 4242 C CA . SER B 1 193 ? -3.35 -32.312 -19.719 1 98.81 193 SER B CA 1
ATOM 4243 C C . SER B 1 193 ? -3.486 -32.938 -21.109 1 98.81 193 SER B C 1
ATOM 4245 O O . SER B 1 193 ? -3.049 -32.344 -22.109 1 98.81 193 SER B O 1
ATOM 4247 N N . PRO B 1 194 ? -4.164 -34.062 -21.234 1 98.44 194 PRO B N 1
ATOM 4248 C CA . PRO B 1 194 ? -4.422 -34.625 -22.562 1 98.44 194 PRO B CA 1
ATOM 4249 C C . PRO B 1 194 ? -5.391 -33.75 -23.375 1 98.44 194 PRO B C 1
ATOM 4251 O O . PRO B 1 194 ? -5.543 -33.969 -24.594 1 98.44 194 PRO B O 1
ATOM 4254 N N . HIS B 1 195 ? -6.055 -32.844 -22.734 1 98.38 195 HIS B N 1
ATOM 4255 C CA . HIS B 1 195 ? -6.949 -31.922 -23.422 1 98.38 195 HIS B CA 1
ATOM 4256 C C . HIS B 1 195 ? -6.188 -31.031 -24.406 1 98.38 195 HIS B C 1
ATOM 4258 O O . HIS B 1 195 ? -6.656 -30.781 -25.516 1 98.38 195 HIS B O 1
ATOM 4264 N N . SER B 1 196 ? -5.016 -30.578 -24.016 1 98.69 196 SER B N 1
ATOM 4265 C CA . SER B 1 196 ? -4.242 -29.625 -24.812 1 98.69 196 SER B CA 1
ATOM 4266 C C . SER B 1 196 ? -3.01 -30.281 -25.422 1 98.69 196 SER B C 1
ATOM 4268 O O . SER B 1 196 ? -2.404 -29.734 -26.344 1 98.69 196 SER B O 1
ATOM 4270 N N . ASN B 1 197 ? -2.543 -31.328 -24.875 1 98.88 197 ASN B N 1
ATOM 4271 C CA . ASN B 1 197 ? -1.376 -32.062 -25.359 1 98.88 197 ASN B CA 1
ATOM 4272 C C . ASN B 1 197 ? -1.778 -33.281 -26.188 1 98.88 197 ASN B C 1
ATOM 4274 O O . ASN B 1 197 ? -2.121 -34.344 -25.641 1 98.88 197 ASN B O 1
ATOM 4278 N N . LYS B 1 198 ? -1.616 -33.125 -27.469 1 98.62 198 LYS B N 1
ATOM 4279 C CA . LYS B 1 198 ? -1.998 -34.188 -28.406 1 98.62 198 LYS B CA 1
ATOM 4280 C C . LYS B 1 198 ? -0.77 -34.812 -29.047 1 98.62 198 LYS B C 1
AT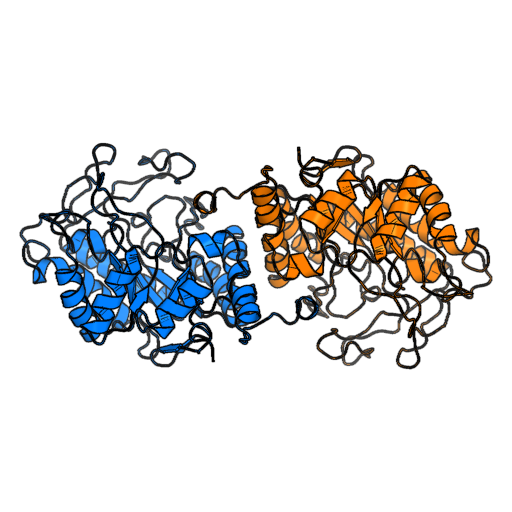OM 4282 O O . LYS B 1 198 ? -0.877 -35.469 -30.094 1 98.62 198 LYS B O 1
ATOM 4287 N N . ARG B 1 199 ? 0.318 -34.594 -28.453 1 98.62 199 ARG B N 1
ATOM 4288 C CA . ARG B 1 199 ? 1.569 -35.094 -29 1 98.62 199 ARG B CA 1
ATOM 4289 C C . ARG B 1 199 ? 1.61 -36.625 -28.953 1 98.62 199 ARG B C 1
ATOM 4291 O O . ARG B 1 199 ? 0.947 -37.25 -28.109 1 98.62 199 ARG B O 1
ATOM 4298 N N . THR B 1 200 ? 2.473 -37.188 -29.797 1 97.94 200 THR B N 1
ATOM 4299 C CA . THR B 1 200 ? 2.633 -38.625 -29.828 1 97.94 200 THR B CA 1
ATOM 4300 C C . THR B 1 200 ? 4.086 -39 -29.578 1 97.94 200 THR B C 1
ATOM 4302 O O . THR B 1 200 ? 4.438 -40.188 -29.656 1 97.94 200 THR B O 1
ATOM 4305 N N . ASP B 1 201 ? 4.871 -38.094 -29.312 1 98.31 201 ASP B N 1
ATOM 4306 C CA . ASP B 1 201 ? 6.281 -38.375 -29.031 1 98.31 201 ASP B CA 1
ATOM 4307 C C . ASP B 1 201 ? 6.52 -38.531 -27.531 1 98.31 201 ASP B C 1
ATOM 4309 O O . ASP B 1 201 ? 5.609 -38.906 -26.781 1 98.31 201 ASP B O 1
ATOM 4313 N N . ALA B 1 202 ? 7.758 -38.25 -27.109 1 98.5 202 ALA B N 1
ATOM 4314 C CA . ALA B 1 202 ? 8.172 -38.5 -25.734 1 98.5 202 ALA B CA 1
ATOM 4315 C C . ALA B 1 202 ? 7.551 -37.469 -24.766 1 98.5 202 ALA B C 1
ATOM 4317 O O . ALA B 1 202 ? 7.723 -37.594 -23.562 1 98.5 202 ALA B O 1
ATOM 4318 N N . TYR B 1 203 ? 6.746 -36.531 -25.297 1 98.81 203 TYR B N 1
ATOM 4319 C CA . TYR B 1 203 ? 6.195 -35.5 -24.453 1 98.81 203 TYR B CA 1
ATOM 4320 C C . TYR B 1 203 ? 4.672 -35.531 -24.453 1 98.81 203 TYR B C 1
ATOM 4322 O O . TYR B 1 203 ? 4.027 -34.625 -23.938 1 98.81 203 TYR B O 1
ATOM 4330 N N . GLY B 1 204 ? 4.023 -36.562 -25.062 1 98.12 204 GLY B N 1
ATOM 4331 C CA . GLY B 1 204 ? 2.572 -36.656 -25.078 1 98.12 204 GLY B CA 1
ATOM 4332 C C . GLY B 1 204 ? 2.08 -38.094 -25.031 1 98.12 204 GLY B C 1
ATOM 4333 O O . GLY B 1 204 ? 2.877 -39.031 -25.094 1 98.12 204 GLY B O 1
ATOM 4334 N N . GLY B 1 205 ? 0.774 -38.25 -24.891 1 97.69 205 GLY B N 1
ATOM 4335 C CA . GLY B 1 205 ? 0.166 -39.562 -24.812 1 97.69 205 GLY B CA 1
ATOM 4336 C C . GLY B 1 205 ? 0.059 -40.094 -23.391 1 97.69 205 GLY B C 1
ATOM 4337 O O . GLY B 1 205 ? -0.866 -39.719 -22.672 1 97.69 205 GLY B O 1
ATOM 4338 N N . SER B 1 206 ? 1.107 -40.812 -22.922 1 98.25 206 SER B N 1
ATOM 4339 C CA . SER B 1 206 ? 1.084 -41.438 -21.594 1 98.25 206 SER B CA 1
ATOM 4340 C C . SER B 1 206 ? 1.266 -40.406 -20.5 1 98.25 206 SER B C 1
ATOM 4342 O O . SER B 1 206 ? 1.756 -39.312 -20.766 1 98.25 206 SER B O 1
ATOM 4344 N N . TYR B 1 207 ? 0.842 -40.781 -19.266 1 98.44 207 TYR B N 1
ATOM 4345 C CA . TYR B 1 207 ? 1.061 -39.938 -18.094 1 98.44 207 TYR B CA 1
ATOM 4346 C C . TYR B 1 207 ? 2.529 -39.562 -17.953 1 98.44 207 TYR B C 1
ATOM 4348 O O . TYR B 1 207 ? 2.859 -38.375 -17.766 1 98.44 207 TYR B O 1
ATOM 4356 N N . GLU B 1 208 ? 3.43 -40.5 -18.172 1 98.62 208 GLU B N 1
ATOM 4357 C CA . GLU B 1 208 ? 4.863 -40.281 -18.031 1 98.62 208 GLU B CA 1
ATOM 4358 C C . GLU B 1 208 ? 5.363 -39.25 -19.062 1 98.62 208 GLU B C 1
ATOM 4360 O O . GLU B 1 208 ? 6.176 -38.406 -18.75 1 98.62 208 GLU B O 1
ATOM 4365 N N . ASN B 1 209 ? 4.859 -39.406 -20.266 1 98.75 209 ASN B N 1
ATOM 4366 C CA . ASN B 1 209 ? 5.285 -38.5 -21.328 1 98.75 209 ASN B CA 1
ATOM 4367 C C . ASN B 1 209 ? 4.742 -37.094 -21.109 1 98.75 209 ASN B C 1
ATOM 4369 O O . ASN B 1 209 ? 5.461 -36.125 -21.281 1 98.75 209 ASN B O 1
ATOM 4373 N N . ARG B 1 210 ? 3.484 -37 -20.656 1 98.88 210 ARG B N 1
ATOM 4374 C CA . ARG B 1 210 ? 2.85 -35.688 -20.484 1 98.88 210 ARG B CA 1
ATOM 4375 C C . ARG B 1 210 ? 3.459 -34.938 -19.297 1 98.88 210 ARG B C 1
ATOM 4377 O O . ARG B 1 210 ? 3.512 -33.719 -19.297 1 98.88 210 ARG B O 1
ATOM 4384 N N . THR B 1 211 ? 3.971 -35.688 -18.312 1 98.88 211 THR B N 1
ATOM 4385 C CA . THR B 1 211 ? 4.516 -35.031 -17.125 1 98.88 211 THR B CA 1
ATOM 4386 C C . THR B 1 211 ? 6.004 -34.75 -17.297 1 98.88 211 THR B C 1
ATOM 4388 O O . THR B 1 211 ? 6.613 -34.062 -16.469 1 98.88 211 THR B O 1
ATOM 4391 N N . ARG B 1 212 ? 6.613 -35.219 -18.359 1 98.88 212 ARG B N 1
ATOM 4392 C CA . ARG B 1 212 ? 8.055 -35.156 -18.562 1 98.88 212 ARG B CA 1
ATOM 4393 C C . ARG B 1 212 ? 8.531 -33.688 -18.594 1 98.88 212 ARG B C 1
ATOM 4395 O O . ARG B 1 212 ? 9.492 -33.344 -17.906 1 98.88 212 ARG B O 1
ATOM 4402 N N . PHE B 1 213 ? 7.855 -32.844 -19.391 1 98.94 213 PHE B N 1
ATOM 4403 C CA . PHE B 1 213 ? 8.266 -31.453 -19.5 1 98.94 213 PHE B CA 1
ATOM 4404 C C . PHE B 1 213 ? 8.25 -30.781 -18.125 1 98.94 213 PHE B C 1
ATOM 4406 O O . PHE B 1 213 ? 9.211 -30.109 -17.766 1 98.94 213 PHE B O 1
ATOM 4413 N N . ALA B 1 214 ? 7.152 -30.938 -17.391 1 98.94 214 ALA B N 1
ATOM 4414 C CA . ALA B 1 214 ? 7.023 -30.344 -16.062 1 98.94 214 ALA B CA 1
ATOM 4415 C C . ALA B 1 214 ? 8.164 -30.781 -15.156 1 98.94 214 ALA B C 1
ATOM 4417 O O . ALA B 1 214 ? 8.773 -29.969 -14.461 1 98.94 214 ALA B O 1
ATOM 4418 N N . LEU B 1 215 ? 8.469 -32.031 -15.133 1 98.94 215 LEU B N 1
ATOM 4419 C CA . LEU B 1 215 ? 9.508 -32.562 -14.266 1 98.94 215 LEU B CA 1
ATOM 4420 C C . LEU B 1 215 ? 10.891 -32.125 -14.719 1 98.94 215 LEU B C 1
ATOM 4422 O O . LEU B 1 215 ? 11.781 -31.891 -13.891 1 98.94 215 LEU B O 1
ATOM 4426 N N . GLU B 1 216 ? 11.109 -32.031 -16.078 1 98.94 216 GLU B N 1
ATOM 4427 C CA . GLU B 1 216 ? 12.359 -31.453 -16.578 1 98.94 216 GLU B CA 1
ATOM 4428 C C . GLU B 1 216 ? 12.547 -30.016 -16.094 1 98.94 216 GLU B C 1
ATOM 4430 O O . GLU B 1 216 ? 13.656 -29.625 -15.734 1 98.94 216 GLU B O 1
ATOM 4435 N N . VAL B 1 217 ? 11.484 -29.234 -16.094 1 98.94 217 VAL B N 1
ATOM 4436 C CA . VAL B 1 217 ? 11.531 -27.875 -15.602 1 98.94 217 VAL B CA 1
ATOM 4437 C C . VAL B 1 217 ? 11.875 -27.875 -14.109 1 98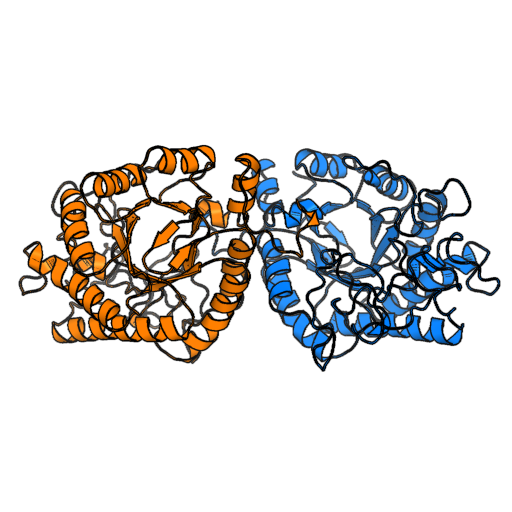.94 217 VAL B C 1
ATOM 4439 O O . VAL B 1 217 ? 12.75 -27.125 -13.672 1 98.94 217 VAL B O 1
ATOM 4442 N N . VAL B 1 218 ? 11.195 -28.703 -13.344 1 98.94 218 VAL B N 1
ATOM 4443 C CA . VAL B 1 218 ? 11.438 -28.812 -11.906 1 98.94 218 VAL B CA 1
ATOM 4444 C C . VAL B 1 218 ? 12.906 -29.141 -11.648 1 98.94 218 VAL B C 1
ATOM 4446 O O . VAL B 1 218 ? 13.562 -28.484 -10.844 1 98.94 218 VAL B O 1
ATOM 4449 N N . ASP B 1 219 ? 13.406 -30.141 -12.336 1 98.94 219 ASP B N 1
ATOM 4450 C CA . ASP B 1 219 ? 14.789 -30.578 -12.164 1 98.94 219 ASP B CA 1
ATOM 4451 C C . ASP B 1 219 ? 15.766 -29.453 -12.516 1 98.94 219 ASP B C 1
ATOM 4453 O O . ASP B 1 219 ? 16.75 -29.234 -11.812 1 98.94 219 ASP B O 1
ATOM 4457 N N . ALA B 1 220 ? 15.492 -28.797 -13.625 1 98.94 220 ALA B N 1
ATOM 4458 C CA . ALA B 1 220 ? 16.375 -27.734 -14.078 1 98.94 220 ALA B CA 1
ATOM 4459 C C . ALA B 1 220 ? 16.406 -26.578 -13.07 1 98.94 220 ALA B C 1
ATOM 4461 O O . ALA B 1 220 ? 17.484 -26.047 -12.773 1 98.94 220 ALA B O 1
ATOM 4462 N N . VAL B 1 221 ? 15.242 -26.203 -12.57 1 98.94 221 VAL B N 1
ATOM 4463 C CA . VAL B 1 221 ? 15.172 -25.125 -11.586 1 98.94 221 VAL B CA 1
ATOM 4464 C C . VAL B 1 221 ? 15.828 -25.578 -10.281 1 98.94 221 VAL B C 1
ATOM 4466 O O . VAL B 1 221 ? 16.609 -24.828 -9.695 1 98.94 221 VAL B O 1
ATOM 4469 N N . ARG B 1 222 ? 15.508 -26.781 -9.828 1 98.81 222 ARG B N 1
ATOM 4470 C CA . ARG B 1 222 ? 16.078 -27.297 -8.586 1 98.81 222 ARG B CA 1
ATOM 4471 C C . ARG B 1 222 ? 17.609 -27.328 -8.656 1 98.81 222 ARG B C 1
ATOM 4473 O O . ARG B 1 222 ? 18.281 -27.062 -7.66 1 98.81 222 ARG B O 1
ATOM 4480 N N . ALA B 1 223 ? 18.141 -27.625 -9.773 1 98.69 223 ALA B N 1
ATOM 4481 C CA . ALA B 1 223 ? 19.578 -27.734 -9.961 1 98.69 223 ALA B CA 1
ATOM 4482 C C . ALA B 1 223 ? 20.281 -26.406 -9.695 1 98.69 223 ALA B C 1
ATOM 4484 O O . ALA B 1 223 ? 21.453 -26.391 -9.289 1 98.69 223 ALA B O 1
ATOM 4485 N N . VAL B 1 224 ? 19.609 -25.297 -9.898 1 98.81 224 VAL B N 1
ATOM 4486 C CA . VAL B 1 224 ? 20.266 -24.016 -9.758 1 98.81 224 VAL B CA 1
ATOM 4487 C C . VAL B 1 224 ? 19.734 -23.281 -8.523 1 98.81 224 VAL B C 1
ATOM 4489 O O . VAL B 1 224 ? 20.344 -22.312 -8.055 1 98.81 224 VAL B O 1
ATOM 4492 N N . TRP B 1 225 ? 18.578 -23.688 -8.055 1 98.75 225 TRP B N 1
ATOM 4493 C CA . TRP B 1 225 ? 18 -23.109 -6.848 1 98.75 225 TRP B CA 1
ATOM 4494 C C . TRP B 1 225 ? 18.656 -23.688 -5.598 1 98.75 225 TRP B C 1
ATOM 4496 O O . TRP B 1 225 ? 18.828 -24.906 -5.477 1 98.75 225 TRP B O 1
ATOM 4506 N N . PRO B 1 226 ? 19.062 -22.859 -4.637 1 98.5 226 PRO B N 1
ATOM 4507 C CA . PRO B 1 226 ? 19.75 -23.359 -3.449 1 98.5 226 PRO B CA 1
ATOM 4508 C C . PRO B 1 226 ? 18.969 -24.453 -2.729 1 98.5 226 PRO B C 1
ATOM 4510 O O . PRO B 1 226 ? 17.75 -24.359 -2.609 1 98.5 226 PRO B O 1
ATOM 4513 N N . GLU B 1 227 ? 19.625 -25.438 -2.227 1 97.69 227 GLU B N 1
ATOM 4514 C CA . GLU B 1 227 ? 19.016 -26.609 -1.589 1 97.69 227 GLU B CA 1
ATOM 4515 C C . GLU B 1 227 ? 18.25 -26.203 -0.33 1 97.69 227 GLU B C 1
ATOM 4517 O O . GLU B 1 227 ? 17.281 -26.859 0.045 1 97.69 227 GLU B O 1
ATOM 4522 N N . ASP B 1 228 ? 18.656 -25.188 0.249 1 97.94 228 ASP B N 1
ATOM 4523 C CA . ASP B 1 228 ? 18.062 -24.797 1.524 1 97.94 228 ASP B CA 1
ATOM 4524 C C . ASP B 1 228 ? 16.875 -23.875 1.312 1 97.94 228 ASP B C 1
ATOM 4526 O O . ASP B 1 228 ? 16.219 -23.453 2.275 1 97.94 228 ASP B O 1
ATOM 4530 N N . LYS B 1 229 ? 16.578 -23.516 0.055 1 98.75 229 LYS B N 1
ATOM 4531 C CA . LYS B 1 229 ? 15.406 -22.688 -0.248 1 98.75 229 LYS B CA 1
ATOM 4532 C C . LYS B 1 229 ? 14.297 -23.5 -0.891 1 98.75 229 LYS B C 1
ATOM 4534 O O . LYS B 1 229 ? 14.562 -24.391 -1.708 1 98.75 229 LYS B O 1
ATOM 4539 N N . PRO B 1 230 ? 13.094 -23.172 -0.545 1 98.94 230 PRO B N 1
ATOM 4540 C CA . PRO B 1 230 ? 11.969 -23.984 -1.036 1 98.94 230 PRO B CA 1
ATOM 4541 C C . PRO B 1 230 ? 11.672 -23.734 -2.518 1 98.94 230 PRO B C 1
ATOM 4543 O O . PRO B 1 230 ? 11.914 -22.641 -3.029 1 98.94 230 PRO B O 1
ATOM 4546 N N . LEU B 1 231 ? 11.195 -24.766 -3.152 1 98.94 231 LEU B N 1
ATOM 4547 C CA . LEU B 1 231 ? 10.633 -24.75 -4.496 1 98.94 231 LEU B CA 1
ATOM 4548 C C . LEU B 1 231 ? 9.172 -25.172 -4.477 1 98.94 231 LEU B C 1
ATOM 4550 O O . LEU B 1 231 ? 8.828 -26.234 -3.924 1 98.94 231 LEU B O 1
ATOM 4554 N N . PHE B 1 232 ? 8.266 -24.266 -4.961 1 99 232 PHE B N 1
ATOM 4555 C CA . PHE B 1 232 ? 6.832 -24.547 -5.027 1 99 232 PHE B CA 1
ATOM 4556 C C . PHE B 1 232 ? 6.414 -24.938 -6.438 1 99 232 PHE B C 1
ATOM 4558 O O . PHE B 1 232 ? 7.172 -24.734 -7.391 1 99 232 PHE B O 1
ATOM 4565 N N . PHE B 1 233 ? 5.328 -25.578 -6.586 1 99 233 PHE B N 1
ATOM 4566 C CA . PHE B 1 233 ? 4.664 -25.859 -7.852 1 99 233 PHE B CA 1
ATOM 4567 C C . PHE B 1 233 ? 3.174 -25.547 -7.766 1 99 233 PHE B C 1
ATOM 4569 O O . PHE B 1 233 ? 2.504 -25.953 -6.812 1 99 233 PHE B O 1
ATOM 4576 N N . ARG B 1 234 ? 2.684 -24.734 -8.641 1 98.94 234 ARG B N 1
ATOM 4577 C CA . ARG B 1 234 ? 1.247 -24.484 -8.688 1 98.94 234 ARG B CA 1
ATOM 4578 C C . ARG B 1 234 ? 0.575 -25.359 -9.734 1 98.94 234 ARG B C 1
ATOM 4580 O O . ARG B 1 234 ? 1.067 -25.484 -10.859 1 98.94 234 ARG B O 1
ATOM 4587 N N . ILE B 1 235 ? -0.569 -25.906 -9.406 1 98.88 235 ILE B N 1
ATOM 4588 C CA . ILE B 1 235 ? -1.213 -26.859 -10.297 1 98.88 235 ILE B CA 1
ATOM 4589 C C . ILE B 1 235 ? -2.701 -26.547 -10.414 1 98.88 235 ILE B C 1
ATOM 4591 O O . ILE B 1 235 ? -3.301 -26.016 -9.469 1 98.88 235 ILE B O 1
ATOM 4595 N N . SER B 1 236 ? -3.303 -26.781 -11.578 1 98.81 236 SER B N 1
ATOM 4596 C CA . SER B 1 236 ? -4.738 -27.031 -11.664 1 98.81 236 SER B CA 1
ATOM 4597 C C . SER B 1 236 ? -5.074 -28.484 -11.383 1 98.81 236 SER B C 1
ATOM 4599 O O . SER B 1 236 ? -4.793 -29.359 -12.203 1 98.81 236 SER B O 1
ATOM 4601 N N . ALA B 1 237 ? -5.699 -28.672 -10.328 1 98.75 237 ALA B N 1
ATOM 4602 C CA . ALA B 1 237 ? -5.918 -30.031 -9.844 1 98.75 237 ALA B CA 1
ATOM 4603 C C . ALA B 1 237 ? -6.832 -30.797 -10.797 1 98.75 237 ALA B C 1
ATOM 4605 O O . ALA B 1 237 ? -6.84 -32.031 -10.797 1 98.75 237 ALA B O 1
ATOM 4606 N N . THR B 1 238 ? -7.57 -30.094 -11.523 1 98.62 238 THR B N 1
ATOM 4607 C CA . THR B 1 238 ? -8.453 -30.688 -12.531 1 98.62 238 THR B CA 1
ATOM 4608 C C . THR B 1 238 ? -8.773 -29.672 -13.625 1 98.62 238 THR B C 1
ATOM 4610 O O . THR B 1 238 ? -8.797 -28.469 -13.375 1 98.62 238 THR B O 1
ATOM 4613 N N . ASP B 1 239 ? -9.078 -30.234 -14.805 1 98.44 239 ASP B N 1
ATOM 4614 C CA . ASP B 1 239 ? -9.508 -29.391 -15.914 1 98.44 239 ASP B CA 1
ATOM 4615 C C . ASP B 1 239 ? -11.016 -29.188 -15.883 1 98.44 239 ASP B C 1
ATOM 4617 O O . ASP B 1 239 ? -11.562 -28.453 -16.719 1 98.44 239 ASP B O 1
ATOM 4621 N N . TRP B 1 240 ? -11.688 -29.828 -14.992 1 97.94 240 TRP B N 1
ATOM 4622 C CA . TRP B 1 240 ? -13.133 -29.797 -14.852 1 97.94 240 TRP B CA 1
ATOM 4623 C C . TRP B 1 240 ? -13.812 -30.406 -16.078 1 97.94 240 TRP B C 1
ATOM 4625 O O . TRP B 1 240 ? -14.867 -29.938 -16.5 1 97.94 240 TRP B O 1
ATOM 4635 N N . LEU B 1 241 ? -13.078 -31.312 -16.703 1 97.31 241 LEU B N 1
ATOM 4636 C CA . LEU B 1 241 ? -13.617 -32.125 -17.797 1 97.31 241 LEU B CA 1
ATOM 4637 C C . LEU B 1 241 ? -13.984 -33.5 -17.328 1 97.31 241 LEU B C 1
ATOM 4639 O O . LEU B 1 241 ? -13.273 -34.094 -16.5 1 97.31 241 LEU B O 1
ATOM 4643 N N . GLU B 1 242 ? -15.062 -34.031 -17.859 1 94.06 242 GLU B N 1
ATOM 4644 C CA . GLU B 1 242 ? -15.469 -35.375 -17.516 1 94.06 242 GLU B CA 1
ATOM 4645 C C . GLU B 1 242 ? -14.5 -36.406 -18.094 1 94.06 242 GLU B C 1
ATOM 4647 O O . GLU B 1 242 ? -14.219 -37.438 -17.453 1 94.06 242 GLU B O 1
ATOM 4652 N N . GLU B 1 243 ? -14.086 -36.156 -19.25 1 94.81 243 GLU B N 1
ATOM 4653 C CA . GLU B 1 243 ? -13.125 -37 -19.938 1 94.81 243 GLU B CA 1
ATOM 4654 C C . GLU B 1 243 ? -12.109 -36.188 -20.734 1 94.81 243 GLU B C 1
ATOM 4656 O O . GLU B 1 243 ? -12.367 -35.031 -21.062 1 94.81 243 GLU B O 1
ATOM 4661 N N . GLY B 1 244 ? -11.055 -36.812 -20.844 1 95.5 244 GLY B N 1
ATOM 4662 C CA . GLY B 1 244 ? -10.078 -36.25 -21.766 1 95.5 244 GLY B CA 1
ATOM 4663 C C . GLY B 1 244 ? -9.305 -35.094 -21.156 1 95.5 244 GLY B C 1
ATOM 4664 O O . GLY B 1 244 ? -8.789 -34.25 -21.875 1 95.5 244 GLY B O 1
ATOM 4665 N N . GLY B 1 245 ? -9.32 -34.969 -19.906 1 98 245 GLY B N 1
ATOM 4666 C CA . GLY B 1 245 ? -8.57 -33.906 -19.25 1 98 245 GLY B CA 1
ATOM 4667 C C . GLY B 1 245 ? -7.738 -34.375 -18.094 1 98 245 GLY B C 1
ATOM 4668 O O . GLY B 1 245 ? -7.691 -35.594 -17.812 1 98 245 GLY B O 1
ATOM 4669 N N . TRP B 1 246 ? -6.969 -33.469 -17.531 1 98.62 246 TRP B N 1
ATOM 4670 C CA . TRP B 1 246 ? -6.238 -33.719 -16.297 1 98.62 246 TRP B CA 1
ATOM 4671 C C . TRP B 1 246 ? -7.195 -33.906 -15.125 1 98.62 246 TRP B C 1
ATOM 4673 O O . TRP B 1 246 ? -8.156 -33.156 -14.961 1 98.62 246 TRP B O 1
ATOM 4683 N N . THR B 1 247 ? -6.973 -34.938 -14.312 1 98.44 247 THR B N 1
ATOM 4684 C CA . THR B 1 247 ? -7.895 -35.281 -13.242 1 98.44 247 THR B CA 1
ATOM 4685 C C . THR B 1 247 ? -7.238 -35.094 -11.875 1 98.44 247 THR B C 1
ATOM 4687 O O . THR B 1 247 ? -6.02 -34.938 -11.789 1 98.44 247 THR B O 1
ATOM 4690 N N . THR B 1 248 ? -8.07 -35.125 -10.867 1 98.38 248 THR B N 1
ATOM 4691 C CA . THR B 1 248 ? -7.559 -35 -9.508 1 98.38 248 THR B CA 1
ATOM 4692 C C . THR B 1 248 ? -6.664 -36.188 -9.164 1 98.38 248 THR B C 1
ATOM 4694 O O . THR B 1 248 ? -5.688 -36.062 -8.422 1 98.38 248 THR B O 1
ATOM 4697 N N . ASP B 1 249 ? -7.012 -37.375 -9.688 1 98.5 249 ASP B N 1
ATOM 4698 C CA . ASP B 1 249 ? -6.156 -38.531 -9.492 1 98.5 249 ASP B CA 1
ATOM 4699 C C . ASP B 1 249 ? -4.762 -38.312 -10.062 1 98.5 249 ASP B C 1
ATOM 4701 O O . ASP B 1 249 ? -3.762 -38.688 -9.461 1 98.5 249 ASP B O 1
ATOM 4705 N N . ASP B 1 250 ? -4.734 -37.75 -11.227 1 98.75 250 ASP B N 1
ATOM 4706 C CA . ASP B 1 250 ? -3.451 -37.375 -11.812 1 98.75 250 ASP B CA 1
ATOM 4707 C C . ASP B 1 250 ? -2.666 -36.438 -10.898 1 98.75 250 ASP B C 1
ATOM 4709 O O . ASP B 1 250 ? -1.453 -36.594 -10.734 1 98.75 250 ASP B O 1
ATOM 4713 N N . THR B 1 251 ? -3.365 -35.469 -10.328 1 98.88 251 THR B N 1
ATOM 4714 C CA . THR B 1 251 ? -2.729 -34.5 -9.438 1 98.88 251 THR B CA 1
ATOM 4715 C C . THR B 1 251 ? -2.117 -35.188 -8.227 1 98.88 251 THR B C 1
ATOM 4717 O O . THR B 1 251 ? -0.984 -34.906 -7.84 1 98.88 251 THR B O 1
ATOM 4720 N N . VAL B 1 252 ? -2.83 -36.062 -7.629 1 98.81 252 VAL B N 1
ATOM 4721 C CA . VAL B 1 252 ? -2.338 -36.781 -6.465 1 98.81 252 VAL B CA 1
ATOM 4722 C C . VAL B 1 252 ? -1.089 -37.594 -6.844 1 98.81 252 VAL B C 1
ATOM 4724 O O . VAL B 1 252 ? -0.079 -37.531 -6.137 1 98.81 252 VAL B O 1
ATOM 4727 N N . ARG B 1 253 ? -1.153 -38.312 -7.961 1 98.75 253 ARG B N 1
ATOM 4728 C CA . ARG B 1 253 ? 0.001 -39.062 -8.453 1 98.75 253 ARG B CA 1
ATOM 4729 C C . ARG B 1 253 ? 1.18 -38.125 -8.719 1 98.75 253 ARG B C 1
ATOM 4731 O O . ARG B 1 253 ? 2.305 -38.406 -8.297 1 98.75 253 ARG B O 1
ATOM 4738 N N . PHE B 1 254 ? 0.923 -37.062 -9.375 1 98.88 254 PHE B N 1
ATOM 4739 C CA . PHE B 1 254 ? 1.952 -36.094 -9.766 1 98.88 254 PHE B CA 1
ATOM 4740 C C . PHE B 1 254 ? 2.578 -35.438 -8.547 1 98.88 254 PHE B C 1
ATOM 4742 O O . PHE B 1 254 ? 3.775 -35.125 -8.539 1 98.88 254 PHE B O 1
ATOM 4749 N N . ALA B 1 255 ? 1.776 -35.188 -7.52 1 98.88 255 ALA B N 1
ATOM 4750 C CA . ALA B 1 255 ? 2.287 -34.594 -6.277 1 98.88 255 ALA B CA 1
ATOM 4751 C C . ALA B 1 255 ? 3.412 -35.469 -5.699 1 98.88 255 ALA B C 1
ATOM 4753 O O . ALA B 1 255 ? 4.414 -34.938 -5.211 1 98.88 255 ALA B O 1
ATOM 4754 N N . ALA B 1 256 ? 3.221 -36.719 -5.734 1 98.38 256 ALA B N 1
ATOM 4755 C CA . ALA B 1 256 ? 4.266 -37.625 -5.262 1 98.38 256 ALA B CA 1
ATOM 4756 C C . ALA B 1 256 ? 5.527 -37.5 -6.109 1 98.38 256 ALA B C 1
ATOM 4758 O O . ALA B 1 256 ? 6.641 -37.469 -5.574 1 98.38 256 ALA B O 1
ATOM 4759 N N . ASP B 1 257 ? 5.336 -37.469 -7.449 1 98.75 257 ASP B N 1
ATOM 4760 C CA . ASP B 1 257 ? 6.469 -37.281 -8.352 1 98.75 257 ASP B CA 1
ATOM 4761 C C . ASP B 1 257 ? 7.188 -35.969 -8.047 1 98.75 257 ASP B C 1
ATOM 4763 O O . ASP B 1 257 ? 8.422 -35.906 -7.977 1 98.75 257 ASP B O 1
ATOM 4767 N N . LEU B 1 258 ? 6.418 -34.875 -7.867 1 98.94 258 LEU B N 1
ATOM 4768 C CA . LEU B 1 258 ? 6.98 -33.562 -7.59 1 98.94 258 LEU B CA 1
ATOM 4769 C C . LEU B 1 258 ? 7.82 -33.562 -6.316 1 98.94 258 LEU B C 1
ATOM 4771 O O . LEU B 1 258 ? 8.906 -33 -6.277 1 98.94 258 LEU B O 1
ATOM 4775 N N . LYS B 1 259 ? 7.297 -34.188 -5.289 1 98.69 259 LYS B N 1
ATOM 4776 C CA . LYS B 1 259 ? 8.039 -34.312 -4.039 1 98.69 259 LYS B CA 1
ATOM 4777 C C . LYS B 1 259 ? 9.375 -35 -4.254 1 98.69 259 LYS B C 1
ATOM 4779 O O . LYS B 1 259 ? 10.414 -34.562 -3.762 1 98.69 259 LYS B O 1
ATOM 4784 N N . GLU B 1 260 ? 9.336 -36.062 -4.98 1 98.44 260 GLU B N 1
ATOM 4785 C CA . GLU B 1 260 ? 10.539 -36.844 -5.266 1 98.44 260 GLU B CA 1
ATOM 4786 C C . GLU B 1 260 ? 11.562 -36 -6.02 1 98.44 260 GLU B C 1
ATOM 4788 O O . GLU B 1 260 ? 12.773 -36.219 -5.859 1 98.44 260 GLU B O 1
ATOM 4793 N N . HIS B 1 261 ? 11.07 -35.094 -6.789 1 98.75 261 HIS B N 1
ATOM 4794 C CA . HIS B 1 261 ? 11.953 -34.281 -7.613 1 98.75 261 HIS B CA 1
ATOM 4795 C C . HIS B 1 261 ? 12.328 -33 -6.902 1 98.75 261 HIS B C 1
ATOM 4797 O O . HIS B 1 261 ? 12.953 -32.125 -7.496 1 98.75 261 HIS B O 1
ATOM 4803 N N . GLY B 1 262 ? 11.898 -32.781 -5.672 1 98.62 262 GLY B N 1
ATOM 4804 C CA . GLY B 1 262 ? 12.461 -31.719 -4.855 1 98.62 262 GLY B CA 1
ATOM 4805 C C . GLY B 1 262 ? 11.508 -30.547 -4.668 1 98.62 262 GLY B C 1
ATOM 4806 O O . GLY B 1 262 ? 11.922 -29.469 -4.238 1 98.62 262 GLY B O 1
ATOM 4807 N N . VAL B 1 263 ? 10.273 -30.688 -5.016 1 98.88 263 VAL B N 1
ATOM 4808 C CA . VAL B 1 263 ? 9.273 -29.656 -4.738 1 98.88 263 VAL B CA 1
ATOM 4809 C C . VAL B 1 263 ? 8.852 -29.719 -3.271 1 98.88 263 VAL B C 1
ATOM 4811 O O . VAL B 1 263 ? 8.656 -30.812 -2.727 1 98.88 263 VAL B O 1
ATOM 4814 N N . ASP B 1 264 ? 8.672 -28.578 -2.637 1 98.94 264 ASP B N 1
ATOM 4815 C CA . ASP B 1 264 ? 8.477 -28.547 -1.191 1 98.94 264 ASP B CA 1
ATOM 4816 C C . ASP B 1 264 ? 7.012 -28.281 -0.846 1 98.94 264 ASP B C 1
ATOM 4818 O O . ASP B 1 264 ? 6.574 -28.547 0.276 1 98.94 264 ASP B O 1
ATOM 4822 N N . LEU B 1 265 ? 6.262 -27.734 -1.773 1 98.94 265 LEU B N 1
ATOM 4823 C CA . LEU B 1 265 ? 4.863 -27.406 -1.517 1 98.94 265 LEU B CA 1
ATOM 4824 C C . LEU B 1 265 ? 4.078 -27.312 -2.82 1 98.94 265 LEU B C 1
ATOM 4826 O O . LEU B 1 265 ? 4.566 -26.766 -3.807 1 98.94 265 LEU B O 1
ATOM 4830 N N . LEU B 1 266 ? 2.904 -27.859 -2.822 1 98.94 266 LEU B N 1
ATOM 4831 C CA . LEU B 1 266 ? 1.984 -27.766 -3.951 1 98.94 266 LEU B CA 1
ATOM 4832 C C . LEU B 1 266 ? 0.923 -26.703 -3.709 1 98.94 266 LEU B C 1
ATOM 4834 O O . LEU B 1 266 ? 0.178 -26.781 -2.729 1 98.94 266 LEU B O 1
ATOM 4838 N N . ASP B 1 267 ? 0.899 -25.656 -4.477 1 98.94 267 ASP B N 1
ATOM 4839 C CA . ASP B 1 267 ? -0.155 -24.656 -4.52 1 98.94 267 ASP B CA 1
ATOM 4840 C C . ASP B 1 267 ? -1.318 -25.109 -5.398 1 98.94 267 ASP B C 1
ATOM 4842 O O . ASP B 1 267 ? -1.205 -25.141 -6.625 1 98.94 267 ASP B O 1
ATOM 4846 N N . VAL B 1 268 ? -2.502 -25.375 -4.828 1 98.88 268 VAL B N 1
ATOM 4847 C CA . VAL B 1 268 ? -3.51 -26.172 -5.523 1 98.88 268 VAL B CA 1
ATOM 4848 C C . VAL B 1 268 ? -4.652 -25.266 -5.98 1 98.88 268 VAL B C 1
ATOM 4850 O O . VAL B 1 268 ? -5.426 -24.781 -5.16 1 98.88 268 VAL B O 1
ATOM 4853 N N . SER B 1 269 ? -4.742 -25.078 -7.199 1 98.5 269 SER B N 1
ATOM 4854 C CA . SER B 1 269 ? -5.855 -24.422 -7.879 1 98.5 269 SER B CA 1
ATOM 4855 C C . SER B 1 269 ? -6.609 -25.406 -8.773 1 98.5 269 SER B C 1
ATOM 4857 O O . SER B 1 269 ? -6.613 -26.609 -8.516 1 98.5 269 SER B O 1
ATOM 4859 N N . THR B 1 270 ? -7.516 -24.875 -9.719 1 98.44 270 THR B N 1
ATOM 4860 C CA . THR B 1 270 ? -8.211 -25.703 -10.68 1 98.44 270 THR B CA 1
ATOM 4861 C C . THR B 1 270 ? -8.5 -24.938 -11.961 1 98.44 270 THR B C 1
ATOM 4863 O O . THR B 1 270 ? -8.531 -23.703 -11.953 1 98.44 270 THR B O 1
ATOM 4866 N N . GLY B 1 271 ? -8.656 -25.719 -12.992 1 98 271 GLY B N 1
ATOM 4867 C CA . GLY B 1 271 ? -9.227 -25.203 -14.227 1 98 271 GLY B CA 1
ATOM 4868 C C . GLY B 1 271 ? -8.266 -24.344 -15.031 1 98 271 GLY B C 1
ATOM 4869 O O . GLY B 1 271 ? -7.051 -24.406 -14.82 1 98 271 GLY B O 1
ATOM 4870 N N . GLY B 1 272 ? -8.773 -23.719 -16.094 1 97.56 272 GLY B N 1
ATOM 4871 C CA . GLY B 1 272 ? -8.062 -22.734 -16.875 1 97.56 272 GLY B CA 1
ATOM 4872 C C . GLY B 1 272 ? -7.605 -23.25 -18.219 1 97.56 272 GLY B C 1
ATOM 4873 O O . GLY B 1 272 ? -7.266 -22.484 -19.125 1 97.56 272 GLY B O 1
ATOM 4874 N N . ASN B 1 273 ? -7.586 -24.578 -18.391 1 98.38 273 ASN B N 1
ATOM 4875 C CA . ASN B 1 273 ? -7.035 -25.172 -19.609 1 98.38 273 ASN B CA 1
ATOM 4876 C C . ASN B 1 273 ? -8.125 -25.422 -20.656 1 98.38 273 ASN B C 1
ATOM 4878 O O . ASN B 1 273 ? -7.84 -25.453 -21.859 1 98.38 273 ASN B O 1
ATOM 4882 N N . ALA B 1 274 ? -9.305 -25.688 -20.234 1 97 274 ALA B N 1
ATOM 4883 C CA . ALA B 1 274 ? -10.438 -25.922 -21.109 1 97 274 ALA B CA 1
ATOM 4884 C C . ALA B 1 274 ? -11.391 -24.734 -21.125 1 97 274 ALA B C 1
ATOM 4886 O O . ALA B 1 274 ? -11.852 -24.281 -20.078 1 97 274 ALA B O 1
ATOM 4887 N N . ALA B 1 275 ? -11.68 -24.312 -22.328 1 94.44 275 ALA B N 1
ATOM 4888 C CA . ALA B 1 275 ? -12.602 -23.188 -22.453 1 94.44 275 ALA B CA 1
ATOM 4889 C C . ALA B 1 275 ? -14.055 -23.656 -22.344 1 94.44 275 ALA B C 1
ATOM 4891 O O . ALA B 1 275 ? -14.406 -24.75 -22.797 1 94.44 275 ALA B O 1
ATOM 4892 N N . GLY B 1 276 ? -14.805 -22.859 -21.703 1 91.44 276 GLY B N 1
ATOM 4893 C CA . GLY B 1 276 ? -16.25 -23.062 -21.719 1 91.44 276 GLY B CA 1
ATOM 4894 C C . GLY B 1 276 ? -16.703 -24.078 -20.688 1 91.44 276 GLY B C 1
ATOM 4895 O O . GLY B 1 276 ? -17.859 -24.5 -20.703 1 91.44 276 GLY B O 1
ATOM 4896 N N . VAL B 1 277 ? -15.805 -24.484 -19.859 1 92.38 277 VAL B N 1
ATOM 4897 C CA . VAL B 1 277 ? -16.188 -25.453 -18.828 1 92.38 277 VAL B CA 1
ATOM 4898 C C . VAL B 1 277 ? -16.922 -24.734 -17.703 1 92.38 277 VAL B C 1
ATOM 4900 O O . VAL B 1 277 ? -16.672 -23.562 -17.438 1 92.38 277 VAL B O 1
ATOM 4903 N N . ARG B 1 278 ? -17.844 -25.5 -17.047 1 90.06 278 ARG B N 1
ATOM 4904 C CA . ARG B 1 278 ? -18.562 -24.969 -15.898 1 90.06 278 ARG B CA 1
ATOM 4905 C C . ARG B 1 278 ? -17.844 -25.312 -14.594 1 90.06 278 ARG B C 1
ATOM 4907 O O . ARG B 1 278 ? -17.672 -26.484 -14.258 1 90.06 278 ARG B O 1
ATOM 4914 N N . ILE B 1 279 ? -17.406 -24.438 -13.867 1 94.12 279 ILE B N 1
ATOM 4915 C CA . ILE B 1 279 ? -16.734 -24.609 -12.578 1 94.12 279 ILE B CA 1
ATOM 4916 C C . ILE B 1 279 ? -17.672 -24.156 -11.453 1 94.12 279 ILE B C 1
ATOM 4918 O O . ILE B 1 279 ? -18.156 -23.031 -11.453 1 94.12 279 ILE B O 1
ATOM 4922 N N . PRO B 1 280 ? -18.031 -25.031 -10.562 1 94.06 280 PRO B N 1
ATOM 4923 C CA . PRO B 1 280 ? -18.906 -24.656 -9.445 1 94.06 280 PRO B CA 1
ATOM 4924 C C . PRO B 1 280 ? -18.219 -23.75 -8.438 1 94.06 280 PRO B C 1
ATOM 4926 O O . PRO B 1 280 ? -17.875 -24.172 -7.336 1 94.06 280 PRO B O 1
ATOM 4929 N N . VAL B 1 281 ? -18.219 -22.531 -8.695 1 93.62 281 VAL B N 1
ATOM 4930 C CA . VAL B 1 281 ? -17.484 -21.547 -7.895 1 93.62 281 VAL B CA 1
ATOM 4931 C C . VAL B 1 281 ? -18.297 -21.203 -6.645 1 93.62 281 VAL B C 1
ATOM 4933 O O . VAL B 1 281 ? -19.484 -20.891 -6.73 1 93.62 281 VAL B O 1
ATOM 4936 N N . GLY B 1 282 ? -17.781 -21.328 -5.559 1 94.56 282 GLY B N 1
ATOM 4937 C CA . GLY B 1 282 ? -18.266 -20.969 -4.238 1 94.56 282 GLY B CA 1
ATOM 4938 C C . GLY B 1 282 ? -17.172 -20.859 -3.205 1 94.56 282 GLY B C 1
ATOM 4939 O O . GLY B 1 282 ? -15.984 -21.016 -3.527 1 94.56 282 GLY B O 1
ATOM 4940 N N . PRO B 1 283 ? -17.516 -20.453 -2.02 1 95.12 283 PRO B N 1
ATOM 4941 C CA . PRO B 1 283 ? -16.484 -20.344 -0.98 1 95.12 283 PRO B CA 1
ATOM 4942 C C . PRO B 1 283 ? -15.68 -21.625 -0.804 1 95.12 283 PRO B C 1
ATOM 4944 O O . PRO B 1 283 ? -16.25 -22.688 -0.527 1 95.12 283 PRO B O 1
ATOM 4947 N N . GLY B 1 284 ? -14.414 -21.531 -1.02 1 96.88 284 GLY B N 1
ATOM 4948 C CA . GLY B 1 284 ? -13.531 -22.656 -0.77 1 96.88 284 GLY B CA 1
ATOM 4949 C C . GLY B 1 284 ? -13.68 -23.766 -1.797 1 96.88 284 GLY B C 1
ATOM 4950 O O . GLY B 1 284 ? -13.391 -24.938 -1.508 1 96.88 284 GLY B O 1
ATOM 4951 N N . TYR B 1 285 ? -14.094 -23.453 -3.027 1 96.94 285 TYR B N 1
ATOM 4952 C CA . TYR B 1 285 ? -14.461 -24.469 -4.008 1 96.94 285 TYR B CA 1
ATOM 4953 C C . TYR B 1 285 ? -13.25 -25.281 -4.438 1 96.94 285 TYR B C 1
ATOM 4955 O O . TYR B 1 285 ? -13.383 -26.375 -4.992 1 96.94 285 TYR B O 1
ATOM 4963 N N . GLN B 1 286 ? -12.055 -24.797 -4.125 1 98.25 286 GLN B N 1
ATOM 4964 C CA . GLN B 1 286 ? -10.852 -25.516 -4.535 1 98.25 286 GLN B CA 1
ATOM 4965 C C . GLN B 1 286 ? -10.203 -26.219 -3.352 1 98.25 286 GLN B C 1
ATOM 4967 O O . GLN B 1 286 ? -9.289 -27.031 -3.533 1 98.25 286 GLN B O 1
ATOM 4972 N N . VAL B 1 287 ? -10.633 -25.953 -2.115 1 98.69 287 VAL B N 1
ATOM 4973 C CA . VAL B 1 287 ? -10.016 -26.438 -0.881 1 98.69 287 VAL B CA 1
ATOM 4974 C C . VAL B 1 287 ? -10.055 -27.953 -0.846 1 98.69 287 VAL B C 1
ATOM 4976 O O . VAL B 1 287 ? -9.078 -28.594 -0.449 1 98.69 287 VAL B O 1
ATOM 4979 N N . PRO B 1 288 ? -11.133 -28.625 -1.322 1 98.56 288 PRO B N 1
ATOM 4980 C CA . PRO B 1 288 ? -11.18 -30.094 -1.254 1 98.56 288 PRO B CA 1
ATOM 4981 C C . PRO B 1 288 ? -10.062 -30.766 -2.053 1 98.56 288 PRO B C 1
ATOM 4983 O O . PRO B 1 288 ? -9.602 -31.844 -1.691 1 98.56 288 PRO B O 1
ATOM 4986 N N . PHE B 1 289 ? -9.617 -30.172 -3.123 1 98.81 289 PHE B N 1
ATOM 4987 C CA . PHE B 1 289 ? -8.539 -30.734 -3.932 1 98.81 289 PHE B CA 1
ATOM 4988 C C . PHE B 1 289 ? -7.215 -30.688 -3.18 1 98.81 289 PHE B C 1
ATOM 4990 O O . PHE B 1 289 ? -6.445 -31.641 -3.209 1 98.81 289 PHE B O 1
ATOM 4997 N N . ALA B 1 290 ? -6.934 -29.562 -2.537 1 98.81 290 ALA B N 1
ATOM 4998 C CA . ALA B 1 290 ? -5.75 -29.469 -1.687 1 98.81 290 ALA B CA 1
ATOM 4999 C C . ALA B 1 290 ? -5.801 -30.5 -0.558 1 98.81 290 ALA B C 1
ATOM 5001 O O . ALA B 1 290 ? -4.809 -31.172 -0.285 1 98.81 290 ALA B O 1
ATOM 5002 N N . ALA B 1 291 ? -6.934 -30.578 0.061 1 98.81 291 ALA B N 1
ATOM 5003 C CA . ALA B 1 291 ? -7.121 -31.5 1.174 1 98.81 291 ALA B CA 1
ATOM 5004 C C . ALA B 1 291 ? -6.84 -32.938 0.744 1 98.81 291 ALA B C 1
ATOM 5006 O O . ALA B 1 291 ? -6.242 -33.719 1.494 1 98.81 291 ALA B O 1
ATOM 5007 N N . ARG B 1 292 ? -7.281 -33.281 -0.413 1 98.75 292 ARG B N 1
ATOM 5008 C CA . ARG B 1 292 ? -7.055 -34.625 -0.906 1 98.75 292 ARG B CA 1
ATOM 5009 C C . ARG B 1 292 ? -5.566 -34.906 -1.096 1 98.75 292 ARG B C 1
ATOM 5011 O O . ARG B 1 292 ? -5.062 -35.969 -0.694 1 98.75 292 ARG B O 1
ATOM 5018 N N . VAL B 1 293 ? -4.895 -34 -1.778 1 98.81 293 VAL B N 1
ATOM 5019 C CA . VAL B 1 293 ? -3.461 -34.156 -1.979 1 98.81 293 VAL B CA 1
ATOM 5020 C C . VAL B 1 293 ? -2.766 -34.312 -0.628 1 98.81 293 VAL B C 1
ATOM 5022 O O . VAL B 1 293 ? -1.93 -35.219 -0.455 1 98.81 293 VAL B O 1
ATOM 5025 N N . LYS B 1 294 ? -3.123 -33.469 0.302 1 98.56 294 LYS B N 1
ATOM 5026 C CA . LYS B 1 294 ? -2.506 -33.5 1.625 1 98.56 294 LYS B CA 1
ATOM 5027 C C . LYS B 1 294 ? -2.756 -34.844 2.309 1 98.56 294 LYS B C 1
ATOM 5029 O O . LYS B 1 294 ? -1.862 -35.406 2.951 1 98.56 294 LYS B O 1
ATOM 5034 N N . ALA B 1 295 ? -3.93 -35.344 2.213 1 98.31 295 ALA B N 1
ATOM 5035 C CA . ALA B 1 295 ? -4.328 -36.594 2.871 1 98.31 295 ALA B CA 1
ATOM 5036 C C . ALA B 1 295 ? -3.633 -37.781 2.24 1 98.31 295 ALA B C 1
ATOM 5038 O O . ALA B 1 295 ? -3.33 -38.781 2.926 1 98.31 295 ALA B O 1
ATOM 5039 N N . GLU B 1 296 ? -3.361 -37.688 0.996 1 98.44 296 GLU B N 1
ATOM 5040 C CA . GLU B 1 296 ? -2.951 -38.875 0.274 1 98.44 296 GLU B CA 1
ATOM 5041 C C . GLU B 1 296 ? -1.464 -38.844 -0.062 1 98.44 296 GLU B C 1
ATOM 5043 O O . GLU B 1 296 ? -0.912 -39.812 -0.576 1 98.44 296 GLU B O 1
ATOM 5048 N N . THR B 1 297 ? -0.847 -37.781 0.117 1 98.31 297 THR B N 1
ATOM 5049 C CA . THR B 1 297 ? 0.578 -37.656 -0.172 1 98.31 297 THR B CA 1
ATOM 5050 C C . THR B 1 297 ? 1.307 -36.969 0.98 1 98.31 297 THR B C 1
ATOM 5052 O O . THR B 1 297 ? 0.679 -36.562 1.949 1 98.31 297 THR B O 1
ATOM 5055 N N . GLU B 1 298 ? 2.607 -36.906 0.898 1 97.88 298 GLU B N 1
ATOM 5056 C CA . GLU B 1 298 ? 3.414 -36.281 1.94 1 97.88 298 GLU B CA 1
ATOM 5057 C C . GLU B 1 298 ? 3.793 -34.844 1.559 1 97.88 298 GLU B C 1
ATOM 5059 O O . GLU B 1 298 ? 4.473 -34.156 2.32 1 97.88 298 GLU B O 1
ATOM 5064 N N . LEU B 1 299 ? 3.404 -34.438 0.382 1 98.69 299 LEU B N 1
ATOM 5065 C CA . LEU B 1 299 ? 3.744 -33.094 -0.091 1 98.69 299 LEU B CA 1
ATOM 5066 C C . LEU B 1 299 ? 2.867 -32.031 0.579 1 98.69 299 LEU B C 1
ATOM 5068 O O . LEU B 1 299 ? 1.639 -32.094 0.492 1 98.69 299 LEU B O 1
ATOM 5072 N N . PRO B 1 300 ? 3.445 -31.047 1.347 1 98.88 300 PRO B N 1
ATOM 5073 C CA . PRO B 1 300 ? 2.656 -29.922 1.879 1 98.88 300 PRO B CA 1
ATOM 5074 C C . PRO B 1 300 ? 1.838 -29.219 0.802 1 98.88 300 PRO B C 1
ATOM 5076 O O . PRO B 1 300 ? 2.238 -29.188 -0.364 1 98.88 300 PRO B O 1
ATOM 5079 N N . VAL B 1 301 ? 0.682 -28.688 1.209 1 98.88 301 VAL B N 1
ATOM 5080 C CA . VAL B 1 301 ? -0.195 -28.062 0.226 1 98.88 301 VAL B CA 1
ATOM 5081 C C . VAL B 1 301 ? -0.657 -26.688 0.74 1 98.88 301 VAL B C 1
ATOM 5083 O O . VAL B 1 301 ? -0.785 -26.5 1.95 1 98.88 301 VAL B O 1
ATOM 5086 N N . ALA B 1 302 ? -0.825 -25.766 -0.131 1 98.94 302 ALA B N 1
ATOM 5087 C CA . ALA B 1 302 ? -1.54 -24.516 0.121 1 98.94 302 ALA B CA 1
ATOM 5088 C C . ALA B 1 302 ? -2.854 -24.469 -0.656 1 98.94 302 ALA B C 1
ATOM 5090 O O . ALA B 1 302 ? -2.924 -24.938 -1.795 1 98.94 302 ALA B O 1
ATOM 5091 N N . ALA B 1 303 ? -3.875 -23.969 -0.014 1 98.81 303 ALA B N 1
ATOM 5092 C CA . ALA B 1 303 ? -5.207 -23.906 -0.611 1 98.81 303 ALA B CA 1
ATOM 5093 C C . ALA B 1 303 ? -5.562 -22.484 -1.013 1 98.81 303 ALA B C 1
ATOM 5095 O O . ALA B 1 303 ? -5.184 -21.531 -0.334 1 98.81 303 ALA B O 1
ATOM 5096 N N . VAL B 1 304 ? -6.258 -22.391 -2.051 1 98.19 304 VAL B N 1
ATOM 5097 C CA . VAL B 1 304 ? -6.766 -21.125 -2.572 1 98.19 304 VAL B CA 1
ATOM 5098 C C . VAL B 1 304 ? -8.203 -21.297 -3.043 1 98.19 304 VAL B C 1
ATOM 5100 O O . VAL B 1 304 ? -8.711 -22.422 -3.117 1 98.19 304 VAL B O 1
ATOM 5103 N N . GLY B 1 305 ? -8.852 -20.156 -3.365 1 96.94 305 GLY B N 1
ATOM 5104 C CA . GLY B 1 305 ? -10.18 -20.219 -3.951 1 96.94 305 GLY B CA 1
ATOM 5105 C C . GLY B 1 305 ? -11.258 -19.672 -3.031 1 96.94 305 GLY B C 1
ATOM 5106 O O . GLY B 1 305 ? -11.805 -20.406 -2.211 1 96.94 305 GLY B O 1
ATOM 5107 N N . LEU B 1 306 ? -11.562 -18.516 -3.211 1 96.5 306 LEU B N 1
ATOM 5108 C CA . LEU B 1 306 ? -12.602 -17.766 -2.502 1 96.5 306 LEU B CA 1
ATOM 5109 C C . LEU B 1 306 ? -12.531 -18.031 -1.003 1 96.5 306 LEU B C 1
ATOM 5111 O O . LEU B 1 306 ? -13.531 -18.391 -0.383 1 96.5 306 LEU B O 1
ATOM 5115 N N . ILE B 1 307 ? -11.406 -18.062 -0.49 1 97.31 307 ILE B N 1
ATOM 5116 C CA . ILE B 1 307 ? -11.164 -17.969 0.946 1 97.31 307 ILE B CA 1
ATOM 5117 C C . ILE B 1 307 ? -11.156 -16.5 1.372 1 97.31 307 ILE B C 1
ATOM 5119 O O . ILE B 1 307 ? -10.219 -15.758 1.062 1 97.31 307 ILE B O 1
ATOM 5123 N N . THR B 1 308 ? -12.188 -16.078 2.051 1 95.19 308 THR B N 1
ATOM 5124 C CA . THR B 1 308 ? -12.375 -14.641 2.227 1 95.19 308 THR B CA 1
ATOM 5125 C C . THR B 1 308 ? -12.5 -14.289 3.707 1 95.19 308 THR B C 1
ATOM 5127 O O . THR B 1 308 ? -11.992 -13.258 4.148 1 95.19 308 THR B O 1
ATOM 5130 N N . ASP B 1 309 ? -13.078 -15.234 4.449 1 96.38 309 ASP B N 1
ATOM 5131 C CA . ASP B 1 309 ? -13.375 -14.977 5.855 1 96.38 309 ASP B CA 1
ATOM 5132 C C . ASP B 1 309 ? -12.258 -15.492 6.762 1 96.38 309 ASP B C 1
ATOM 5134 O O . ASP B 1 309 ? -11.695 -16.562 6.512 1 96.38 309 ASP B O 1
ATOM 5138 N N . ILE B 1 310 ? -12.07 -14.75 7.855 1 98.19 310 ILE B N 1
ATOM 5139 C CA . ILE B 1 310 ? -11.008 -15.086 8.789 1 98.19 310 ILE B CA 1
ATOM 5140 C C . ILE B 1 310 ? -11.289 -16.453 9.422 1 98.19 310 ILE B C 1
ATOM 5142 O O . ILE B 1 310 ? -10.398 -17.297 9.492 1 98.19 310 ILE B O 1
ATOM 5146 N N . GLU B 1 311 ? -12.5 -16.656 9.812 1 97.81 311 GLU B N 1
ATOM 5147 C CA . GLU B 1 311 ? -12.875 -17.938 10.422 1 97.81 311 GLU B CA 1
ATOM 5148 C C . GLU B 1 311 ? -12.719 -19.078 9.43 1 97.81 311 GLU B C 1
ATOM 5150 O O . GLU B 1 311 ? -12.258 -20.156 9.789 1 97.81 311 GLU B O 1
ATOM 5155 N N . GLN B 1 312 ? -13.141 -18.859 8.219 1 98.31 312 GLN B N 1
ATOM 5156 C CA . GLN B 1 312 ? -12.992 -19.844 7.168 1 98.31 312 GLN B CA 1
ATOM 5157 C C . GLN B 1 312 ? -11.523 -20.25 6.988 1 98.31 312 GLN B C 1
ATOM 5159 O O . GLN B 1 312 ? -11.195 -21.438 6.961 1 98.31 312 GLN B O 1
ATOM 5164 N N . ALA B 1 313 ? -10.703 -19.266 6.863 1 98.62 313 ALA B N 1
ATOM 5165 C CA . ALA B 1 313 ? -9.273 -19.5 6.664 1 98.62 313 ALA B CA 1
ATOM 5166 C C . ALA B 1 313 ? -8.672 -20.266 7.832 1 98.62 313 ALA B C 1
ATOM 5168 O O . ALA B 1 313 ? -7.922 -21.234 7.629 1 98.62 313 ALA B O 1
ATOM 5169 N N . GLU B 1 314 ? -9.023 -19.828 9.047 1 98.19 314 GLU B N 1
ATOM 5170 C CA . GLU B 1 314 ? -8.555 -20.5 10.266 1 98.19 314 GLU B CA 1
ATOM 5171 C C . GLU B 1 314 ? -8.992 -21.953 10.289 1 98.19 314 GLU B C 1
ATOM 5173 O O . GLU B 1 314 ? -8.195 -22.844 10.625 1 98.19 314 GLU B O 1
ATOM 5178 N N . LYS B 1 315 ? -10.211 -22.219 9.945 1 97.94 315 LYS B N 1
ATOM 5179 C CA . LYS B 1 315 ? -10.773 -23.562 10.008 1 97.94 315 LYS B CA 1
ATOM 5180 C C . LYS B 1 315 ? -10.102 -24.484 8.992 1 97.94 315 LYS B C 1
ATOM 5182 O O . LYS B 1 315 ? -9.891 -25.656 9.266 1 97.94 315 LYS B O 1
ATOM 5187 N N . ILE B 1 316 ? -9.797 -23.984 7.805 1 98.69 316 ILE B N 1
ATOM 5188 C CA . ILE B 1 316 ? -9.133 -24.766 6.773 1 98.69 316 ILE B CA 1
ATOM 5189 C C . ILE B 1 316 ? -7.828 -25.344 7.316 1 98.69 316 ILE B C 1
ATOM 5191 O O . ILE B 1 316 ? -7.527 -26.516 7.121 1 98.69 316 ILE B O 1
ATOM 5195 N N . LEU B 1 317 ? -7.07 -24.531 8.039 1 98.62 317 LEU B N 1
ATOM 5196 C CA . LEU B 1 317 ? -5.773 -24.938 8.57 1 98.62 317 LEU B CA 1
ATOM 5197 C C . LEU B 1 317 ? -5.949 -25.812 9.805 1 98.62 317 LEU B C 1
ATOM 5199 O O . LEU B 1 317 ? -5.273 -26.828 9.945 1 98.62 317 LEU B O 1
ATOM 5203 N N . ALA B 1 318 ? -6.848 -25.422 10.68 1 97.69 318 ALA B N 1
ATOM 5204 C CA . ALA B 1 318 ? -7.078 -26.156 11.922 1 97.69 318 ALA B CA 1
ATOM 5205 C C . ALA B 1 318 ? -7.57 -27.578 11.633 1 97.69 318 ALA B C 1
ATOM 5207 O O . ALA B 1 318 ? -7.246 -28.516 12.367 1 97.69 318 ALA B O 1
ATOM 5208 N N . ASN B 1 319 ? -8.344 -27.672 10.57 1 97.88 319 ASN B N 1
ATOM 5209 C CA . ASN B 1 319 ? -8.891 -28.969 10.195 1 97.88 319 ASN B CA 1
ATOM 5210 C C . ASN B 1 319 ? -7.871 -29.812 9.422 1 97.88 319 ASN B C 1
ATOM 5212 O O . ASN B 1 319 ? -8.156 -30.953 9.055 1 97.88 319 ASN B O 1
ATOM 5216 N N . GLY B 1 320 ? -6.766 -29.266 9.117 1 97.88 320 GLY B N 1
ATOM 5217 C CA . GLY B 1 320 ? -5.719 -29.984 8.414 1 97.88 320 GLY B CA 1
ATOM 5218 C C . GLY B 1 320 ? -5.984 -30.125 6.926 1 97.88 320 GLY B C 1
ATOM 5219 O O . GLY B 1 320 ? -5.473 -31.047 6.281 1 97.88 320 GLY B O 1
ATOM 5220 N N . GLU B 1 321 ? -6.762 -29.25 6.379 1 98.56 321 GLU B N 1
ATOM 5221 C CA . GLU B 1 321 ? -7.117 -29.328 4.965 1 98.56 321 GLU B CA 1
ATOM 5222 C C . GLU B 1 321 ? -6.023 -28.75 4.082 1 98.56 321 GLU B C 1
ATOM 5224 O O . GLU B 1 321 ? -5.984 -29 2.875 1 98.56 321 GLU B O 1
ATOM 5229 N N . ALA B 1 322 ? -5.188 -27.969 4.633 1 98.81 322 ALA B N 1
ATOM 5230 C CA . ALA B 1 322 ? -4.047 -27.359 3.949 1 98.81 322 ALA B CA 1
ATOM 5231 C C . ALA B 1 322 ? -2.977 -26.922 4.949 1 98.81 322 ALA B C 1
ATOM 5233 O O . ALA B 1 322 ? -3.217 -26.906 6.156 1 98.81 322 ALA B O 1
ATOM 5234 N N . ASP B 1 323 ? -1.824 -26.625 4.508 1 98.88 323 ASP B N 1
ATOM 5235 C CA . ASP B 1 323 ? -0.729 -26.172 5.367 1 98.88 323 ASP B CA 1
ATOM 5236 C C . ASP B 1 323 ? -0.626 -24.656 5.391 1 98.88 323 ASP B C 1
ATOM 5238 O O . ASP B 1 323 ? -0.023 -24.078 6.301 1 98.88 323 ASP B O 1
ATOM 5242 N N . ALA B 1 324 ? -1.175 -23.984 4.422 1 98.81 324 ALA B N 1
ATOM 5243 C CA . ALA B 1 324 ? -1.312 -22.531 4.32 1 98.81 324 ALA B CA 1
ATOM 5244 C C . ALA B 1 324 ? -2.504 -22.156 3.441 1 98.81 324 ALA B C 1
ATOM 5246 O O . ALA B 1 324 ? -3.035 -23 2.713 1 98.81 324 ALA B O 1
ATOM 5247 N N . VAL B 1 325 ? -2.979 -20.969 3.568 1 98.88 325 VAL B N 1
ATOM 5248 C CA . VAL B 1 325 ? -4.043 -20.484 2.697 1 98.88 325 VAL B CA 1
ATOM 5249 C C . VAL B 1 325 ? -3.537 -19.312 1.857 1 98.88 325 VAL B C 1
ATOM 5251 O O . VAL B 1 325 ? -2.74 -18.5 2.332 1 98.88 325 VAL B O 1
ATOM 5254 N N . LEU B 1 326 ? -3.92 -19.266 0.632 1 98.81 326 LEU B N 1
ATOM 5255 C CA . LEU B 1 326 ? -3.66 -18.156 -0.285 1 98.81 326 LEU B CA 1
ATOM 5256 C C . LEU B 1 326 ? -4.91 -17.312 -0.484 1 98.81 326 LEU B C 1
ATOM 5258 O O . LEU B 1 326 ? -5.957 -17.828 -0.891 1 98.81 326 LEU B O 1
ATOM 5262 N N . LEU B 1 327 ? -4.793 -16.047 -0.195 1 98.31 327 LEU B N 1
ATOM 5263 C CA . LEU B 1 327 ? -5.879 -15.094 -0.39 1 98.31 327 LEU B CA 1
ATOM 5264 C C . LEU B 1 327 ? -5.613 -14.195 -1.598 1 98.31 327 LEU B C 1
ATOM 5266 O O . LEU B 1 327 ? -4.652 -13.43 -1.603 1 98.31 327 LEU B O 1
ATOM 5270 N N . GLY B 1 328 ? -6.395 -14.297 -2.602 1 97.19 328 GLY B N 1
ATOM 5271 C CA . GLY B 1 328 ? -6.246 -13.477 -3.793 1 97.19 328 GLY B CA 1
ATOM 5272 C C . GLY B 1 328 ? -7.07 -12.203 -3.746 1 97.19 328 GLY B C 1
ATOM 5273 O O . GLY B 1 328 ? -6.609 -11.18 -3.236 1 97.19 328 GLY B O 1
ATOM 5274 N N . ARG B 1 329 ? -8.344 -12.289 -4.117 1 95.44 329 ARG B N 1
ATOM 5275 C CA . ARG B 1 329 ? -9.258 -11.156 -4.215 1 95.44 329 ARG B CA 1
ATOM 5276 C C . ARG B 1 329 ? -9.336 -10.398 -2.889 1 95.44 329 ARG B C 1
ATOM 5278 O O . ARG B 1 329 ? -9.398 -9.172 -2.871 1 95.44 329 ARG B O 1
ATOM 5285 N N . GLU B 1 330 ? -9.344 -11.125 -1.852 1 96.44 330 GLU B N 1
ATOM 5286 C CA . GLU B 1 330 ? -9.484 -10.492 -0.544 1 96.44 330 GLU B CA 1
ATOM 5287 C C . GLU B 1 330 ? -8.305 -9.578 -0.241 1 96.44 330 GLU B C 1
ATOM 5289 O O . GLU B 1 330 ? -8.477 -8.508 0.35 1 96.44 330 GLU B O 1
ATOM 5294 N N . LEU B 1 331 ? -7.121 -9.984 -0.602 1 98.06 331 LEU B N 1
ATOM 5295 C CA . LEU B 1 331 ? -5.949 -9.148 -0.349 1 98.06 331 LEU B CA 1
ATOM 5296 C C . LEU B 1 331 ? -5.902 -7.973 -1.32 1 98.06 331 LEU B C 1
ATOM 5298 O O . LEU B 1 331 ? -5.164 -7.012 -1.099 1 98.06 331 LEU B O 1
ATOM 5302 N N . LEU B 1 332 ? -6.574 -8.078 -2.482 1 97.69 332 LEU B N 1
ATOM 5303 C CA . LEU B 1 332 ? -6.734 -6.914 -3.342 1 97.69 332 LEU B CA 1
ATOM 5304 C C . LEU B 1 332 ? -7.695 -5.906 -2.717 1 97.69 332 LEU B C 1
ATOM 5306 O O . LEU B 1 332 ? -7.512 -4.695 -2.855 1 97.69 332 LEU B O 1
ATOM 5310 N N . ARG B 1 333 ? -8.711 -6.422 -2.006 1 96.69 333 ARG B N 1
ATOM 5311 C CA . ARG B 1 333 ? -9.711 -5.582 -1.347 1 96.69 333 ARG B CA 1
ATOM 5312 C C . ARG B 1 333 ? -9.141 -4.953 -0.08 1 96.69 333 ARG B C 1
ATOM 5314 O O . ARG B 1 333 ? -9.383 -3.775 0.196 1 96.69 333 ARG B O 1
ATOM 5321 N N . ASP B 1 334 ? -8.43 -5.773 0.65 1 97 334 ASP B N 1
ATOM 5322 C CA . ASP B 1 334 ? -7.895 -5.383 1.951 1 97 334 ASP B CA 1
ATOM 5323 C C . ASP B 1 334 ? -6.449 -5.84 2.113 1 97 334 ASP B C 1
ATOM 5325 O O . ASP B 1 334 ? -6.191 -6.918 2.652 1 97 334 ASP B O 1
ATOM 5329 N N . PRO B 1 335 ? -5.512 -4.93 1.79 1 98.31 335 PRO B N 1
ATOM 5330 C CA . PRO B 1 335 ? -4.105 -5.328 1.901 1 98.31 335 PRO B CA 1
ATOM 5331 C C . PRO B 1 335 ? -3.68 -5.598 3.344 1 98.31 335 PRO B C 1
ATOM 5333 O O . PRO B 1 335 ? -2.613 -6.168 3.58 1 98.31 335 PRO B O 1
ATOM 5336 N N . SER B 1 336 ? -4.484 -5.207 4.328 1 98.12 336 SER B N 1
ATOM 5337 C CA . SER B 1 336 ? -4.145 -5.379 5.738 1 98.12 336 SER B CA 1
ATOM 5338 C C . SER B 1 336 ? -4.938 -6.523 6.359 1 98.12 336 SER B C 1
ATOM 5340 O O . SER B 1 336 ? -5.121 -6.566 7.578 1 98.12 336 SER B O 1
ATOM 5342 N N . TRP B 1 337 ? -5.453 -7.398 5.539 1 98.25 337 TRP B N 1
ATOM 5343 C CA . TRP B 1 337 ? -6.285 -8.508 5.984 1 98.25 337 TRP B CA 1
ATOM 5344 C C . TRP B 1 337 ? -5.602 -9.289 7.105 1 98.25 337 TRP B C 1
ATOM 5346 O O . TRP B 1 337 ? -6.234 -9.633 8.109 1 98.25 337 TRP B O 1
ATOM 5356 N N . ALA B 1 338 ? -4.281 -9.555 6.984 1 98.5 338 ALA B N 1
ATOM 5357 C CA . ALA B 1 338 ? -3.553 -10.359 7.957 1 98.5 338 ALA B CA 1
ATOM 5358 C C . ALA B 1 338 ? -3.512 -9.68 9.32 1 98.5 338 ALA B C 1
ATOM 5360 O O . ALA B 1 338 ? -3.703 -10.32 10.352 1 98.5 338 ALA B O 1
ATOM 5361 N N . ARG B 1 339 ? -3.25 -8.406 9.32 1 97.88 339 ARG B N 1
ATOM 5362 C CA . ARG B 1 339 ? -3.229 -7.676 10.578 1 97.88 339 ARG B CA 1
ATOM 5363 C C . ARG B 1 339 ? -4.605 -7.672 11.234 1 97.88 339 ARG B C 1
ATOM 5365 O O . ARG B 1 339 ? -4.723 -7.832 12.453 1 97.88 339 ARG B O 1
ATOM 5372 N N . ARG B 1 340 ? -5.648 -7.445 10.406 1 97.06 340 ARG B N 1
ATOM 5373 C CA . ARG B 1 340 ? -7.008 -7.492 10.938 1 97.06 340 ARG B CA 1
ATOM 5374 C C . ARG B 1 340 ? -7.328 -8.867 11.508 1 97.06 340 ARG B C 1
ATOM 5376 O O . ARG B 1 340 ? -7.887 -8.977 12.594 1 97.06 340 ARG B O 1
ATOM 5383 N N . ALA B 1 341 ? -6.973 -9.906 10.781 1 98.25 341 ALA B N 1
ATOM 5384 C CA . ALA B 1 341 ? -7.211 -11.281 11.219 1 98.25 341 ALA B CA 1
ATOM 5385 C C . ALA B 1 341 ? -6.488 -11.57 12.531 1 98.25 341 ALA B C 1
ATOM 5387 O O . ALA B 1 341 ? -7.055 -12.195 13.43 1 98.25 341 ALA B O 1
ATOM 5388 N N . ALA B 1 342 ? -5.25 -11.156 12.617 1 97.94 342 ALA B N 1
ATOM 5389 C CA . ALA B 1 342 ? -4.477 -11.375 13.836 1 97.94 342 ALA B CA 1
ATOM 5390 C C . ALA B 1 342 ? -5.156 -10.734 15.047 1 97.94 342 ALA B C 1
ATOM 5392 O O . ALA B 1 342 ? -5.242 -11.344 16.109 1 97.94 342 ALA B O 1
ATOM 5393 N N . ARG B 1 343 ? -5.613 -9.516 14.852 1 95.81 343 ARG B N 1
ATOM 5394 C CA . ARG B 1 343 ? -6.309 -8.82 15.938 1 95.81 343 ARG B CA 1
ATOM 5395 C C . ARG B 1 343 ? -7.559 -9.586 16.359 1 95.81 343 ARG B C 1
ATOM 5397 O O . ARG B 1 343 ? -7.816 -9.758 17.547 1 95.81 343 ARG B O 1
ATOM 5404 N N . GLU B 1 344 ? -8.297 -10.039 15.375 1 96.25 344 GLU B N 1
ATOM 5405 C CA . GLU B 1 344 ? -9.547 -10.742 15.648 1 96.25 344 GLU B CA 1
ATOM 5406 C C . GLU B 1 344 ? -9.297 -12.078 16.344 1 96.25 344 GLU B C 1
ATOM 5408 O O . GLU B 1 344 ? -10.078 -12.5 17.188 1 96.25 344 GLU B O 1
ATOM 5413 N N . LEU B 1 345 ? -8.242 -12.703 15.984 1 97.62 345 LEU B N 1
ATOM 5414 C CA . LEU B 1 345 ? -7.949 -14.039 16.484 1 97.62 345 LEU B CA 1
ATOM 5415 C C . LEU B 1 345 ? -7.082 -13.961 17.734 1 97.62 345 LEU B C 1
ATOM 5417 O O . LEU B 1 345 ? -6.758 -14.992 18.344 1 97.62 345 LEU B O 1
ATOM 5421 N N . GLY B 1 346 ? -6.68 -12.719 18.156 1 96.19 346 GLY B N 1
ATOM 5422 C CA . GLY B 1 346 ? -5.801 -12.547 19.312 1 96.19 346 GLY B CA 1
ATOM 5423 C C . GLY B 1 346 ? -4.395 -13.055 19.062 1 96.19 346 GLY B C 1
ATOM 5424 O O . GLY B 1 346 ? -3.748 -13.586 19.969 1 96.19 346 GLY B O 1
ATOM 5425 N N . ALA B 1 347 ? -3.977 -13.008 17.797 1 97.5 347 ALA B N 1
ATOM 5426 C CA . ALA B 1 347 ? -2.648 -13.477 17.406 1 97.5 347 ALA B CA 1
ATOM 5427 C C . ALA B 1 347 ? -1.701 -12.305 17.172 1 97.5 347 ALA B C 1
ATOM 5429 O O . ALA B 1 347 ? -2.119 -11.148 17.188 1 97.5 347 ALA B O 1
ATOM 5430 N N . GLU B 1 348 ? -0.44 -12.641 17.031 1 95.62 348 GLU B N 1
ATOM 5431 C CA . GLU B 1 348 ? 0.579 -11.625 16.766 1 95.62 348 GLU B CA 1
ATOM 5432 C C . GLU B 1 348 ? 0.995 -11.641 15.297 1 95.62 348 GLU B C 1
ATOM 5434 O O . GLU B 1 348 ? 1.117 -12.711 14.695 1 95.62 348 GLU B O 1
ATOM 5439 N N . VAL B 1 349 ? 1.159 -10.523 14.812 1 96.69 349 VAL B N 1
ATOM 5440 C CA . VAL B 1 349 ? 1.646 -10.336 13.445 1 96.69 349 VAL B CA 1
ATOM 5441 C C . VAL B 1 349 ? 2.535 -9.094 13.383 1 96.69 349 VAL B C 1
ATOM 5443 O O . VAL B 1 349 ? 2.443 -8.211 14.234 1 96.69 349 VAL B O 1
ATOM 5446 N N . HIS B 1 350 ? 3.389 -9.031 12.445 1 95.5 350 HIS B N 1
ATOM 5447 C CA . HIS B 1 350 ? 4.258 -7.871 12.281 1 95.5 350 HIS B CA 1
ATOM 5448 C C . HIS B 1 350 ? 3.441 -6.609 12.023 1 95.5 350 HIS B C 1
ATOM 5450 O O . HIS B 1 350 ? 2.561 -6.598 11.156 1 95.5 350 HIS B O 1
ATOM 5456 N N . VAL B 1 351 ? 3.721 -5.59 12.734 1 96 351 VAL B N 1
ATOM 5457 C CA . VAL B 1 351 ? 3.199 -4.242 12.523 1 96 351 VAL B CA 1
ATOM 5458 C C . VAL B 1 351 ? 4.355 -3.256 12.375 1 96 351 VAL B C 1
ATOM 5460 O O . VAL B 1 351 ? 5.223 -3.172 13.242 1 96 351 VAL B O 1
ATOM 5463 N N . PRO B 1 352 ? 4.414 -2.557 11.25 1 97.62 352 PRO B N 1
ATOM 5464 C CA . PRO B 1 352 ? 5.473 -1.552 11.133 1 97.62 352 PRO B CA 1
ATOM 5465 C C . PRO B 1 352 ? 5.535 -0.615 12.336 1 97.62 352 PRO B C 1
ATOM 5467 O O . PRO B 1 352 ? 4.496 -0.222 12.875 1 97.62 352 PRO B O 1
ATOM 5470 N N . ASP B 1 353 ? 6.723 -0.213 12.727 1 96.75 353 ASP B N 1
ATOM 5471 C CA . ASP B 1 353 ? 6.91 0.725 13.828 1 96.75 353 ASP B CA 1
ATOM 5472 C C . ASP B 1 353 ? 6.137 2.02 13.586 1 96.75 353 ASP B C 1
ATOM 5474 O O . ASP B 1 353 ? 5.566 2.59 14.516 1 96.75 353 ASP B O 1
ATOM 5478 N N . GLN B 1 354 ? 6.105 2.459 12.352 1 97.12 354 GLN B N 1
ATOM 5479 C CA . GLN B 1 354 ? 5.461 3.705 11.945 1 97.12 354 GLN B CA 1
ATOM 5480 C C . GLN B 1 354 ? 3.955 3.648 12.195 1 97.12 354 GLN B C 1
ATOM 5482 O O . GLN B 1 354 ? 3.295 4.688 12.273 1 97.12 354 GLN B O 1
ATOM 5487 N N . TYR B 1 355 ? 3.402 2.4 12.289 1 95.75 355 TYR B N 1
ATOM 5488 C CA . TYR B 1 355 ? 1.964 2.229 12.469 1 95.75 355 TYR B CA 1
ATOM 5489 C C . TYR B 1 355 ? 1.636 1.801 13.891 1 95.75 355 TYR B C 1
ATOM 5491 O O . TYR B 1 355 ? 0.54 1.302 14.164 1 95.75 355 TYR B O 1
ATOM 5499 N N . HIS B 1 356 ? 2.537 2.002 14.828 1 89.75 356 HIS B N 1
ATOM 5500 C CA . HIS B 1 356 ? 2.377 1.505 16.188 1 89.75 356 HIS B CA 1
ATOM 5501 C C . HIS B 1 356 ? 1.131 2.088 16.844 1 89.75 356 HIS B C 1
ATOM 5503 O O . HIS B 1 356 ? 0.542 1.466 17.734 1 89.75 356 HIS B O 1
ATOM 5509 N N . ARG B 1 357 ? 0.712 3.271 16.375 1 82.38 357 ARG B N 1
ATOM 5510 C CA . ARG B 1 357 ? -0.446 3.924 16.984 1 82.38 357 ARG B CA 1
ATOM 5511 C C . ARG B 1 357 ? -1.746 3.365 16.422 1 82.38 357 ARG B C 1
ATOM 5513 O O . ARG B 1 357 ? -2.834 3.717 16.875 1 82.38 357 ARG B O 1
ATOM 5520 N N . SER B 1 358 ? -1.684 2.564 15.422 1 81.5 358 SER B N 1
ATOM 5521 C CA . SER B 1 358 ? -2.875 1.964 14.828 1 81.5 358 SER B CA 1
ATOM 5522 C C . SER B 1 358 ? -3.369 0.784 15.656 1 81.5 358 SER B C 1
ATOM 5524 O O . SER B 1 358 ? -4.465 0.271 15.422 1 81.5 358 SER B O 1
ATOM 5526 N N . VAL B 1 359 ? -2.535 0.367 16.594 1 73.31 359 VAL B N 1
ATOM 5527 C CA . VAL B 1 359 ? -2.867 -0.833 17.359 1 73.31 359 VAL B CA 1
ATOM 5528 C C . VAL B 1 359 ? -3.721 -0.458 18.562 1 73.31 359 VAL B C 1
ATOM 5530 O O . VAL B 1 359 ? -3.516 0.594 19.172 1 73.31 359 VAL B O 1
#